Protein AF-0000000066039375 (afdb_homodimer)

Radius of gyration: 29.88 Å; Cα contacts (8 Å, |Δi|>4): 1178; chains: 2; bounding box: 62×93×62 Å

Solvent-accessible surface area (backbone atoms only — not comparable to full-atom values): 35045 Å² total; per-residue (Å²): 130,83,86,35,35,26,36,35,31,46,34,65,57,67,27,52,40,50,40,21,38,14,25,46,47,49,52,15,52,76,66,75,18,35,36,32,44,45,22,42,47,22,22,36,37,74,53,54,80,45,38,42,48,53,76,50,26,51,87,57,62,57,59,95,85,24,43,38,45,41,51,67,59,62,79,72,56,78,79,54,69,54,36,32,55,66,75,50,63,41,58,21,77,68,53,74,64,73,55,66,69,54,39,53,50,44,33,51,54,49,48,52,40,58,71,64,71,59,83,74,89,43,28,21,36,57,43,65,40,85,32,63,89,57,54,57,69,66,39,40,49,52,40,64,68,67,60,40,59,24,69,72,55,44,49,52,41,49,50,50,39,58,75,70,36,62,84,37,35,28,35,23,34,37,43,66,71,55,25,78,52,85,55,74,92,48,54,77,63,51,74,44,58,67,59,37,52,49,49,53,52,50,49,52,52,54,60,67,69,45,94,62,98,37,60,76,42,42,36,51,46,60,68,29,68,65,57,49,53,59,52,39,72,75,37,76,81,53,40,67,74,89,74,88,67,76,64,86,65,72,39,63,72,73,36,33,85,56,20,60,62,45,42,50,51,50,48,38,48,38,52,52,36,31,68,20,47,29,33,37,38,35,52,62,79,48,44,59,49,46,62,17,65,76,59,25,46,26,37,36,33,44,38,85,94,41,65,86,41,78,40,80,46,72,57,75,83,78,81,78,70,131,131,82,88,33,35,25,37,34,31,45,34,64,55,66,28,52,39,51,39,22,38,14,25,45,46,51,52,17,51,76,66,74,18,35,34,32,45,44,22,43,47,22,22,35,37,74,53,54,83,46,38,44,49,52,75,51,24,52,88,57,61,57,59,96,85,23,43,37,46,42,50,67,60,62,79,72,55,78,79,54,69,54,37,32,55,64,75,50,63,40,57,21,79,68,53,74,63,74,52,68,70,55,40,51,50,45,32,51,53,50,50,52,42,57,71,65,72,60,82,72,89,44,28,21,36,56,43,66,41,85,31,65,89,57,54,59,68,65,38,42,50,52,38,65,69,66,60,40,59,25,68,71,56,45,50,51,41,50,50,50,39,58,74,69,37,62,84,38,34,27,35,23,36,38,42,66,71,54,24,78,52,84,52,77,87,46,51,76,63,52,73,45,58,68,59,38,52,49,48,52,51,49,50,50,52,54,59,66,70,45,94,63,98,38,60,74,42,43,36,51,46,62,67,30,69,64,57,49,51,60,52,39,72,75,36,78,81,53,40,66,75,90,74,88,68,76,64,84,65,71,40,64,71,74,35,33,85,56,20,60,62,45,41,50,50,50,49,38,48,38,54,51,34,30,69,20,48,29,33,36,38,36,52,62,80,48,45,59,50,48,64,20,66,75,58,27,46,27,37,36,33,43,38,86,94,41,64,85,42,78,42,78,46,73,58,78,82,79,80,77,76,125

Organism: Sinorhizobium fredii (strain NBRC 101917 / NGR234) (NCBI:txid394)

pLDDT: mean 90.16, std 11.8, range [21.8, 98.69]

Secondary structure (DSSP, 8-state):
----EEEEE--S-HHHHHHHHHHHHHHHHHTTPEEEEE-TT-TT-S-TTS-SHHHHB---SEETTEEEE-SGGGGT----SSEESGGGGSBHHHHS---HHHHHHHHHHHHHHHHHT---S-SEEEE-S--TTSS-HHHHHHHHHH--B-HHHHHHHHHHHHHHTTTSEEEEEEE---SS---GGGGGGGSSHHHHHHHHHHHHHHHHHS--SS-EEEEEEES-HHHHHHHHHH-TT-EE-----PPTTSS-SS-GGGHHHHHHHHHHHHHHHHT-SEEEEESTT-GGGHHHHHHSSEEEEE-SS-TT-EEEEE--------/----EEEEE--S-HHHHHHHHHHHHHHHHHHT-EEEEE-TT-TT-S-TTS-SHHHHB---SEETTEEEE-SGGGGT----SSEESGGGGSBHHHHS---HHHHHHHHHHHHHHHHHT---S-SEEEE-S--TTSS-HHHHHHHHHH--B-HHHHHHHHHHHHHHTTTSEEEEEEE---SS---GGGGGGGSSHHHHHHHHHHHHHHHHHS--SS-EEEEEEES-HHHHHHHHHH-TT-EE-----PPTTSS-SS-GGGHHHHHHHHHHHHHHHHT-SEEEEESTT-GGGHHHHHHSSEEEEE-SS-TT-EEEEE--------

Structure (mmCIF, N/CA/C/O backbone):
data_AF-0000000066039375-model_v1
#
loop_
_entity.id
_entity.type
_entity.pdbx_description
1 polymer 'Nodulation protein Z'
#
loop_
_atom_site.group_PDB
_atom_site.id
_atom_site.type_symbol
_atom_site.label_atom_id
_atom_site.label_alt_id
_atom_site.label_comp_id
_atom_site.label_asym_id
_atom_site.label_entity_id
_atom_site.label_seq_id
_atom_site.pdbx_PDB_ins_code
_atom_site.Cartn_x
_atom_site.Cartn_y
_atom_site.Cartn_z
_atom_site.occupancy
_atom_site.B_iso_or_equiv
_atom_site.auth_seq_id
_atom_site.auth_comp_id
_atom_site.auth_asym_id
_atom_site.auth_atom_id
_atom_site.pdbx_PDB_model_num
ATOM 1 N N . MET A 1 1 ? -33.906 -17.766 -8.852 1 40.06 1 MET A N 1
ATOM 2 C CA . MET A 1 1 ? -32.656 -18.453 -8.531 1 40.06 1 MET A CA 1
ATOM 3 C C . MET A 1 1 ? -31.547 -17.438 -8.211 1 40.06 1 MET A C 1
ATOM 5 O O . MET A 1 1 ? -31.281 -16.547 -9.008 1 40.06 1 MET A O 1
ATOM 9 N N . TYR A 1 2 ? -31.359 -17.141 -7.047 1 59.72 2 TYR A N 1
ATOM 10 C CA . TYR A 1 2 ? -30.547 -16.016 -6.582 1 59.72 2 TYR A CA 1
ATOM 11 C C . TYR A 1 2 ? -29.109 -16.172 -7.02 1 59.72 2 TYR A C 1
ATOM 13 O O . TYR A 1 2 ? -28.594 -17.297 -7.102 1 59.72 2 TYR A O 1
ATOM 21 N N . ASN A 1 3 ? -28.547 -15.25 -7.82 1 87.56 3 ASN A N 1
ATOM 22 C CA . ASN A 1 3 ? -27.188 -15.297 -8.367 1 87.56 3 ASN A CA 1
ATOM 23 C C . ASN A 1 3 ? -26.141 -15.336 -7.258 1 87.56 3 ASN A C 1
ATOM 25 O O . ASN A 1 3 ? -26.094 -14.445 -6.41 1 87.56 3 ASN A O 1
ATOM 29 N N . ARG A 1 4 ? -25.594 -16.578 -6.934 1 96.25 4 ARG A N 1
ATOM 30 C CA . ARG A 1 4 ? -24.531 -16.75 -5.938 1 96.25 4 ARG A CA 1
ATOM 31 C C . ARG A 1 4 ? -23.156 -16.766 -6.594 1 96.25 4 ARG A C 1
ATOM 33 O O . ARG A 1 4 ? -23.031 -17.156 -7.758 1 96.25 4 ARG A O 1
ATOM 40 N N . TYR A 1 5 ? -22.203 -16.359 -5.781 1 96.81 5 TYR A N 1
ATOM 41 C CA . TYR A 1 5 ? -20.906 -16.141 -6.406 1 96.81 5 TYR A CA 1
ATOM 42 C C . TYR A 1 5 ? -19.781 -16.688 -5.539 1 96.81 5 TYR A C 1
ATOM 44 O O . TYR A 1 5 ? -19.938 -16.828 -4.324 1 96.81 5 TYR A O 1
ATOM 52 N N . VAL A 1 6 ? -18.734 -17.062 -6.164 1 97.88 6 VAL A N 1
ATOM 53 C CA . VAL A 1 6 ? -17.406 -17.203 -5.57 1 97.88 6 VAL A CA 1
ATOM 54 C C . VAL A 1 6 ? -16.469 -16.156 -6.16 1 97.88 6 VAL A C 1
ATOM 56 O O . VAL A 1 6 ? -16.375 -16.016 -7.383 1 97.88 6 VAL A O 1
ATOM 59 N N . LEU A 1 7 ? -15.906 -15.398 -5.344 1 96.75 7 LEU A N 1
ATOM 60 C CA . LEU A 1 7 ? -14.953 -14.383 -5.781 1 96.75 7 LEU A CA 1
ATOM 61 C C . LEU A 1 7 ? -13.523 -14.82 -5.488 1 96.75 7 LEU A C 1
ATOM 63 O O . LEU A 1 7 ? -13.156 -15.031 -4.332 1 96.75 7 LEU A O 1
ATOM 67 N N . SER A 1 8 ? -12.734 -15.047 -6.5 1 97.88 8 SER A N 1
ATOM 68 C CA . SER A 1 8 ? -11.312 -15.367 -6.348 1 97.88 8 SER A CA 1
ATOM 69 C C . SER A 1 8 ? -10.453 -14.109 -6.445 1 97.88 8 SER A C 1
ATOM 71 O O . SER A 1 8 ? -10.227 -13.594 -7.543 1 97.88 8 SER A O 1
ATOM 73 N N . ARG A 1 9 ? -9.984 -13.727 -5.34 1 95.81 9 ARG A N 1
ATOM 74 C CA . ARG A 1 9 ? -9.156 -12.523 -5.258 1 95.81 9 ARG A CA 1
ATOM 75 C C . ARG A 1 9 ? -7.727 -12.867 -4.859 1 95.81 9 ARG A C 1
ATOM 77 O O . ARG A 1 9 ? -7.504 -13.539 -3.848 1 95.81 9 ARG A O 1
ATOM 84 N N . ARG A 1 10 ? -6.805 -12.484 -5.66 1 95.25 10 ARG A N 1
ATOM 85 C CA . ARG A 1 10 ? -5.383 -12.656 -5.383 1 95.25 10 ARG A CA 1
ATOM 86 C C . ARG A 1 10 ? -4.559 -11.562 -6.059 1 95.25 10 ARG A C 1
ATOM 88 O O . ARG A 1 10 ? -4.891 -11.125 -7.164 1 95.25 10 ARG A O 1
ATOM 95 N N . ARG A 1 11 ? -3.518 -11.156 -5.473 1 93.62 11 ARG A N 1
ATOM 96 C CA . ARG A 1 11 ? -2.68 -10.078 -5.996 1 93.62 11 ARG A CA 1
ATOM 97 C C . ARG A 1 11 ? -1.224 -10.523 -6.098 1 93.62 11 ARG A C 1
ATOM 99 O O . ARG A 1 11 ? -0.347 -9.719 -6.418 1 93.62 11 ARG A O 1
ATOM 106 N N . THR A 1 12 ? -0.955 -11.719 -5.812 1 93 12 THR A N 1
ATOM 107 C CA . THR A 1 12 ? 0.39 -12.266 -5.688 1 93 12 THR A CA 1
ATOM 108 C C . THR A 1 12 ? 0.875 -12.828 -7.02 1 93 12 THR A C 1
ATOM 110 O O . THR A 1 12 ? 0.395 -12.422 -8.078 1 93 12 THR A O 1
ATOM 113 N N . GLY A 1 13 ? 1.929 -13.648 -6.98 1 94.06 13 GLY A N 1
ATOM 114 C CA . GLY A 1 13 ? 2.463 -14.234 -8.203 1 94.06 13 GLY A CA 1
ATOM 115 C C . GLY A 1 13 ? 1.474 -15.141 -8.914 1 94.06 13 GLY A C 1
ATOM 116 O O . GLY A 1 13 ? 0.568 -15.695 -8.281 1 94.06 13 GLY A O 1
ATOM 117 N N . PHE A 1 14 ? 1.717 -15.391 -10.18 1 96.56 14 PHE A N 1
ATOM 118 C CA . PHE A 1 14 ? 0.779 -16.125 -11.016 1 96.56 14 PHE A CA 1
ATOM 119 C C . PHE A 1 14 ? 0.593 -17.547 -10.5 1 96.56 14 PHE A C 1
ATOM 121 O O . PHE A 1 14 ? -0.496 -18.125 -10.609 1 96.56 14 PHE A O 1
ATOM 128 N N . GLY A 1 15 ? 1.673 -18.141 -9.977 1 96.06 15 GLY A N 1
ATOM 129 C CA . GLY A 1 15 ? 1.518 -19.469 -9.414 1 96.06 15 GLY A CA 1
ATOM 130 C C . GLY A 1 15 ? 0.437 -19.547 -8.352 1 96.06 15 GLY A C 1
ATOM 131 O O . GLY A 1 15 ? -0.458 -20.391 -8.43 1 96.06 15 GLY A O 1
ATOM 132 N N . ASP A 1 16 ? 0.525 -18.672 -7.43 1 95.31 16 ASP A N 1
ATOM 133 C CA . ASP A 1 16 ? -0.465 -18.609 -6.359 1 95.31 16 ASP A CA 1
ATOM 134 C C . ASP A 1 16 ? -1.836 -18.219 -6.902 1 95.31 16 ASP A C 1
ATOM 136 O O . ASP A 1 16 ? -2.855 -18.781 -6.504 1 95.31 16 ASP A O 1
ATOM 140 N N . CYS A 1 17 ? -1.883 -17.25 -7.785 1 97.62 17 CYS A N 1
ATOM 141 C CA . CYS A 1 17 ? -3.145 -16.797 -8.359 1 97.62 17 CYS A CA 1
ATOM 142 C C . CYS A 1 17 ? -3.893 -17.938 -9.016 1 97.62 17 CYS A C 1
ATOM 144 O O . CYS A 1 17 ? -5.074 -18.156 -8.742 1 97.62 17 CYS A O 1
ATOM 146 N N . LEU A 1 18 ? -3.207 -18.719 -9.82 1 98.25 18 LEU A N 1
ATOM 147 C CA . LEU A 1 18 ? -3.842 -19.781 -10.594 1 98.25 18 LEU A CA 1
ATOM 148 C C . LEU A 1 18 ? -4.191 -20.969 -9.688 1 98.25 18 LEU A C 1
ATOM 150 O O . LEU A 1 18 ? -5.254 -21.562 -9.836 1 98.25 18 LEU A O 1
ATOM 154 N N . TRP A 1 19 ? -3.264 -21.25 -8.773 1 97.81 19 TRP A N 1
ATOM 155 C CA . TRP A 1 19 ? -3.514 -22.375 -7.863 1 97.81 19 TRP A CA 1
ATOM 156 C C . TRP A 1 19 ? -4.691 -22.078 -6.945 1 97.81 19 TRP A C 1
ATOM 158 O O . TRP A 1 19 ? -5.57 -22.922 -6.754 1 97.81 19 TRP A O 1
ATOM 168 N N . SER A 1 20 ? -4.754 -20.891 -6.414 1 98.19 20 SER A N 1
ATOM 169 C CA . SER A 1 20 ? -5.875 -20.484 -5.574 1 98.19 20 SER A CA 1
ATOM 170 C C . SER A 1 20 ? -7.164 -20.391 -6.383 1 98.19 20 SER A C 1
ATOM 172 O O . SER A 1 20 ? -8.25 -20.672 -5.863 1 98.19 20 SER A O 1
ATOM 174 N N . LEU A 1 21 ? -7.074 -20 -7.613 1 98.62 21 LEU A N 1
ATOM 175 C CA . LEU A 1 21 ? -8.227 -19.969 -8.5 1 98.62 21 LEU A CA 1
ATOM 176 C C . LEU A 1 21 ? -8.805 -21.359 -8.68 1 98.62 21 LEU A C 1
ATOM 178 O O . LEU A 1 21 ? -10.031 -21.531 -8.734 1 98.62 21 LEU A O 1
ATOM 182 N N . ALA A 1 22 ? -7.895 -22.359 -8.789 1 98.69 22 ALA A N 1
ATOM 183 C CA . ALA A 1 22 ? -8.352 -23.734 -8.93 1 98.69 22 ALA A CA 1
ATOM 184 C C . ALA A 1 22 ? -9.18 -24.156 -7.723 1 98.69 22 ALA A C 1
ATOM 186 O O . ALA A 1 22 ? -10.227 -24.812 -7.879 1 98.69 22 ALA A O 1
ATOM 187 N N . ALA A 1 23 ? -8.703 -23.781 -6.578 1 98.31 23 ALA A N 1
ATOM 188 C CA . ALA A 1 23 ? -9.453 -24.094 -5.363 1 98.31 23 ALA A CA 1
ATOM 189 C C . ALA A 1 23 ? -10.812 -23.422 -5.359 1 98.31 23 ALA A C 1
ATOM 191 O O . ALA A 1 23 ? -11.828 -24.047 -5.047 1 98.31 23 ALA A O 1
ATOM 192 N N . ALA A 1 24 ? -10.844 -22.172 -5.707 1 98.56 24 ALA A N 1
ATOM 193 C CA . ALA A 1 24 ? -12.094 -21.422 -5.785 1 98.56 24 ALA A CA 1
ATOM 194 C C . ALA A 1 24 ? -13.031 -22.016 -6.836 1 98.56 24 ALA A C 1
ATOM 196 O O . ALA A 1 24 ? -14.242 -22.109 -6.617 1 98.56 24 ALA A O 1
ATOM 197 N N . TRP A 1 25 ? -12.484 -22.422 -7.945 1 98.5 25 TRP A N 1
ATOM 198 C CA . TRP A 1 25 ? -13.258 -23.016 -9.031 1 98.5 25 TRP A CA 1
ATOM 199 C C . TRP A 1 25 ? -13.93 -24.312 -8.57 1 98.5 25 TRP A C 1
ATOM 201 O O . TRP A 1 25 ? -15.109 -24.531 -8.844 1 98.5 25 TRP A O 1
ATOM 211 N N . ARG A 1 26 ? -13.148 -25.141 -7.93 1 98.06 26 ARG A N 1
ATOM 212 C CA . ARG A 1 26 ? -13.695 -26.406 -7.465 1 98.06 26 ARG A CA 1
ATOM 213 C C . ARG A 1 26 ? -14.891 -26.188 -6.543 1 98.06 26 ARG A C 1
ATOM 215 O O . ARG A 1 26 ? -15.906 -26.875 -6.656 1 98.06 26 ARG A O 1
ATOM 222 N N . TYR A 1 27 ? -14.781 -25.297 -5.664 1 98.19 27 TYR A N 1
ATOM 223 C CA . TYR A 1 27 ? -15.883 -24.969 -4.762 1 98.19 27 TYR A CA 1
ATOM 224 C C . TYR A 1 27 ? -17.078 -24.422 -5.535 1 98.19 27 TYR A C 1
ATOM 226 O O . TYR A 1 27 ? -18.219 -24.797 -5.27 1 98.19 27 TYR A O 1
ATOM 234 N N . ALA A 1 28 ? -16.781 -23.453 -6.43 1 97.75 28 ALA A N 1
ATOM 235 C CA . ALA A 1 28 ? -17.844 -22.891 -7.254 1 97.75 28 ALA A CA 1
ATOM 236 C C . ALA A 1 28 ? -18.594 -24 -8.016 1 97.75 28 ALA A C 1
ATOM 238 O O . ALA A 1 28 ? -19.812 -23.969 -8.117 1 97.75 28 ALA A O 1
ATOM 239 N N . GLN A 1 29 ? -17.828 -24.891 -8.555 1 97.19 29 GLN A N 1
ATOM 240 C CA . GLN A 1 29 ? -18.391 -26.016 -9.305 1 97.19 29 GLN A CA 1
ATOM 241 C C . GLN A 1 29 ? -19.328 -26.844 -8.438 1 97.19 29 GLN A C 1
ATOM 243 O O . GLN A 1 29 ? -20.469 -27.109 -8.812 1 97.19 29 GLN A O 1
ATOM 248 N N . ARG A 1 30 ? -18.875 -27.188 -7.312 1 96.06 30 ARG A N 1
ATOM 249 C CA . ARG A 1 30 ? -19.625 -28.047 -6.41 1 96.06 30 ARG A CA 1
ATOM 250 C C . ARG A 1 30 ? -20.891 -27.359 -5.914 1 96.06 30 ARG A C 1
ATOM 252 O O . ARG A 1 30 ? -21.891 -28.016 -5.637 1 96.06 30 ARG A O 1
ATOM 259 N N . THR A 1 31 ? -20.875 -26.094 -5.805 1 96.94 31 THR A N 1
ATOM 260 C CA . THR A 1 31 ? -21.984 -25.375 -5.18 1 96.94 31 THR A CA 1
ATOM 261 C C . THR A 1 31 ? -22.812 -24.641 -6.227 1 96.94 31 THR A C 1
ATOM 263 O O . THR A 1 31 ? -23.688 -23.844 -5.887 1 96.94 31 THR A O 1
ATOM 266 N N . ALA A 1 32 ? -22.5 -24.828 -7.512 1 95.88 32 ALA A N 1
ATOM 267 C CA . ALA A 1 32 ? -23.219 -24.25 -8.641 1 95.88 32 ALA A CA 1
ATOM 268 C C . ALA A 1 32 ? -23.234 -22.719 -8.547 1 95.88 32 ALA A C 1
ATOM 270 O O . ALA A 1 32 ? -24.281 -22.094 -8.703 1 95.88 32 ALA A O 1
ATOM 271 N N . ARG A 1 33 ? -22.125 -22.125 -8.227 1 97.56 33 ARG A N 1
ATOM 272 C CA . ARG A 1 33 ? -21.953 -20.688 -8.148 1 97.56 33 ARG A CA 1
ATOM 273 C C . ARG A 1 33 ? -21.203 -20.156 -9.359 1 97.56 33 ARG A C 1
ATOM 275 O O . ARG A 1 33 ? -20.484 -20.906 -10.031 1 97.56 33 ARG A O 1
ATOM 282 N N . THR A 1 34 ? -21.453 -18.906 -9.656 1 96.69 34 THR A N 1
ATOM 283 C CA . THR A 1 34 ? -20.656 -18.219 -10.648 1 96.69 34 THR A CA 1
ATOM 284 C C . THR A 1 34 ? -19.297 -17.812 -10.07 1 96.69 34 THR A C 1
ATOM 286 O O . THR A 1 34 ? -19.219 -17.312 -8.945 1 96.69 34 THR A O 1
ATOM 289 N N . LEU A 1 35 ? -18.266 -18.094 -10.797 1 97.62 35 LEU A N 1
ATOM 290 C CA . LEU A 1 35 ? -16.922 -17.766 -10.359 1 97.62 35 LEU A CA 1
ATOM 291 C C . LEU A 1 35 ? -16.484 -16.422 -10.945 1 97.62 35 LEU A C 1
ATOM 293 O O . LEU A 1 35 ? -16.5 -16.234 -12.164 1 97.62 35 LEU A O 1
ATOM 297 N N . ALA A 1 36 ? -16.172 -15.469 -10.094 1 96.44 36 ALA A N 1
ATOM 298 C CA . ALA A 1 36 ? -15.625 -14.18 -10.508 1 96.44 36 ALA A CA 1
ATOM 299 C C . ALA A 1 36 ? -14.156 -14.047 -10.102 1 96.44 36 ALA A C 1
ATOM 301 O O . ALA A 1 36 ? -13.781 -14.406 -8.984 1 96.44 36 ALA A O 1
ATOM 302 N N . VAL A 1 37 ? -13.32 -13.586 -11.016 1 97.31 37 VAL A N 1
ATOM 303 C CA . VAL A 1 37 ? -11.898 -13.398 -10.758 1 97.31 37 VAL A CA 1
ATOM 304 C C . VAL A 1 37 ? -11.602 -11.906 -10.57 1 97.31 37 VAL A C 1
ATOM 306 O O . VAL A 1 37 ? -11.812 -11.109 -11.492 1 97.31 37 VAL A O 1
ATOM 309 N N . ASP A 1 38 ? -11.188 -11.57 -9.414 1 95.06 38 ASP A N 1
ATOM 310 C CA . ASP A 1 38 ? -10.797 -10.203 -9.078 1 95.06 38 ASP A CA 1
ATOM 311 C C . ASP A 1 38 ? -9.305 -10.125 -8.734 1 95.06 38 ASP A C 1
ATOM 313 O O . ASP A 1 38 ? -8.93 -10.258 -7.57 1 95.06 38 ASP A O 1
ATOM 317 N N . TRP A 1 39 ? -8.539 -9.859 -9.734 1 96.25 39 TRP A N 1
ATOM 318 C CA . TRP A 1 39 ? -7.105 -9.734 -9.523 1 96.25 39 TRP A CA 1
ATOM 319 C C . TRP A 1 39 ? -6.668 -8.273 -9.562 1 96.25 39 TRP A C 1
ATOM 321 O O . TRP A 1 39 ? -5.543 -7.965 -9.969 1 96.25 39 TRP A O 1
ATOM 331 N N . ARG A 1 40 ? -7.551 -7.383 -9.242 1 92.25 40 ARG A N 1
ATOM 332 C CA . ARG A 1 40 ? -7.164 -5.992 -9.023 1 92.25 40 ARG A CA 1
ATOM 333 C C . ARG A 1 40 ? -6.109 -5.883 -7.93 1 92.25 40 ARG A C 1
ATOM 335 O O . ARG A 1 40 ? -6.117 -6.66 -6.973 1 92.25 40 ARG A O 1
ATOM 342 N N . GLY A 1 41 ? -5.191 -4.938 -8.172 1 90.69 41 GLY A N 1
ATOM 343 C CA . GLY A 1 41 ? -4.094 -4.801 -7.23 1 90.69 41 GLY A CA 1
ATOM 344 C C . GLY A 1 41 ? -2.959 -5.77 -7.488 1 90.69 41 GLY A C 1
ATOM 345 O O . GLY A 1 41 ? -2.09 -5.961 -6.633 1 90.69 41 GLY A O 1
ATOM 346 N N . SER A 1 42 ? -2.971 -6.34 -8.594 1 94.5 42 SER A N 1
ATOM 347 C CA . SER A 1 42 ? -1.967 -7.336 -8.953 1 94.5 42 SER A CA 1
ATOM 348 C C . SER A 1 42 ? -0.555 -6.781 -8.797 1 94.5 42 SER A C 1
ATOM 350 O O . SER A 1 42 ? -0.294 -5.629 -9.148 1 94.5 42 SER A O 1
ATOM 352 N N . CYS A 1 43 ? 0.348 -7.602 -8.383 1 92.94 43 CYS A N 1
ATOM 353 C CA . CYS A 1 43 ? 1.743 -7.207 -8.227 1 92.94 43 CYS A CA 1
ATOM 354 C C . CYS A 1 43 ? 2.418 -7.02 -9.578 1 92.94 43 CYS A C 1
ATOM 356 O O . CYS A 1 43 ? 3.549 -6.535 -9.648 1 92.94 43 CYS A O 1
ATOM 358 N N . TYR A 1 44 ? 1.693 -7.297 -10.688 1 94.44 44 TYR A N 1
ATOM 359 C CA . TYR A 1 44 ? 2.281 -7.211 -12.016 1 94.44 44 TYR A CA 1
ATOM 360 C C . TYR A 1 44 ? 1.791 -5.965 -12.75 1 94.44 44 TYR A C 1
ATOM 362 O O . TYR A 1 44 ? 2.146 -5.742 -13.906 1 94.44 44 TYR A O 1
ATOM 370 N N . LEU A 1 45 ? 0.937 -5.242 -12.109 1 93.12 45 LEU A N 1
ATOM 371 C CA . LEU A 1 45 ? 0.395 -4.035 -12.727 1 93.12 45 LEU A CA 1
ATOM 372 C C . LEU A 1 45 ? 0.611 -2.824 -11.82 1 93.12 45 LEU A C 1
ATOM 374 O O . LEU A 1 45 ? 0.474 -2.92 -10.602 1 93.12 45 LEU A O 1
ATOM 378 N N . ASP A 1 46 ? 0.913 -1.654 -12.391 1 86.69 46 ASP A N 1
ATOM 379 C CA . ASP A 1 46 ? 1.04 -0.416 -11.625 1 86.69 46 ASP A CA 1
ATOM 380 C C . ASP A 1 46 ? -0.309 0.286 -11.492 1 86.69 46 ASP A C 1
ATOM 382 O O . ASP A 1 46 ? -0.443 1.238 -10.719 1 86.69 46 ASP A O 1
ATOM 386 N N . GLN A 1 47 ? -1.293 -0.175 -12.227 1 84.44 47 GLN A N 1
ATOM 387 C CA . GLN A 1 47 ? -2.652 0.348 -12.133 1 84.44 47 GLN A CA 1
ATOM 388 C C . GLN A 1 47 ? -3.496 -0.48 -11.164 1 84.44 47 GLN A C 1
ATOM 390 O O . GLN A 1 47 ? -3.998 -1.546 -11.531 1 84.44 47 GLN A O 1
ATOM 395 N N . PRO A 1 48 ? -3.717 0.001 -9.969 1 83.31 48 PRO A N 1
ATOM 396 C CA . PRO A 1 48 ? -4.305 -0.836 -8.922 1 83.31 48 PRO A CA 1
ATOM 397 C C . PRO A 1 48 ? -5.762 -1.19 -9.203 1 83.31 48 PRO A C 1
ATOM 399 O O . PRO A 1 48 ? -6.293 -2.139 -8.617 1 83.31 48 PRO A O 1
ATOM 402 N N . PHE A 1 49 ? -6.469 -0.556 -10.148 1 86.19 49 PHE A N 1
ATOM 403 C CA . PHE A 1 49 ? -7.895 -0.79 -10.344 1 86.19 49 PHE A CA 1
ATOM 404 C C . PHE A 1 49 ? -8.133 -1.642 -11.586 1 86.19 49 PHE A C 1
ATOM 406 O O . PHE A 1 49 ? -9.273 -2.006 -11.883 1 86.19 49 PHE A O 1
ATOM 413 N N . THR A 1 50 ? -7.141 -1.993 -12.234 1 90.31 50 THR A N 1
ATOM 414 C CA . THR A 1 50 ? -7.25 -2.848 -13.414 1 90.31 50 THR A CA 1
ATOM 415 C C . THR A 1 50 ? -7.18 -4.32 -13.016 1 90.31 50 THR A C 1
ATOM 417 O O . THR A 1 50 ? -6.27 -4.734 -12.297 1 90.31 50 THR A O 1
ATOM 420 N N . ASN A 1 51 ? -8.242 -5.051 -13.445 1 94.12 51 ASN A N 1
ATOM 421 C CA . ASN A 1 51 ? -8.164 -6.496 -13.273 1 94.12 51 ASN A CA 1
ATOM 422 C C . ASN A 1 51 ? -7.043 -7.102 -14.109 1 94.12 51 ASN A C 1
ATOM 424 O O . ASN A 1 51 ? -7.016 -6.938 -15.328 1 94.12 51 ASN A O 1
ATOM 428 N N . ALA A 1 52 ? -6.164 -7.828 -13.492 1 96.25 52 ALA A N 1
ATOM 429 C CA . ALA A 1 52 ? -4.98 -8.344 -14.172 1 96.25 52 ALA A CA 1
ATOM 430 C C . ALA A 1 52 ? -5.34 -9.5 -15.102 1 96.25 52 ALA A C 1
ATOM 432 O O . ALA A 1 52 ? -4.621 -9.773 -16.062 1 96.25 52 ALA A O 1
ATOM 433 N N . PHE A 1 53 ? -6.445 -10.188 -14.867 1 97.75 53 PHE A N 1
ATOM 434 C CA . PHE A 1 53 ? -6.77 -11.398 -15.609 1 97.75 53 PHE A CA 1
ATOM 435 C C . PHE A 1 53 ? -6.859 -11.109 -17.094 1 97.75 53 PHE A C 1
ATOM 437 O O . PHE A 1 53 ? -6.133 -11.703 -17.906 1 97.75 53 PHE A O 1
ATOM 444 N N . PRO A 1 54 ? -7.637 -10.125 -17.516 1 96.62 54 PRO A N 1
ATOM 445 C CA . PRO A 1 54 ? -7.766 -9.898 -18.953 1 96.62 54 PRO A CA 1
ATOM 446 C C . PRO A 1 54 ? -6.52 -9.266 -19.562 1 96.62 54 PRO A C 1
ATOM 448 O O . PRO A 1 54 ? -6.391 -9.203 -20.797 1 96.62 54 PRO A O 1
ATOM 451 N N . VAL A 1 55 ? -5.613 -8.734 -18.781 1 96.5 55 VAL A N 1
ATOM 452 C CA . VAL A 1 55 ? -4.363 -8.164 -19.281 1 96.5 55 VAL A CA 1
ATOM 453 C C . VAL A 1 55 ? -3.439 -9.289 -19.75 1 96.5 55 VAL A C 1
ATOM 455 O O . VAL A 1 55 ? -2.713 -9.133 -20.734 1 96.5 55 VAL A O 1
ATOM 458 N N . PHE A 1 56 ? -3.539 -10.438 -19.094 1 98.12 56 PHE A N 1
ATOM 459 C CA . PHE A 1 56 ? -2.521 -11.461 -19.312 1 98.12 56 PHE A CA 1
ATOM 460 C C . PHE A 1 56 ? -3.137 -12.711 -19.938 1 98.12 56 PHE A C 1
ATOM 462 O O . PHE A 1 56 ? -2.428 -13.539 -20.5 1 98.12 56 PHE A O 1
ATOM 469 N N . PHE A 1 57 ? -4.422 -12.875 -19.781 1 98.5 57 PHE A N 1
ATOM 470 C CA . PHE A 1 57 ? -5.055 -14.117 -20.203 1 98.5 57 PHE A CA 1
ATOM 471 C C . PHE A 1 57 ? -6.219 -13.836 -21.141 1 98.5 57 PHE A C 1
ATOM 473 O O . PHE A 1 57 ? -6.777 -12.742 -21.141 1 98.5 57 PHE A O 1
ATOM 480 N N . GLU A 1 58 ? -6.559 -14.828 -21.938 1 97.69 58 GLU A N 1
ATOM 481 C CA . GLU A 1 58 ? -7.703 -14.75 -22.844 1 97.69 58 GLU A CA 1
ATOM 482 C C . GLU A 1 58 ? -9.016 -14.711 -22.062 1 97.69 58 GLU A C 1
ATOM 484 O O . GLU A 1 58 ? -9.125 -15.305 -20.984 1 97.69 58 GLU A O 1
ATOM 489 N N . PRO A 1 59 ? -10.016 -14.039 -22.625 1 95.94 59 PRO A N 1
ATOM 490 C CA . PRO A 1 59 ? -11.32 -14.047 -21.953 1 95.94 59 PRO A CA 1
ATOM 491 C C . PRO A 1 59 ? -11.938 -15.438 -21.875 1 95.94 59 PRO A C 1
ATOM 493 O O . PRO A 1 59 ? -11.789 -16.234 -22.797 1 95.94 59 PRO A O 1
ATOM 496 N N . ILE A 1 60 ? -12.531 -15.727 -20.812 1 96.81 60 ILE A N 1
ATOM 497 C CA . ILE A 1 60 ? -13.195 -17 -20.562 1 96.81 60 ILE A CA 1
ATOM 498 C C . ILE A 1 60 ? -14.633 -16.75 -20.094 1 96.81 60 ILE A C 1
ATOM 500 O O . ILE A 1 60 ? -14.875 -15.875 -19.266 1 96.81 60 ILE A O 1
ATOM 504 N N . LYS A 1 61 ? -15.586 -17.484 -20.625 1 95.69 61 LYS A N 1
ATOM 505 C CA . LYS A 1 61 ? -16.984 -17.344 -20.219 1 95.69 61 LYS A CA 1
ATOM 506 C C . LYS A 1 61 ? -17.391 -18.438 -19.25 1 95.69 61 LYS A C 1
ATOM 508 O O . LYS A 1 61 ? -18.266 -18.234 -18.406 1 95.69 61 LYS A O 1
ATOM 513 N N . ASP A 1 62 ? -16.703 -19.578 -19.438 1 96.44 62 ASP A N 1
ATOM 514 C CA . ASP A 1 62 ? -17.062 -20.766 -18.641 1 96.44 62 ASP A CA 1
ATOM 515 C C . ASP A 1 62 ? -15.906 -21.75 -18.594 1 96.44 62 ASP A C 1
ATOM 517 O O . ASP A 1 62 ? -15.156 -21.891 -19.547 1 96.44 62 ASP A O 1
ATOM 521 N N . ILE A 1 63 ? -15.773 -22.375 -17.422 1 97.81 63 ILE A N 1
ATOM 522 C CA . ILE A 1 63 ? -14.828 -23.469 -17.297 1 97.81 63 ILE A CA 1
ATOM 523 C C . ILE A 1 63 ? -15.547 -24.719 -16.781 1 97.81 63 ILE A C 1
ATOM 525 O O . ILE A 1 63 ? -15.906 -24.781 -15.602 1 97.81 63 ILE A O 1
ATOM 529 N N . ALA A 1 64 ? -15.727 -25.688 -17.719 1 97.12 64 ALA A N 1
ATOM 530 C CA . ALA A 1 64 ? -16.359 -26.969 -17.391 1 97.12 64 ALA A CA 1
ATOM 531 C C . ALA A 1 64 ? -17.703 -26.766 -16.703 1 97.12 64 ALA A C 1
ATOM 533 O O . ALA A 1 64 ? -17.969 -27.359 -15.656 1 97.12 64 ALA A O 1
ATOM 534 N N . GLY A 1 65 ? -18.5 -25.875 -17.109 1 96.44 65 GLY A N 1
ATOM 535 C CA . GLY A 1 65 ? -19.859 -25.672 -16.641 1 96.44 65 GLY A CA 1
ATOM 536 C C . GLY A 1 65 ? -19.969 -24.578 -15.602 1 96.44 65 GLY A C 1
ATOM 537 O O . GLY A 1 65 ? -21.078 -24.219 -15.195 1 96.44 65 GLY A O 1
ATOM 538 N N . VAL A 1 66 ? -18.906 -24.031 -15.086 1 97.81 66 VAL A N 1
ATOM 539 C CA . VAL A 1 66 ? -18.922 -22.953 -14.094 1 97.81 66 VAL A CA 1
ATOM 540 C C . VAL A 1 66 ? -18.844 -21.609 -14.797 1 97.81 66 VAL A C 1
ATOM 542 O O . VAL A 1 66 ? -17.828 -21.281 -15.43 1 97.81 66 VAL A O 1
ATOM 545 N N . PRO A 1 67 ? -19.938 -20.812 -14.727 1 96.88 67 PRO A N 1
ATOM 546 C CA . PRO A 1 67 ? -19.844 -19.484 -15.328 1 96.88 67 PRO A CA 1
ATOM 547 C C . PRO A 1 67 ? -18.688 -18.672 -14.766 1 96.88 67 PRO A C 1
ATOM 549 O O . PRO A 1 67 ? -18.375 -18.75 -13.578 1 96.88 67 PRO A O 1
ATOM 552 N N . PHE A 1 68 ? -18.062 -17.875 -15.656 1 95.56 68 PHE A N 1
ATOM 553 C CA . PHE A 1 68 ? -16.797 -17.234 -15.328 1 95.56 68 PHE A CA 1
ATOM 554 C C . PHE A 1 68 ? -16.828 -15.758 -15.656 1 95.56 68 PHE A C 1
ATOM 556 O O . PHE A 1 68 ? -17.188 -15.375 -16.781 1 95.56 68 PHE A O 1
ATOM 563 N N . ILE A 1 69 ? -16.609 -14.906 -14.664 1 94.75 69 ILE A N 1
ATOM 564 C CA . ILE A 1 69 ? -16.438 -13.469 -14.852 1 94.75 69 ILE A CA 1
ATOM 565 C C . ILE A 1 69 ? -14.984 -13.078 -14.602 1 94.75 69 ILE A C 1
ATOM 567 O O . ILE A 1 69 ? -14.477 -13.242 -13.492 1 94.75 69 ILE A O 1
ATOM 571 N N . CYS A 1 70 ? -14.266 -12.531 -15.594 1 94.44 70 CYS A N 1
ATOM 572 C CA . CYS A 1 70 ? -12.836 -12.297 -15.406 1 94.44 70 CYS A CA 1
ATOM 573 C C . CYS A 1 70 ? -12.422 -10.953 -16 1 94.44 70 CYS A C 1
ATOM 575 O O . CYS A 1 70 ? -11.234 -10.641 -16.062 1 94.44 70 CYS A O 1
ATOM 577 N N . ASP A 1 71 ? -13.398 -10.141 -16.469 1 90.56 71 ASP A N 1
ATOM 578 C CA . ASP A 1 71 ? -13.07 -8.852 -17.078 1 90.56 71 ASP A CA 1
ATOM 579 C C . ASP A 1 71 ? -13.297 -7.715 -16.078 1 90.56 71 ASP A C 1
ATOM 581 O O . ASP A 1 71 ? -13.477 -7.949 -14.883 1 90.56 71 ASP A O 1
ATOM 585 N N . ASN A 1 72 ? -13.086 -6.465 -16.578 1 83.31 72 ASN A N 1
ATOM 586 C CA . ASN A 1 72 ? -13.125 -5.289 -15.719 1 83.31 72 ASN A CA 1
ATOM 587 C C . ASN A 1 72 ? -14.539 -5.012 -15.211 1 83.31 72 ASN A C 1
ATOM 589 O O . ASN A 1 72 ? -14.75 -4.086 -14.43 1 83.31 72 ASN A O 1
ATOM 593 N N . ARG A 1 73 ? -15.539 -5.898 -15.57 1 78.19 73 ARG A N 1
ATOM 594 C CA . ARG A 1 73 ? -16.891 -5.75 -15.055 1 78.19 73 ARG A CA 1
ATOM 595 C C . ARG A 1 73 ? -16.922 -5.926 -13.539 1 78.19 73 ARG A C 1
ATOM 597 O O . ARG A 1 73 ? -17.875 -5.516 -12.875 1 78.19 73 ARG A O 1
ATOM 604 N N . VAL A 1 74 ? -15.875 -6.578 -13.031 1 80.81 74 VAL A N 1
ATOM 605 C CA . VAL A 1 74 ? -15.789 -6.809 -11.594 1 80.81 74 VAL A CA 1
ATOM 606 C C . VAL A 1 74 ? -15.781 -5.473 -10.852 1 80.81 74 VAL A C 1
ATOM 608 O O . VAL A 1 74 ? -16.156 -5.398 -9.68 1 80.81 74 VAL A O 1
ATOM 611 N N . ASN A 1 75 ? -15.336 -4.379 -11.578 1 75.44 75 ASN A N 1
ATOM 612 C CA . ASN A 1 75 ? -15.312 -3.045 -10.992 1 75.44 75 ASN A CA 1
ATOM 613 C C . ASN A 1 75 ? -16.719 -2.498 -10.789 1 75.44 75 ASN A C 1
ATOM 615 O O . ASN A 1 75 ? -16.922 -1.57 -10.008 1 75.44 75 ASN A O 1
ATOM 619 N N . GLU A 1 76 ? -17.625 -3.053 -11.531 1 77.31 76 GLU A N 1
ATOM 620 C CA . GLU A 1 76 ? -18.984 -2.492 -11.547 1 77.31 76 GLU A CA 1
ATOM 621 C C . GLU A 1 76 ? -19.969 -3.416 -10.844 1 77.31 76 GLU A C 1
ATOM 623 O O . GLU A 1 76 ? -21.109 -3.025 -10.57 1 77.31 76 GLU A O 1
ATOM 628 N N . PHE A 1 77 ? -19.484 -4.59 -10.602 1 78.38 77 PHE A N 1
ATOM 629 C CA . PHE A 1 77 ? -20.359 -5.59 -10.016 1 78.38 77 PHE A CA 1
ATOM 630 C C . PHE A 1 77 ? -20.516 -5.371 -8.516 1 78.38 77 PHE A C 1
ATOM 632 O O . PHE A 1 77 ? -19.531 -5.133 -7.816 1 78.38 77 PHE A O 1
ATOM 639 N N . SER A 1 78 ? -21.719 -5.266 -8.102 1 84.5 78 SER A N 1
ATOM 640 C CA . SER A 1 78 ? -22.016 -5.332 -6.68 1 84.5 78 SER A CA 1
ATOM 641 C C . SER A 1 78 ? -22.406 -6.746 -6.266 1 84.5 78 SER A C 1
ATOM 643 O O . SER A 1 78 ? -23.547 -7.168 -6.473 1 84.5 78 SER A O 1
ATOM 645 N N . PHE A 1 79 ? -21.438 -7.453 -5.715 1 91.25 79 PHE A N 1
ATOM 646 C CA . PHE A 1 79 ? -21.703 -8.82 -5.297 1 91.25 79 PHE A CA 1
ATOM 647 C C . PHE A 1 79 ? -22.688 -8.844 -4.125 1 91.25 79 PHE A C 1
ATOM 649 O O . PHE A 1 79 ? -22.562 -8.039 -3.199 1 91.25 79 PHE A O 1
ATOM 656 N N . PRO A 1 80 ? -23.594 -9.719 -4.199 1 93.12 80 PRO A N 1
ATOM 657 C CA . PRO A 1 80 ? -24.609 -9.734 -3.152 1 93.12 80 PRO A CA 1
ATOM 658 C C . PRO A 1 80 ? -24.125 -10.383 -1.859 1 93.12 80 PRO A C 1
ATOM 660 O O . PRO A 1 80 ? -23.391 -11.375 -1.898 1 93.12 80 PRO A O 1
ATOM 663 N N . GLY A 1 81 ? -24.406 -9.766 -0.69 1 92.56 81 GLY A N 1
ATOM 664 C CA . GLY A 1 81 ? -24.219 -10.391 0.608 1 92.56 81 GLY A CA 1
ATOM 665 C C . GLY A 1 81 ? -25.359 -11.328 0.99 1 92.56 81 GLY A C 1
ATOM 666 O O . GLY A 1 81 ? -26.312 -11.492 0.234 1 92.56 81 GLY A O 1
ATOM 667 N N . PRO A 1 82 ? -25.297 -12.023 2.084 1 95.69 82 PRO A N 1
ATOM 668 C CA . PRO A 1 82 ? -24.156 -12.039 3.006 1 95.69 82 PRO A CA 1
ATOM 669 C C . PRO A 1 82 ? -22.922 -12.695 2.404 1 95.69 82 PRO A C 1
ATOM 671 O O . PRO A 1 82 ? -23.031 -13.445 1.436 1 95.69 82 PRO A O 1
ATOM 674 N N . PHE A 1 83 ? -21.828 -12.383 3.033 1 96.69 83 PHE A N 1
ATOM 675 C CA . PHE A 1 83 ? -20.562 -12.883 2.539 1 96.69 83 PHE A CA 1
ATOM 676 C C . PHE A 1 83 ? -19.984 -13.938 3.479 1 96.69 83 PHE A C 1
ATOM 678 O O . PHE A 1 83 ? -20.359 -13.992 4.652 1 96.69 83 PHE A O 1
ATOM 685 N N . PHE A 1 84 ? -19.219 -14.773 2.873 1 97.44 84 PHE A N 1
ATOM 686 C CA . PHE A 1 84 ? -18.328 -15.68 3.6 1 97.44 84 PHE A CA 1
ATOM 687 C C . PHE A 1 84 ? -16.891 -15.531 3.113 1 97.44 84 PHE A C 1
ATOM 689 O O . PHE A 1 84 ? -16.641 -15.539 1.908 1 97.44 84 PHE A O 1
ATOM 696 N N . PRO A 1 85 ? -15.906 -15.5 4.051 1 96.94 85 PRO A N 1
ATOM 697 C CA . PRO A 1 85 ? -15.953 -15.477 5.516 1 96.94 85 PRO A CA 1
ATOM 698 C C . PRO A 1 85 ? -16.719 -14.273 6.062 1 96.94 85 PRO A C 1
ATOM 700 O O . PRO A 1 85 ? -16.891 -13.273 5.367 1 96.94 85 PRO A O 1
ATOM 703 N N . ASN A 1 86 ? -17.109 -14.336 7.336 1 95.31 86 ASN A N 1
ATOM 704 C CA . ASN A 1 86 ? -18 -13.367 7.953 1 95.31 86 ASN A CA 1
ATOM 705 C C . ASN A 1 86 ? -17.344 -11.992 8.062 1 95.31 86 ASN A C 1
ATOM 707 O O . ASN A 1 86 ? -18.047 -10.977 8.172 1 95.31 86 ASN A O 1
ATOM 711 N N . TRP A 1 87 ? -16.031 -11.938 8.047 1 92.38 87 TRP A N 1
ATOM 712 C CA . TRP A 1 87 ? -15.281 -10.688 8.109 1 92.38 87 TRP A CA 1
ATOM 713 C C . TRP A 1 87 ? -15.773 -9.711 7.043 1 92.38 87 TRP A C 1
ATOM 715 O O . TRP A 1 87 ? -15.82 -8.5 7.277 1 92.38 87 TRP A O 1
ATOM 725 N N . TRP A 1 88 ? -16.203 -10.195 5.902 1 93.81 88 TRP A N 1
ATOM 726 C CA . TRP A 1 88 ? -16.531 -9.391 4.734 1 93.81 88 TRP A CA 1
ATOM 727 C C . TRP A 1 88 ? -17.922 -8.766 4.883 1 93.81 88 TRP A C 1
ATOM 729 O O . TRP A 1 88 ? -18.359 -7.992 4.027 1 93.81 88 TRP A O 1
ATOM 739 N N . ASN A 1 89 ? -18.609 -9.07 5.957 1 92.81 89 ASN A N 1
ATOM 740 C CA . ASN A 1 89 ? -19.906 -8.461 6.234 1 92.81 89 ASN A CA 1
ATOM 741 C C . ASN A 1 89 ? -19.781 -7.25 7.152 1 92.81 89 ASN A C 1
ATOM 743 O O . ASN A 1 89 ? -20.766 -6.566 7.43 1 92.81 89 ASN A O 1
ATOM 747 N N . LYS A 1 90 ? -18.594 -7.004 7.598 1 88.25 90 LYS A N 1
ATOM 748 C CA . LYS A 1 90 ? -18.359 -5.84 8.445 1 88.25 90 LYS A CA 1
ATOM 749 C C . LYS A 1 90 ? -18.453 -4.547 7.645 1 88.25 90 LYS A C 1
ATOM 751 O O . LYS A 1 90 ? -18.312 -4.555 6.422 1 88.25 90 LYS A O 1
ATOM 756 N N . PRO A 1 91 ? -18.688 -3.467 8.414 1 86.62 91 PRO A N 1
ATOM 757 C CA . PRO A 1 91 ? -18.688 -2.17 7.73 1 86.62 91 PRO A CA 1
ATOM 758 C C . PRO A 1 91 ? -17.344 -1.867 7.051 1 86.62 91 PRO A C 1
ATOM 760 O O . PRO A 1 91 ? -16.297 -2.289 7.531 1 86.62 91 PRO A O 1
ATOM 763 N N . ALA A 1 92 ? -17.484 -1.105 5.949 1 86.44 92 ALA A N 1
ATOM 764 C CA . ALA A 1 92 ? -16.312 -0.79 5.125 1 86.44 92 ALA A CA 1
ATOM 765 C C . ALA A 1 92 ? -15.211 -0.147 5.961 1 86.44 92 ALA A C 1
ATOM 767 O O . ALA A 1 92 ? -14.023 -0.438 5.766 1 86.44 92 ALA A O 1
ATOM 768 N N . ILE A 1 93 ? -15.578 0.658 6.871 1 86.06 93 ILE A N 1
ATOM 769 C CA . ILE A 1 93 ? -14.633 1.438 7.66 1 86.06 93 ILE A CA 1
ATOM 770 C C . ILE A 1 93 ? -13.766 0.501 8.5 1 86.06 93 ILE A C 1
ATOM 772 O O . ILE A 1 93 ? -12.609 0.812 8.797 1 86.06 93 ILE A O 1
ATOM 776 N N . GLU A 1 94 ? -14.312 -0.617 8.875 1 83.31 94 GLU A N 1
ATOM 777 C CA . GLU A 1 94 ? -13.594 -1.583 9.695 1 83.31 94 GLU A CA 1
ATOM 778 C C . GLU A 1 94 ? -12.695 -2.471 8.844 1 83.31 94 GLU A C 1
ATOM 780 O O . GLU A 1 94 ? -11.789 -3.127 9.367 1 83.31 94 GLU A O 1
ATOM 785 N N . CYS A 1 95 ? -12.922 -2.441 7.559 1 78.94 95 CYS A N 1
ATOM 786 C CA . CYS A 1 95 ? -12.227 -3.377 6.688 1 78.94 95 CYS A CA 1
ATOM 787 C C . CYS A 1 95 ? -11.07 -2.691 5.961 1 78.94 95 CYS A C 1
ATOM 789 O O . CYS A 1 95 ? -10.344 -3.33 5.195 1 78.94 95 CYS A O 1
ATOM 791 N N . VAL A 1 96 ? -10.922 -1.455 6.258 1 78.38 96 VAL A N 1
ATOM 792 C CA . VAL A 1 96 ? -9.859 -0.71 5.586 1 78.38 96 VAL A CA 1
ATOM 793 C C . VAL A 1 96 ? -8.5 -1.309 5.945 1 78.38 96 VAL A C 1
ATOM 795 O O . VAL A 1 96 ? -7.594 -1.347 5.109 1 78.38 96 VAL A O 1
ATOM 798 N N . TYR A 1 97 ? -8.477 -1.802 7.164 1 77.88 97 TYR A N 1
ATOM 799 C CA . TYR A 1 97 ? -7.254 -2.477 7.594 1 77.88 97 TYR A CA 1
ATOM 800 C C . TYR A 1 97 ? -7.523 -3.949 7.887 1 77.88 97 TYR A C 1
ATOM 802 O O . TYR A 1 97 ? -8.391 -4.277 8.703 1 77.88 97 TYR A O 1
ATOM 810 N N . ARG A 1 98 ? -6.93 -4.77 7.117 1 86 98 ARG A N 1
ATOM 811 C CA . ARG A 1 98 ? -7.047 -6.215 7.258 1 86 98 ARG A CA 1
ATOM 812 C C . ARG A 1 98 ? -5.695 -6.848 7.566 1 86 98 ARG A C 1
ATOM 814 O O . ARG A 1 98 ? -4.91 -7.117 6.656 1 86 98 ARG A O 1
ATOM 821 N N . PRO A 1 99 ? -5.469 -7.051 8.898 1 84.06 99 PRO A N 1
ATOM 822 C CA . PRO A 1 99 ? -4.168 -7.617 9.266 1 84.06 99 PRO A CA 1
ATOM 823 C C . PRO A 1 99 ? -3.953 -9.016 8.688 1 84.06 99 PRO A C 1
ATOM 825 O O . PRO A 1 99 ? -4.918 -9.703 8.344 1 84.06 99 PRO A O 1
ATOM 828 N N . ASP A 1 100 ? -2.701 -9.445 8.656 1 86.12 100 ASP A N 1
ATOM 829 C CA . ASP A 1 100 ? -2.336 -10.758 8.148 1 86.12 100 ASP A CA 1
ATOM 830 C C . ASP A 1 100 ? -3.021 -11.867 8.938 1 86.12 100 ASP A C 1
ATOM 832 O O . ASP A 1 100 ? -3.457 -12.875 8.359 1 86.12 100 ASP A O 1
ATOM 836 N N . ALA A 1 101 ? -3.051 -11.602 10.211 1 89.12 101 ALA A N 1
ATOM 837 C CA . ALA A 1 101 ? -3.686 -12.602 11.062 1 89.12 101 ALA A CA 1
ATOM 838 C C . ALA A 1 101 ? -5.125 -12.852 10.633 1 89.12 101 ALA A C 1
ATOM 840 O O . ALA A 1 101 ? -5.605 -13.992 10.688 1 89.12 101 ALA A O 1
ATOM 841 N N . GLN A 1 102 ? -5.781 -11.781 10.234 1 91.44 102 GLN A N 1
ATOM 842 C CA . GLN A 1 102 ? -7.156 -11.93 9.766 1 91.44 102 GLN A CA 1
ATOM 843 C C . GLN A 1 102 ? -7.207 -12.711 8.453 1 91.44 102 GLN A C 1
ATOM 845 O O . GLN A 1 102 ? -8.094 -13.547 8.258 1 91.44 102 GLN A O 1
ATOM 850 N N . VAL A 1 103 ? -6.32 -12.477 7.574 1 93.56 103 VAL A N 1
ATOM 851 C CA . VAL A 1 103 ? -6.234 -13.195 6.305 1 93.56 103 VAL A CA 1
ATOM 852 C C . VAL A 1 103 ? -6.023 -14.688 6.566 1 93.56 103 VAL A C 1
ATOM 854 O O . VAL A 1 103 ? -6.656 -15.531 5.926 1 93.56 103 VAL A O 1
ATOM 857 N N . PHE A 1 104 ? -5.137 -14.992 7.484 1 94.62 104 PHE A N 1
ATOM 858 C CA . PHE A 1 104 ? -4.859 -16.375 7.832 1 94.62 104 PHE A CA 1
ATOM 859 C C . PHE A 1 104 ? -6.102 -17.047 8.406 1 94.62 104 PHE A C 1
ATOM 861 O O . PHE A 1 104 ? -6.379 -18.219 8.109 1 94.62 104 PHE A O 1
ATOM 868 N N . ARG A 1 105 ? -6.77 -16.281 9.227 1 96.25 105 ARG A N 1
ATOM 869 C CA . ARG A 1 105 ? -8.008 -16.812 9.789 1 96.25 105 ARG A CA 1
ATOM 870 C C . ARG A 1 105 ? -9.008 -17.141 8.688 1 96.25 105 ARG A C 1
ATOM 872 O O . ARG A 1 105 ? -9.664 -18.188 8.719 1 96.25 105 ARG A O 1
ATOM 879 N N . GLU A 1 106 ? -9.156 -16.234 7.758 1 96.69 106 GLU A N 1
ATOM 880 C CA . GLU A 1 106 ? -10.055 -16.469 6.633 1 96.69 106 GLU A CA 1
ATOM 881 C C . GLU A 1 106 ? -9.617 -17.672 5.809 1 96.69 106 GLU A C 1
ATOM 883 O O . GLU A 1 106 ? -10.453 -18.453 5.355 1 96.69 106 GLU A O 1
ATOM 888 N N . ARG A 1 107 ? -8.328 -17.75 5.57 1 97.31 107 ARG A N 1
ATOM 889 C CA . ARG A 1 107 ? -7.785 -18.906 4.863 1 97.31 107 ARG A CA 1
ATOM 890 C C . ARG A 1 107 ? -8.211 -20.219 5.527 1 97.31 107 ARG A C 1
ATOM 892 O O . ARG A 1 107 ? -8.641 -21.156 4.852 1 97.31 107 ARG A O 1
ATOM 899 N N . ASP A 1 108 ? -8.055 -20.266 6.816 1 97 108 ASP A N 1
ATOM 900 C CA . ASP A 1 108 ? -8.414 -21.469 7.574 1 97 108 ASP A CA 1
ATOM 901 C C . ASP A 1 108 ? -9.906 -21.75 7.48 1 97 108 ASP A C 1
ATOM 903 O O . ASP A 1 108 ? -10.32 -22.906 7.348 1 97 108 ASP A O 1
ATOM 907 N N . GLU A 1 109 ? -10.734 -20.719 7.578 1 97.31 109 GLU A N 1
ATOM 908 C CA . GLU A 1 109 ? -12.172 -20.875 7.43 1 97.31 109 GLU A CA 1
ATOM 909 C C . GLU A 1 109 ? -12.531 -21.453 6.062 1 97.31 109 GLU A C 1
ATOM 911 O O . GLU A 1 109 ? -13.367 -22.359 5.957 1 97.31 109 GLU A O 1
ATOM 916 N N . LEU A 1 110 ? -11.914 -20.938 5.07 1 97.81 110 LEU A N 1
ATOM 917 C CA . LEU A 1 110 ? -12.156 -21.422 3.713 1 97.81 110 LEU A CA 1
ATOM 918 C C . LEU A 1 110 ? -11.688 -22.859 3.561 1 97.81 110 LEU A C 1
ATOM 920 O O . LEU A 1 110 ? -12.375 -23.688 2.945 1 97.81 110 LEU A O 1
ATOM 924 N N . ASP A 1 111 ? -10.484 -23.125 4.125 1 96.69 111 ASP A N 1
ATOM 925 C CA . ASP A 1 111 ? -9.953 -24.484 4.086 1 96.69 111 ASP A CA 1
ATOM 926 C C . ASP A 1 111 ? -10.93 -25.484 4.715 1 96.69 111 ASP A C 1
ATOM 928 O O . ASP A 1 111 ? -11.203 -26.547 4.152 1 96.69 111 ASP A O 1
ATOM 932 N N . GLU A 1 112 ? -11.391 -25.109 5.875 1 96.88 112 GLU A N 1
ATOM 933 C CA . GLU A 1 112 ? -12.367 -25.969 6.555 1 96.88 112 GLU A CA 1
ATOM 934 C C . GLU A 1 112 ? -13.609 -26.172 5.695 1 96.88 112 GLU A C 1
ATOM 936 O O . GLU A 1 112 ? -14.117 -27.281 5.586 1 96.88 112 GLU A O 1
ATOM 941 N N . LEU A 1 113 ? -14.117 -25.141 5.082 1 97 113 LEU A N 1
ATOM 942 C CA . LEU A 1 113 ? -15.289 -25.203 4.215 1 97 113 LEU A CA 1
ATOM 943 C C . LEU A 1 113 ? -15.031 -26.141 3.029 1 97 113 LEU A C 1
ATOM 945 O O . LEU A 1 113 ? -15.883 -26.953 2.688 1 97 113 LEU A O 1
ATOM 949 N N . PHE A 1 114 ? -13.883 -26.016 2.379 1 96.5 114 PHE A N 1
ATOM 950 C CA . PHE A 1 114 ? -13.547 -26.797 1.203 1 96.5 114 PHE A CA 1
ATOM 951 C C . PHE A 1 114 ? -13.414 -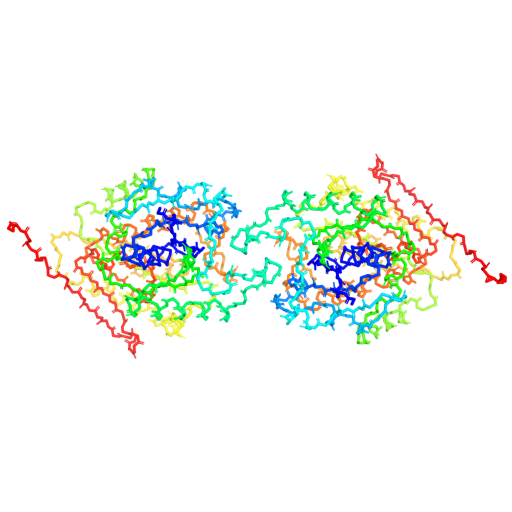28.281 1.565 1 96.5 114 PHE A C 1
ATOM 953 O O . PHE A 1 114 ? -13.875 -29.156 0.827 1 96.5 114 PHE A O 1
ATOM 960 N N . GLN A 1 115 ? -12.797 -28.547 2.691 1 93.88 115 GLN A N 1
ATOM 961 C CA . GLN A 1 115 ? -12.578 -29.922 3.125 1 93.88 115 GLN A CA 1
ATOM 962 C C . GLN A 1 115 ? -13.891 -30.594 3.52 1 93.88 115 GLN A C 1
ATOM 964 O O . GLN A 1 115 ? -14.078 -31.781 3.277 1 93.88 115 GLN A O 1
ATOM 969 N N . ALA A 1 116 ? -14.695 -29.859 4.148 1 93 116 ALA A N 1
ATOM 970 C CA . ALA A 1 116 ? -15.969 -30.406 4.609 1 93 116 ALA A CA 1
ATOM 971 C C . ALA A 1 116 ? -16.891 -30.75 3.434 1 93 116 ALA A C 1
ATOM 973 O O . ALA A 1 116 ? -17.859 -31.469 3.586 1 93 116 ALA A O 1
ATOM 974 N N . GLN A 1 117 ? -16.547 -30.344 2.275 1 87.62 117 GLN A N 1
ATOM 975 C CA . GLN A 1 117 ? -17.359 -30.516 1.076 1 87.62 117 GLN A CA 1
ATOM 976 C C . GLN A 1 117 ? -18.797 -30.047 1.311 1 87.62 117 GLN A C 1
ATOM 978 O O . GLN A 1 117 ? -19.734 -30.641 0.776 1 87.62 117 GLN A O 1
ATOM 983 N N . ASP A 1 118 ? -18.922 -29.047 2.209 1 87.81 118 ASP A N 1
ATOM 984 C CA . ASP A 1 118 ? -20.203 -28.438 2.529 1 87.81 118 ASP A CA 1
ATOM 985 C C . ASP A 1 118 ? -20.391 -27.109 1.791 1 87.81 118 ASP A C 1
ATOM 987 O O . ASP A 1 118 ? -19.469 -26.656 1.098 1 87.81 118 ASP A O 1
ATOM 991 N N . ASP A 1 119 ? -21.625 -26.641 1.778 1 95.25 119 ASP A N 1
ATOM 992 C CA . ASP A 1 119 ? -21.922 -25.312 1.263 1 95.25 119 ASP A CA 1
ATOM 993 C C . ASP A 1 119 ? -22.344 -24.375 2.387 1 95.25 119 ASP A C 1
ATOM 995 O O . ASP A 1 119 ? -22.609 -24.812 3.508 1 95.25 119 ASP A O 1
ATOM 999 N N . VAL A 1 120 ? -22.188 -23.125 2.15 1 96.56 120 VAL A N 1
ATOM 1000 C CA . VAL A 1 120 ? -22.641 -22.125 3.115 1 96.56 120 VAL A CA 1
ATOM 1001 C C . VAL A 1 120 ? -23.797 -21.328 2.535 1 96.56 120 VAL A C 1
ATOM 1003 O O . VAL A 1 120 ? -24.016 -21.328 1.32 1 96.56 120 VAL A O 1
ATOM 1006 N N . GLU A 1 121 ? -24.562 -20.656 3.408 1 95.69 121 GLU A N 1
ATOM 1007 C CA . GLU A 1 121 ? -25.75 -19.906 2.986 1 95.69 121 GLU A CA 1
ATOM 1008 C C . GLU A 1 121 ? -25.375 -18.578 2.357 1 95.69 121 GLU A C 1
ATOM 1010 O O . GLU A 1 121 ? -26.188 -17.938 1.691 1 95.69 121 GLU A O 1
ATOM 1015 N N . ALA A 1 122 ? -24.141 -18.172 2.504 1 97 122 ALA A N 1
ATOM 1016 C CA . ALA A 1 122 ? -23.688 -16.891 1.953 1 97 122 ALA A CA 1
ATOM 1017 C C . ALA A 1 122 ? -23.953 -16.828 0.451 1 97 122 ALA A C 1
ATOM 1019 O O . ALA A 1 122 ? -23.781 -17.812 -0.262 1 97 122 ALA A O 1
ATOM 1020 N N . ASN A 1 123 ? -24.344 -15.664 0.015 1 97 123 ASN A N 1
ATOM 1021 C CA . ASN A 1 123 ? -24.562 -15.453 -1.414 1 97 123 ASN A CA 1
ATOM 1022 C C . ASN A 1 123 ? -23.234 -15.352 -2.164 1 97 123 ASN A C 1
ATOM 1024 O O . ASN A 1 123 ? -23.141 -15.758 -3.322 1 97 123 ASN A O 1
ATOM 1028 N N . THR A 1 124 ? -22.266 -14.773 -1.519 1 97 124 THR A N 1
ATOM 1029 C CA . THR A 1 124 ? -20.953 -14.633 -2.123 1 97 124 THR A CA 1
ATOM 1030 C C . THR A 1 124 ? -19.859 -15.156 -1.183 1 97 124 THR A C 1
ATOM 1032 O O . THR A 1 124 ? -19.797 -14.742 -0.022 1 97 124 THR A O 1
ATOM 1035 N N . VAL A 1 125 ? -19.109 -16.078 -1.68 1 98.12 125 VAL A N 1
ATOM 1036 C CA . VAL A 1 125 ? -17.938 -16.578 -0.962 1 98.12 125 VAL A CA 1
ATOM 1037 C C . VAL A 1 125 ? -16.688 -15.898 -1.5 1 98.12 125 VAL A C 1
ATOM 1039 O O . VAL A 1 125 ? -16.391 -15.984 -2.693 1 98.12 125 VAL A O 1
ATOM 1042 N N . VAL A 1 126 ? -15.969 -15.195 -0.615 1 97.38 126 VAL A N 1
ATOM 1043 C CA . VAL A 1 126 ? -14.797 -14.414 -1.003 1 97.38 126 VAL A CA 1
ATOM 1044 C C . VAL A 1 126 ? -13.523 -15.195 -0.695 1 97.38 126 VAL A C 1
ATOM 1046 O O . VAL A 1 126 ? -13.195 -15.422 0.472 1 97.38 126 VAL A O 1
ATOM 1049 N N . CYS A 1 127 ? -12.812 -15.555 -1.729 1 98.31 127 CYS A N 1
ATOM 1050 C CA . CYS A 1 127 ? -11.539 -16.266 -1.601 1 98.31 127 CYS A CA 1
ATOM 1051 C C . CYS A 1 127 ? -10.367 -15.297 -1.759 1 98.31 127 CYS A C 1
ATOM 1053 O O . CYS A 1 127 ? -9.766 -15.219 -2.832 1 98.31 127 CYS A O 1
ATOM 1055 N N . ASP A 1 128 ? -10.109 -14.594 -0.714 1 96.44 128 ASP A N 1
ATOM 1056 C CA . ASP A 1 128 ? -9.016 -13.625 -0.706 1 96.44 128 ASP A CA 1
ATOM 1057 C C . ASP A 1 128 ? -7.895 -14.07 0.23 1 96.44 128 ASP A C 1
ATOM 1059 O O . ASP A 1 128 ? -7.535 -13.352 1.162 1 96.44 128 ASP A O 1
ATOM 1063 N N . ALA A 1 129 ? -7.379 -15.195 -0.014 1 96.38 129 ALA A N 1
ATOM 1064 C CA . ALA A 1 129 ? -6.27 -15.805 0.715 1 96.38 129 ALA A CA 1
ATOM 1065 C C . ALA A 1 129 ? -5.543 -16.828 -0.152 1 96.38 129 ALA A C 1
ATOM 1067 O O . ALA A 1 129 ? -6.043 -17.234 -1.207 1 96.38 129 ALA A O 1
ATOM 1068 N N . CYS A 1 130 ? -4.336 -17.141 0.254 1 94.62 130 CYS A N 1
ATOM 1069 C CA . CYS A 1 130 ? -3.611 -18.203 -0.422 1 94.62 130 CYS A CA 1
ATOM 1070 C C . CYS A 1 130 ? -4.293 -19.547 -0.205 1 94.62 130 CYS A C 1
ATOM 1072 O O . CYS A 1 130 ? -4.383 -20.031 0.927 1 94.62 130 CYS A O 1
ATOM 1074 N N . LEU A 1 131 ? -4.77 -20.141 -1.246 1 96.75 131 LEU A N 1
ATOM 1075 C CA . LEU A 1 131 ? -5.512 -21.391 -1.148 1 96.75 131 LEU A CA 1
ATOM 1076 C C . LEU A 1 131 ? -4.805 -22.5 -1.915 1 96.75 131 LEU A C 1
ATOM 1078 O O . LEU A 1 131 ? -5.457 -23.391 -2.484 1 96.75 131 LEU A O 1
ATOM 1082 N N . MET A 1 132 ? -3.527 -22.375 -2.002 1 92.62 132 MET A N 1
ATOM 1083 C CA . MET A 1 132 ? -2.723 -23.453 -2.564 1 92.62 132 MET A CA 1
ATOM 1084 C C . MET A 1 132 ? -2.893 -24.734 -1.756 1 92.62 132 MET A C 1
ATOM 1086 O O . MET A 1 132 ? -3.053 -24.688 -0.535 1 92.62 132 MET A O 1
ATOM 1090 N N . TRP A 1 133 ? -2.875 -25.844 -2.393 1 90.38 133 TRP A N 1
ATOM 1091 C CA . TRP A 1 133 ? -2.941 -27.172 -1.8 1 90.38 133 TRP A CA 1
ATOM 1092 C C . TRP A 1 133 ? -4.332 -27.453 -1.234 1 90.38 133 TRP A C 1
ATOM 1094 O O . TRP A 1 133 ? -4.516 -28.391 -0.456 1 90.38 133 TRP A O 1
ATOM 1104 N N . ARG A 1 134 ? -5.305 -26.609 -1.602 1 92.75 134 ARG A N 1
ATOM 1105 C CA . ARG A 1 134 ? -6.625 -26.781 -1.003 1 92.75 134 ARG A CA 1
ATOM 1106 C C . ARG A 1 134 ? -7.625 -27.328 -2.021 1 92.75 134 ARG A C 1
ATOM 1108 O O . ARG A 1 134 ? -8.836 -27.125 -1.88 1 92.75 134 ARG A O 1
ATOM 1115 N N . CYS A 1 135 ? -7.172 -27.859 -3.027 1 92.69 135 CYS A N 1
ATOM 1116 C CA . CYS A 1 135 ? -7.992 -28.547 -4.016 1 92.69 135 CYS A CA 1
ATOM 1117 C C . CYS A 1 135 ? -7.246 -29.75 -4.598 1 92.69 135 CYS A C 1
ATOM 1119 O O . CYS A 1 135 ? -6.082 -29.984 -4.273 1 92.69 135 CYS A O 1
ATOM 1121 N N . ASP A 1 136 ? -7.953 -30.594 -5.348 1 94.75 136 ASP A N 1
ATOM 1122 C CA . ASP A 1 136 ? -7.344 -31.766 -5.973 1 94.75 136 ASP A CA 1
ATOM 1123 C C . ASP A 1 136 ? -6.633 -31.391 -7.27 1 94.75 136 ASP A C 1
ATOM 1125 O O . ASP A 1 136 ? -6.883 -30.312 -7.832 1 94.75 136 ASP A O 1
ATOM 1129 N N . GLU A 1 137 ? -5.773 -32.281 -7.766 1 95.75 137 GLU A N 1
ATOM 1130 C CA . GLU A 1 137 ? -4.957 -32.031 -8.945 1 95.75 137 GLU A CA 1
ATOM 1131 C C . GLU A 1 137 ? -5.824 -31.875 -10.195 1 95.75 137 GLU A C 1
ATOM 1133 O O . GLU A 1 137 ? -5.441 -31.172 -11.133 1 95.75 137 GLU A O 1
ATOM 1138 N N . GLU A 1 138 ? -6.902 -32.531 -10.195 1 96.56 138 GLU A N 1
ATOM 1139 C CA . GLU A 1 138 ? -7.801 -32.406 -11.336 1 96.56 138 GLU A CA 1
ATOM 1140 C C . GLU A 1 138 ? -8.266 -30.969 -11.516 1 96.56 138 GLU A C 1
ATOM 1142 O O . GLU A 1 138 ? -8.289 -30.453 -12.641 1 96.56 138 GLU A O 1
ATOM 1147 N N . ALA A 1 139 ? -8.617 -30.344 -10.375 1 97.62 139 ALA A N 1
ATOM 1148 C CA . ALA A 1 139 ? -9.016 -28.938 -10.422 1 97.62 139 ALA A CA 1
ATOM 1149 C C . ALA A 1 139 ? -7.867 -28.047 -10.914 1 97.62 139 ALA A C 1
ATOM 1151 O O . ALA A 1 139 ? -8.078 -27.156 -11.727 1 97.62 139 ALA A O 1
ATOM 1152 N N . GLU A 1 140 ? -6.688 -28.328 -10.414 1 97.81 140 GLU A N 1
ATOM 1153 C CA . GLU A 1 140 ? -5.512 -27.578 -10.844 1 97.81 140 GLU A CA 1
ATOM 1154 C C . GLU A 1 140 ? -5.289 -27.703 -12.352 1 97.81 140 GLU A C 1
ATOM 1156 O O . GLU A 1 140 ? -5.125 -26.688 -13.039 1 97.81 140 GLU A O 1
ATOM 1161 N N . ARG A 1 141 ? -5.355 -28.953 -12.828 1 96.44 141 ARG A N 1
ATOM 1162 C CA . ARG A 1 141 ? -5.16 -29.203 -14.25 1 96.44 141 ARG A CA 1
ATOM 1163 C C . ARG A 1 141 ? -6.215 -28.484 -15.086 1 96.44 141 ARG A C 1
ATOM 1165 O O . ARG A 1 141 ? -5.902 -27.906 -16.125 1 96.44 141 ARG A O 1
ATOM 1172 N N . GLN A 1 142 ? -7.449 -28.562 -14.594 1 97.19 142 GLN A N 1
ATOM 1173 C CA . GLN A 1 142 ? -8.539 -27.906 -15.305 1 97.19 142 GLN A CA 1
ATOM 1174 C C . GLN A 1 142 ? -8.258 -26.422 -15.484 1 97.19 142 GLN A C 1
ATOM 1176 O O . GLN A 1 142 ? -8.438 -25.875 -16.578 1 97.19 142 GLN A O 1
ATOM 1181 N N . ILE A 1 143 ? -7.797 -25.719 -14.438 1 97.88 143 ILE A N 1
ATOM 1182 C CA . ILE A 1 143 ? -7.559 -24.281 -14.469 1 97.88 143 ILE A CA 1
ATOM 1183 C C . ILE A 1 143 ? -6.332 -23.984 -15.336 1 97.88 143 ILE A C 1
ATOM 1185 O O . ILE A 1 143 ? -6.383 -23.125 -16.219 1 97.88 143 ILE A O 1
ATOM 1189 N N . PHE A 1 144 ? -5.234 -24.688 -15.156 1 95.62 144 PHE A N 1
ATOM 1190 C CA . PHE A 1 144 ? -4.012 -24.422 -15.906 1 95.62 144 PHE A CA 1
ATOM 1191 C C . PHE A 1 144 ? -4.234 -24.672 -17.391 1 95.62 144 PHE A C 1
ATOM 1193 O O . PHE A 1 144 ? -3.643 -23.984 -18.234 1 95.62 144 PHE A O 1
ATOM 1200 N N . CYS A 1 145 ? -5.145 -25.578 -17.703 1 93.88 145 CYS A N 1
ATOM 1201 C CA . CYS A 1 145 ? -5.418 -25.906 -19.094 1 93.88 145 CYS A CA 1
ATOM 1202 C C . CYS A 1 145 ? -6.41 -24.906 -19.703 1 93.88 145 CYS A C 1
ATOM 1204 O O . CYS A 1 145 ? -6.336 -24.594 -20.891 1 93.88 145 CYS A O 1
ATOM 1206 N N . SER A 1 146 ? -7.312 -24.469 -18.922 1 97.06 146 SER A N 1
ATOM 1207 C CA . SER A 1 146 ? -8.391 -23.625 -19.422 1 97.06 146 SER A CA 1
ATOM 1208 C C . SER A 1 146 ? -7.965 -22.156 -19.516 1 97.06 146 SER A C 1
ATOM 1210 O O . SER A 1 146 ? -8.438 -21.406 -20.375 1 97.06 146 SER A O 1
ATOM 1212 N N . VAL A 1 147 ? -7.129 -21.688 -18.594 1 97.69 147 VAL A N 1
ATOM 1213 C CA . VAL A 1 147 ? -6.645 -20.312 -18.578 1 97.69 147 VAL A CA 1
ATOM 1214 C C . VAL A 1 147 ? -5.441 -20.172 -19.5 1 97.69 147 VAL A C 1
ATOM 1216 O O . VAL A 1 147 ? -4.348 -20.641 -19.172 1 97.69 147 VAL A O 1
ATOM 1219 N N . LYS A 1 148 ? -5.707 -19.5 -20.594 1 97.19 148 LYS A N 1
ATOM 1220 C CA . LYS A 1 148 ? -4.668 -19.391 -21.609 1 97.19 148 LYS A CA 1
ATOM 1221 C C . LYS A 1 148 ? -4.109 -17.969 -21.672 1 97.19 148 LYS A C 1
ATOM 1223 O O . LYS A 1 148 ? -4.859 -17 -21.562 1 97.19 148 LYS A O 1
ATOM 1228 N N . PRO A 1 149 ? -2.742 -17.875 -21.812 1 98.12 149 PRO A N 1
ATOM 1229 C CA . PRO A 1 149 ? -2.199 -16.531 -22.016 1 98.12 149 PRO A CA 1
ATOM 1230 C C . PRO A 1 149 ? -2.779 -15.828 -23.25 1 98.12 149 PRO A C 1
ATOM 1232 O O . PRO A 1 149 ? -3.211 -16.5 -24.188 1 98.12 149 PRO A O 1
ATOM 1235 N N . ARG A 1 150 ? -2.832 -14.57 -23.203 1 98 150 ARG A N 1
ATOM 1236 C CA . ARG A 1 150 ? -3.232 -13.805 -24.391 1 98 150 ARG A CA 1
ATOM 1237 C C . ARG A 1 150 ? -2.395 -14.195 -25.594 1 98 150 ARG A C 1
ATOM 1239 O O . ARG A 1 150 ? -1.258 -14.648 -25.453 1 98 150 ARG A O 1
ATOM 1246 N N . ALA A 1 151 ? -2.922 -13.906 -26.766 1 97.88 151 ALA A N 1
ATOM 1247 C CA . ALA A 1 151 ? -2.338 -14.359 -28.031 1 97.88 151 ALA A CA 1
ATOM 1248 C C . ALA A 1 151 ? -0.915 -13.836 -28.203 1 97.88 151 ALA A C 1
ATOM 1250 O O . ALA A 1 151 ? -0.028 -14.562 -28.656 1 97.88 151 ALA A O 1
ATOM 1251 N N . GLU A 1 152 ? -0.726 -12.625 -27.812 1 97.5 152 GLU A N 1
ATOM 1252 C CA . GLU A 1 152 ? 0.596 -12.023 -27.969 1 97.5 152 GLU A CA 1
ATOM 1253 C C . GLU A 1 152 ? 1.62 -12.711 -27.062 1 97.5 152 GLU A C 1
ATOM 1255 O O . GLU A 1 152 ? 2.766 -12.922 -27.469 1 97.5 152 GLU A O 1
ATOM 1260 N N . ILE A 1 153 ? 1.212 -13.031 -25.891 1 98 153 ILE A N 1
ATOM 1261 C CA . ILE A 1 153 ? 2.09 -13.711 -24.953 1 98 153 ILE A CA 1
ATOM 1262 C C . ILE A 1 153 ? 2.35 -15.133 -25.422 1 98 153 ILE A C 1
ATOM 1264 O O . ILE A 1 153 ? 3.49 -15.602 -25.406 1 98 153 ILE A O 1
ATOM 1268 N N . GLN A 1 154 ? 1.311 -15.781 -25.891 1 98 154 GLN A N 1
ATOM 1269 C CA . GLN A 1 154 ? 1.453 -17.141 -26.422 1 98 154 GLN A CA 1
ATOM 1270 C C . GLN A 1 154 ? 2.412 -17.156 -27.609 1 98 154 GLN A C 1
ATOM 1272 O O . GLN A 1 154 ? 3.211 -18.094 -27.75 1 98 154 GLN A O 1
ATOM 1277 N N . ALA A 1 155 ? 2.273 -16.156 -28.406 1 98.19 155 ALA A N 1
ATOM 1278 C CA . ALA A 1 155 ? 3.158 -16.078 -29.562 1 98.19 155 ALA A CA 1
ATOM 1279 C C . ALA A 1 155 ? 4.621 -15.992 -29.125 1 98.19 155 ALA A C 1
ATOM 1281 O O . ALA A 1 155 ? 5.496 -16.578 -29.766 1 98.19 155 ALA A O 1
ATOM 1282 N N . ARG A 1 156 ? 4.883 -15.281 -28.094 1 96.88 156 ARG A N 1
ATOM 1283 C CA . ARG A 1 156 ? 6.238 -15.164 -27.578 1 96.88 156 ARG A CA 1
ATOM 1284 C C . ARG A 1 156 ? 6.734 -16.516 -27.047 1 96.88 156 ARG A C 1
ATOM 1286 O O . ARG A 1 156 ? 7.875 -16.906 -27.297 1 96.88 156 ARG A O 1
ATOM 1293 N N . ILE A 1 157 ? 5.898 -17.203 -26.359 1 97.75 157 ILE A N 1
ATOM 1294 C CA . ILE A 1 157 ? 6.223 -18.516 -25.828 1 97.75 157 ILE A CA 1
ATOM 1295 C C . ILE A 1 157 ? 6.551 -19.469 -26.984 1 97.75 157 ILE A C 1
ATOM 1297 O O . ILE A 1 157 ? 7.582 -20.141 -26.969 1 97.75 157 ILE A O 1
ATOM 1301 N N . ASP A 1 158 ? 5.727 -19.438 -27.984 1 97.81 158 ASP A N 1
ATOM 1302 C CA . ASP A 1 158 ? 5.898 -20.328 -29.125 1 97.81 158 ASP A CA 1
ATOM 1303 C C . ASP A 1 158 ? 7.195 -20.016 -29.875 1 97.81 158 ASP A C 1
ATOM 1305 O O . ASP A 1 158 ? 7.906 -20.922 -30.297 1 97.81 158 ASP A O 1
ATOM 1309 N N . ALA A 1 159 ? 7.418 -18.781 -30.016 1 97.56 159 ALA A N 1
ATOM 1310 C CA . ALA A 1 159 ? 8.625 -18.375 -30.734 1 97.56 159 ALA A CA 1
ATOM 1311 C C . ALA A 1 159 ? 9.875 -18.859 -30.016 1 97.56 159 ALA A C 1
ATOM 1313 O O . ALA A 1 159 ? 10.797 -19.375 -30.641 1 97.56 159 ALA A O 1
ATOM 1314 N N . ILE A 1 160 ? 9.93 -18.688 -28.766 1 96.94 160 ILE A N 1
ATOM 1315 C CA . ILE A 1 160 ? 11.086 -19.109 -27.984 1 96.94 160 ILE A CA 1
ATOM 1316 C C . ILE A 1 160 ? 11.211 -20.641 -28.031 1 96.94 160 ILE A C 1
ATOM 1318 O O . ILE A 1 160 ? 12.312 -21.172 -28.219 1 96.94 160 ILE A O 1
ATOM 1322 N N . TYR A 1 161 ? 10.125 -21.297 -27.859 1 96.88 161 TYR A N 1
ATOM 1323 C CA . TYR A 1 161 ? 10.141 -22.75 -27.922 1 96.88 161 TYR A CA 1
ATOM 1324 C C . TYR A 1 161 ? 10.672 -23.25 -29.266 1 96.88 161 TYR A C 1
ATOM 1326 O O . TYR A 1 161 ? 11.547 -24.109 -29.312 1 96.88 161 TYR A O 1
ATOM 1334 N N . GLN A 1 162 ? 10.164 -22.656 -30.375 1 97.19 162 GLN A N 1
ATOM 1335 C CA . GLN A 1 162 ? 10.562 -23.062 -31.719 1 97.19 162 GLN A CA 1
ATOM 1336 C C . GLN A 1 162 ? 12.039 -22.781 -31.953 1 97.19 162 GLN A C 1
ATOM 1338 O O . GLN A 1 162 ? 12.734 -23.609 -32.562 1 97.19 162 GLN A O 1
ATOM 1343 N N . GLU A 1 163 ? 12.461 -21.734 -31.438 1 96.25 163 GLU A N 1
ATOM 1344 C CA . GLU A 1 163 ? 13.836 -21.312 -31.688 1 96.25 163 GLU A CA 1
ATOM 1345 C C . GLU A 1 163 ? 14.82 -22.109 -30.859 1 96.25 163 GLU A C 1
ATOM 1347 O O . GLU A 1 163 ? 15.906 -22.469 -31.328 1 96.25 163 GLU A O 1
ATOM 1352 N N . HIS A 1 164 ? 14.414 -22.516 -29.641 1 95.06 164 HIS A N 1
ATOM 1353 C CA . HIS A 1 164 ? 15.453 -22.969 -28.734 1 95.06 164 HIS A CA 1
ATOM 1354 C C . HIS A 1 164 ? 15.195 -24.391 -28.266 1 95.06 164 HIS A C 1
ATOM 1356 O O . HIS A 1 164 ? 16.125 -25.094 -27.844 1 95.06 164 HIS A O 1
ATOM 1362 N N . PHE A 1 165 ? 13.969 -24.875 -28.406 1 95 165 PHE A N 1
ATOM 1363 C CA . PHE A 1 165 ? 13.688 -26.125 -27.703 1 95 165 PHE A CA 1
ATOM 1364 C C . PHE A 1 165 ? 13.133 -27.156 -28.672 1 95 165 PHE A C 1
ATOM 1366 O O . PHE A 1 165 ? 13.117 -28.359 -28.359 1 95 165 PHE A O 1
ATOM 1373 N N . TYR A 1 166 ? 12.594 -26.594 -29.797 1 94.25 166 TYR A N 1
ATOM 1374 C CA . TYR A 1 166 ? 12.125 -27.547 -30.781 1 94.25 166 TYR A CA 1
ATOM 1375 C C . TYR A 1 166 ? 13.258 -28.469 -31.234 1 94.25 166 TYR A C 1
ATOM 1377 O O . TYR A 1 166 ? 14.328 -28 -31.641 1 94.25 166 TYR A O 1
ATOM 1385 N N . GLY A 1 167 ? 13.109 -29.781 -31.125 1 95.44 167 GLY A N 1
ATOM 1386 C CA . GLY A 1 167 ? 14.125 -30.734 -31.531 1 95.44 167 GLY A CA 1
ATOM 1387 C C . GLY A 1 167 ? 15.117 -31.047 -30.438 1 95.44 167 GLY A C 1
ATOM 1388 O O . GLY A 1 167 ? 16.125 -31.719 -30.672 1 95.44 167 GLY A O 1
ATOM 1389 N N . TYR A 1 168 ? 14.891 -30.594 -29.25 1 96.94 168 TYR A N 1
ATOM 1390 C CA . TYR A 1 168 ? 15.773 -30.844 -28.125 1 96.94 168 TYR A CA 1
ATOM 1391 C C . TYR A 1 168 ? 15.008 -31.438 -26.953 1 96.94 168 TYR A C 1
ATOM 1393 O O . TYR A 1 168 ? 13.773 -31.344 -26.906 1 96.94 168 TYR A O 1
ATOM 1401 N N . SER A 1 169 ? 15.75 -32.219 -26.125 1 97.06 169 SER A N 1
ATOM 1402 C CA . SER A 1 169 ? 15.25 -32.531 -24.797 1 97.06 169 SER A CA 1
ATOM 1403 C C . SER A 1 169 ? 15.508 -31.406 -23.812 1 97.06 169 SER A C 1
ATOM 1405 O O . SER A 1 169 ? 16.656 -31.172 -23.422 1 97.06 169 SER A O 1
ATOM 1407 N N . ALA A 1 170 ? 14.445 -30.797 -23.453 1 97.38 170 ALA A N 1
ATOM 1408 C CA . ALA A 1 170 ? 14.586 -29.562 -22.688 1 97.38 170 ALA A CA 1
ATOM 1409 C C . ALA A 1 170 ? 14.539 -29.844 -21.188 1 97.38 170 ALA A C 1
ATOM 1411 O O . ALA A 1 170 ? 13.656 -30.562 -20.703 1 97.38 170 ALA A O 1
ATOM 1412 N N . ILE A 1 171 ? 15.516 -29.328 -20.438 1 98 171 ILE A N 1
ATOM 1413 C CA . ILE A 1 171 ? 15.547 -29.344 -18.984 1 98 171 ILE A CA 1
ATOM 1414 C C . ILE A 1 171 ? 15.297 -27.922 -18.453 1 98 171 ILE A C 1
ATOM 1416 O O . ILE A 1 171 ? 16.109 -27.031 -18.688 1 98 171 ILE A O 1
ATOM 1420 N N . GLY A 1 172 ? 14.156 -27.75 -17.812 1 98.25 172 GLY A N 1
ATOM 1421 C CA . GLY A 1 172 ? 13.852 -26.469 -17.188 1 98.25 172 GLY A CA 1
ATOM 1422 C C . GLY A 1 172 ? 14.242 -26.422 -15.719 1 98.25 172 GLY A C 1
ATOM 1423 O O . GLY A 1 172 ? 13.914 -27.312 -14.945 1 98.25 172 GLY A O 1
ATOM 1424 N N . VAL A 1 173 ? 14.953 -25.391 -15.359 1 98 173 VAL A N 1
ATOM 1425 C CA . VAL A 1 173 ? 15.398 -25.188 -13.977 1 98 173 VAL A CA 1
ATOM 1426 C C . VAL A 1 173 ? 14.75 -23.922 -13.406 1 98 173 VAL A C 1
ATOM 1428 O O . VAL A 1 173 ? 14.891 -22.844 -13.961 1 98 173 VAL A O 1
ATOM 1431 N N . HIS A 1 174 ? 14 -24.109 -12.391 1 97.31 174 HIS A N 1
ATOM 1432 C CA . HIS A 1 174 ? 13.461 -22.953 -11.68 1 97.31 174 HIS A CA 1
ATOM 1433 C C . HIS A 1 174 ? 14.102 -22.797 -10.305 1 97.31 174 HIS A C 1
ATOM 1435 O O . HIS A 1 174 ? 14.07 -23.719 -9.492 1 97.31 174 HIS A O 1
ATOM 1441 N N . VAL A 1 175 ? 14.688 -21.641 -10.078 1 94.81 175 VAL A N 1
ATOM 1442 C CA . VAL A 1 175 ? 15.266 -21.312 -8.773 1 94.81 175 VAL A CA 1
ATOM 1443 C C . VAL A 1 175 ? 14.594 -20.062 -8.211 1 94.81 175 VAL A C 1
ATOM 1445 O O . VAL A 1 175 ? 14.844 -18.953 -8.672 1 94.81 175 VAL A O 1
ATOM 1448 N N . ARG A 1 176 ? 13.734 -20.297 -7.211 1 92 176 ARG A N 1
ATOM 1449 C CA . ARG A 1 176 ? 13.094 -19.188 -6.5 1 92 176 ARG A CA 1
ATOM 1450 C C . ARG A 1 176 ? 13.945 -18.734 -5.324 1 92 176 ARG A C 1
ATOM 1452 O O . ARG A 1 176 ? 14.07 -19.438 -4.324 1 92 176 ARG A O 1
ATOM 1459 N N . HIS A 1 177 ? 14.516 -17.641 -5.441 1 86.19 177 HIS A N 1
ATOM 1460 C CA . HIS A 1 177 ? 15.391 -17.109 -4.398 1 86.19 177 HIS A CA 1
ATOM 1461 C C . HIS A 1 177 ? 14.656 -16.094 -3.525 1 86.19 177 HIS A C 1
ATOM 1463 O O . HIS A 1 177 ? 14.711 -16.172 -2.297 1 86.19 177 HIS A O 1
ATOM 1469 N N . GLY A 1 178 ? 13.945 -15.273 -4.176 1 81.06 178 GLY A N 1
ATOM 1470 C CA . GLY A 1 178 ? 13.336 -14.156 -3.471 1 81.06 178 GLY A CA 1
ATOM 1471 C C . GLY A 1 178 ? 14.219 -12.922 -3.428 1 81.06 178 GLY A C 1
ATOM 1472 O O . GLY A 1 178 ? 15.211 -12.844 -4.148 1 81.06 178 GLY A O 1
ATOM 1473 N N . ASN A 1 179 ? 13.844 -11.891 -2.82 1 73.75 179 ASN A N 1
ATOM 1474 C CA . ASN A 1 179 ? 14.578 -10.625 -2.756 1 73.75 179 ASN A CA 1
ATOM 1475 C C . ASN A 1 179 ? 14.617 -10.078 -1.335 1 73.75 179 ASN A C 1
ATOM 1477 O O . ASN A 1 179 ? 14.43 -8.875 -1.126 1 73.75 179 ASN A O 1
ATOM 1481 N N . GLY A 1 180 ? 14.875 -11.031 -0.432 1 67.81 180 GLY A N 1
ATOM 1482 C CA . GLY A 1 180 ? 15.031 -10.633 0.957 1 67.81 180 GLY A CA 1
ATOM 1483 C C . GLY A 1 180 ? 13.773 -10.836 1.783 1 67.81 180 GLY A C 1
ATOM 1484 O O . GLY A 1 180 ? 13.805 -10.727 3.01 1 67.81 180 GLY A O 1
ATOM 1485 N N . GLU A 1 181 ? 12.719 -11.023 1.138 1 64.38 181 GLU A N 1
ATOM 1486 C CA . GLU A 1 181 ? 11.477 -11.266 1.869 1 64.38 181 GLU A CA 1
ATOM 1487 C C . GLU A 1 181 ? 11.438 -12.68 2.443 1 64.38 181 GLU A C 1
ATOM 1489 O O . GLU A 1 181 ? 12.086 -13.586 1.916 1 64.38 181 GLU A O 1
ATOM 1494 N N . ASP A 1 182 ? 10.922 -12.641 3.564 1 61.12 182 ASP A N 1
ATOM 1495 C CA . ASP A 1 182 ? 10.719 -13.953 4.168 1 61.12 182 ASP A CA 1
ATOM 1496 C C . ASP A 1 182 ? 9.57 -14.695 3.494 1 61.12 182 ASP A C 1
ATOM 1498 O O . ASP A 1 182 ? 8.398 -14.453 3.801 1 61.12 182 ASP A O 1
ATOM 1502 N N . VAL A 1 183 ? 9.867 -15.203 2.49 1 60.62 183 VAL A N 1
ATOM 1503 C CA . VAL A 1 183 ? 8.812 -15.891 1.752 1 60.62 183 VAL A CA 1
ATOM 1504 C C . VAL A 1 183 ? 8.609 -17.297 2.32 1 60.62 183 VAL A C 1
ATOM 1506 O O . VAL A 1 183 ? 9.406 -18.203 2.047 1 60.62 183 VAL A O 1
ATOM 1509 N N . MET A 1 184 ? 7.727 -17.312 3.182 1 59.81 184 MET A N 1
ATOM 1510 C CA . MET A 1 184 ? 7.164 -18.531 3.76 1 59.81 184 MET A CA 1
ATOM 1511 C C . MET A 1 184 ? 8.234 -19.609 3.918 1 59.81 184 MET A C 1
ATOM 1513 O O . MET A 1 184 ? 9.281 -19.359 4.516 1 59.81 184 MET A O 1
ATOM 1517 N N . ASP A 1 185 ? 8.023 -20.859 3.426 1 66.75 185 ASP A N 1
ATOM 1518 C CA . ASP A 1 185 ? 8.641 -22.172 3.578 1 66.75 185 ASP A CA 1
ATOM 1519 C C . ASP A 1 185 ? 9.883 -22.297 2.697 1 66.75 185 ASP A C 1
ATOM 1521 O O . ASP A 1 185 ? 10.367 -23.406 2.451 1 66.75 185 ASP A O 1
ATOM 1525 N N . HIS A 1 186 ? 10.406 -21.016 2.193 1 75.5 186 HIS A N 1
ATOM 1526 C CA . HIS A 1 186 ? 11.594 -21.062 1.353 1 75.5 186 HIS A CA 1
ATOM 1527 C C . HIS A 1 186 ? 12.867 -20.938 2.189 1 75.5 186 HIS A C 1
ATOM 1529 O O . HIS A 1 186 ? 13.938 -21.375 1.76 1 75.5 186 HIS A O 1
ATOM 1535 N N . ALA A 1 187 ? 12.703 -20.469 3.354 1 76.25 187 ALA A N 1
ATOM 1536 C CA . ALA A 1 187 ? 13.844 -20.047 4.164 1 76.25 187 ALA A CA 1
ATOM 1537 C C . ALA A 1 187 ? 14.781 -21.219 4.441 1 76.25 187 ALA A C 1
ATOM 1539 O O . ALA A 1 187 ? 16 -21.094 4.309 1 76.25 187 ALA A O 1
ATOM 1540 N N . PRO A 1 188 ? 14.219 -22.359 4.688 1 77.06 188 PRO A N 1
ATOM 1541 C CA . PRO A 1 188 ? 15.133 -23.469 4.98 1 77.06 188 PRO A CA 1
ATOM 1542 C C . PRO A 1 188 ? 16.016 -23.828 3.793 1 77.06 188 PRO A C 1
ATOM 1544 O O . PRO A 1 188 ? 17.156 -24.266 3.979 1 77.06 188 PRO A O 1
ATOM 1547 N N . TYR A 1 189 ? 15.609 -23.672 2.576 1 81.62 189 TYR A N 1
ATOM 1548 C CA . TYR A 1 189 ? 16.359 -24.047 1.376 1 81.62 189 TYR A CA 1
ATOM 1549 C C . TYR A 1 189 ? 17.484 -23.047 1.104 1 81.62 189 TYR A C 1
ATOM 1551 O O . TYR A 1 189 ? 18.438 -23.359 0.385 1 81.62 189 TYR A O 1
ATOM 1559 N N . TRP A 1 190 ? 17.375 -21.906 1.723 1 83.31 190 TRP A N 1
ATOM 1560 C CA . TRP A 1 190 ? 18.359 -20.859 1.461 1 83.31 190 TRP A CA 1
ATOM 1561 C C . TRP A 1 190 ? 19.125 -20.516 2.73 1 83.31 190 TRP A C 1
ATOM 1563 O O . TRP A 1 190 ? 19.703 -19.422 2.838 1 83.31 190 TRP A O 1
ATOM 1573 N N . ALA A 1 191 ? 19.047 -21.375 3.719 1 82 191 ALA A N 1
ATOM 1574 C CA . ALA A 1 191 ? 19.812 -21.203 4.941 1 82 191 ALA A CA 1
ATOM 1575 C C . ALA A 1 191 ? 21.312 -21.062 4.637 1 82 191 ALA A C 1
ATOM 1577 O O . ALA A 1 191 ? 22.031 -20.312 5.309 1 82 191 ALA A O 1
ATOM 1578 N N . ASP A 1 192 ? 21.797 -21.75 3.613 1 86 192 ASP A N 1
ATOM 1579 C CA . ASP A 1 192 ? 23.141 -21.672 3.053 1 86 192 ASP A CA 1
ATOM 1580 C C . ASP A 1 192 ? 23.094 -21.453 1.541 1 86 192 ASP A C 1
ATOM 1582 O O . ASP A 1 192 ? 22.984 -22.422 0.778 1 86 192 ASP A O 1
ATOM 1586 N N . PRO A 1 193 ? 23.266 -20.234 1.115 1 87.81 193 PRO A N 1
ATOM 1587 C CA . PRO A 1 193 ? 23.094 -19.906 -0.301 1 87.81 193 PRO A CA 1
ATOM 1588 C C . PRO A 1 193 ? 24.062 -20.656 -1.205 1 87.81 193 PRO A C 1
ATOM 1590 O O . PRO A 1 193 ? 23.703 -21.047 -2.312 1 87.81 193 PRO A O 1
ATOM 1593 N N . ASP A 1 194 ? 25.266 -20.797 -0.77 1 89.44 194 ASP A N 1
ATOM 1594 C CA . ASP A 1 194 ? 26.25 -21.5 -1.579 1 89.44 194 ASP A CA 1
ATOM 1595 C C . ASP A 1 194 ? 25.875 -22.969 -1.756 1 89.44 194 ASP A C 1
ATOM 1597 O O . ASP A 1 194 ? 26.016 -23.531 -2.848 1 89.44 194 ASP A O 1
ATOM 1601 N N . LEU A 1 195 ? 25.484 -23.531 -0.653 1 89.25 195 LEU A N 1
ATOM 1602 C CA . LEU A 1 195 ? 25.031 -24.922 -0.721 1 89.25 195 LEU A CA 1
ATOM 1603 C C . LEU A 1 195 ? 23.828 -25.047 -1.643 1 89.25 195 LEU A C 1
ATOM 1605 O O . LEU A 1 195 ? 23.703 -26.031 -2.391 1 89.25 195 LEU A O 1
ATOM 1609 N N . ALA A 1 196 ? 22.891 -24.109 -1.561 1 90 196 ALA A N 1
ATOM 1610 C CA . ALA A 1 196 ? 21.688 -24.109 -2.396 1 90 196 ALA A CA 1
ATOM 1611 C C . ALA A 1 196 ? 22.062 -24.094 -3.877 1 90 196 ALA A C 1
ATOM 1613 O O . ALA A 1 196 ? 21.547 -24.906 -4.656 1 90 196 ALA A O 1
ATOM 1614 N N . VAL A 1 197 ? 22.969 -23.25 -4.215 1 92.44 197 VAL A N 1
ATOM 1615 C CA . VAL A 1 197 ? 23.391 -23.141 -5.609 1 92.44 197 VAL A CA 1
ATOM 1616 C C . VAL A 1 197 ? 24.094 -24.438 -6.039 1 92.44 197 VAL A C 1
ATOM 1618 O O . VAL A 1 197 ? 23.875 -24.922 -7.152 1 92.44 197 VAL A O 1
ATOM 1621 N N . HIS A 1 198 ? 24.875 -24.938 -5.145 1 92.25 198 HIS A N 1
ATOM 1622 C CA . HIS A 1 198 ? 25.562 -26.203 -5.426 1 92.25 198 HIS A CA 1
ATOM 1623 C C . HIS A 1 198 ? 24.547 -27.328 -5.668 1 92.25 198 HIS A C 1
ATOM 1625 O O . HIS A 1 198 ? 24.734 -28.141 -6.562 1 92.25 198 HIS A O 1
ATOM 1631 N N . GLN A 1 199 ? 23.531 -27.328 -4.891 1 91.06 199 GLN A N 1
ATOM 1632 C CA . GLN A 1 199 ? 22.484 -28.344 -5.047 1 91.06 199 GLN A CA 1
ATOM 1633 C C . GLN A 1 199 ? 21.812 -28.219 -6.406 1 91.06 199 GLN A C 1
ATOM 1635 O O . GLN A 1 199 ? 21.547 -29.219 -7.074 1 91.06 199 GLN A O 1
ATOM 1640 N N . VAL A 1 200 ? 21.516 -27.047 -6.77 1 94.38 200 VAL A N 1
ATOM 1641 C CA . VAL A 1 200 ? 20.891 -26.797 -8.062 1 94.38 200 VAL A CA 1
ATOM 1642 C C . VAL A 1 200 ? 21.797 -27.297 -9.188 1 94.38 200 VAL A C 1
ATOM 1644 O O . VAL A 1 200 ? 21.328 -27.984 -10.102 1 94.38 200 VAL A O 1
ATOM 1647 N N . CYS A 1 201 ? 23.062 -27.031 -9.086 1 95.19 201 CYS A N 1
ATOM 1648 C CA . CYS A 1 201 ? 24.016 -27.453 -10.102 1 95.19 201 CYS A CA 1
ATOM 1649 C C . CYS A 1 201 ? 24.125 -28.984 -10.148 1 95.19 201 CYS A C 1
ATOM 1651 O O . CYS A 1 201 ? 24.203 -29.562 -11.227 1 95.19 201 CYS A O 1
ATOM 1653 N N . THR A 1 202 ? 24.109 -29.531 -8.992 1 93.62 202 THR A N 1
ATOM 1654 C CA . THR A 1 202 ? 24.141 -30.984 -8.906 1 93.62 202 THR A CA 1
ATOM 1655 C C . THR A 1 202 ? 22.906 -31.578 -9.586 1 93.62 202 THR A C 1
ATOM 1657 O O . THR A 1 202 ? 23.016 -32.562 -10.305 1 93.62 202 THR A O 1
ATOM 1660 N N . ALA A 1 203 ? 21.766 -31 -9.352 1 95 203 ALA A N 1
ATOM 1661 C CA . ALA A 1 203 ? 20.531 -31.469 -9.961 1 95 203 ALA A CA 1
ATOM 1662 C C . ALA A 1 203 ? 20.578 -31.328 -11.484 1 95 203 ALA A C 1
ATOM 1664 O O . ALA A 1 203 ? 20.094 -32.219 -12.203 1 95 203 ALA A O 1
ATOM 1665 N N . ILE A 1 204 ? 21.156 -30.234 -11.961 1 96.44 204 ILE A N 1
ATOM 1666 C CA . ILE A 1 204 ? 21.281 -30.047 -13.398 1 96.44 204 ILE A CA 1
ATOM 1667 C C . ILE A 1 204 ? 22.156 -31.141 -13.992 1 96.44 204 ILE A C 1
ATOM 1669 O O . ILE A 1 204 ? 21.797 -31.75 -15 1 96.44 204 ILE A O 1
ATOM 1673 N N . ASN A 1 205 ? 23.281 -31.406 -13.336 1 95.81 205 ASN A N 1
ATOM 1674 C CA . ASN A 1 205 ? 24.172 -32.469 -13.797 1 95.81 205 ASN A CA 1
ATOM 1675 C C . ASN A 1 205 ? 23.484 -33.812 -13.789 1 95.81 205 ASN A C 1
ATOM 1677 O O . ASN A 1 205 ? 23.625 -34.594 -14.734 1 95.81 205 ASN A O 1
ATOM 1681 N N . ALA A 1 206 ? 22.781 -34.031 -12.734 1 93.94 206 ALA A N 1
ATOM 1682 C CA . ALA A 1 206 ? 22.047 -35.281 -12.633 1 93.94 206 ALA A CA 1
ATOM 1683 C C . ALA A 1 206 ? 21.016 -35.438 -13.758 1 93.94 206 ALA A C 1
ATOM 1685 O O . ALA A 1 206 ? 20.875 -36.5 -14.344 1 93.94 206 ALA A O 1
ATOM 1686 N N . ALA A 1 207 ? 20.312 -34.406 -14.031 1 95.75 207 ALA A N 1
ATOM 1687 C CA . ALA A 1 207 ? 19.297 -34.406 -15.094 1 95.75 207 ALA A CA 1
ATOM 1688 C C . ALA A 1 207 ? 19.953 -34.625 -16.453 1 95.75 207 ALA A C 1
ATOM 1690 O O . ALA A 1 207 ? 19.422 -35.406 -17.281 1 95.75 207 ALA A O 1
ATOM 1691 N N . LYS A 1 208 ? 21.078 -34 -16.672 1 95.69 208 LYS A N 1
ATOM 1692 C CA . LYS A 1 208 ? 21.781 -34.125 -17.938 1 95.69 208 LYS A CA 1
ATOM 1693 C C . LYS A 1 208 ? 22.297 -35.562 -18.141 1 95.69 208 LYS A C 1
ATOM 1695 O O . LYS A 1 208 ? 22.422 -36.031 -19.266 1 95.69 208 LYS A O 1
ATOM 1700 N N . ALA A 1 209 ? 22.594 -36.188 -17.047 1 95 209 ALA A N 1
ATOM 1701 C CA . ALA A 1 209 ? 23.188 -37.531 -17.094 1 95 209 ALA A CA 1
ATOM 1702 C C . ALA A 1 209 ? 22.141 -38.594 -17.406 1 95 209 ALA A C 1
ATOM 1704 O O . ALA A 1 209 ? 22.469 -39.719 -17.766 1 95 209 ALA A O 1
ATOM 1705 N N . LEU A 1 210 ? 20.906 -38.25 -17.266 1 92.75 210 LEU A N 1
ATOM 1706 C CA . LEU A 1 210 ? 19.844 -39.188 -17.594 1 92.75 210 LEU A CA 1
ATOM 1707 C C . LEU A 1 210 ? 19.781 -39.406 -19.109 1 92.75 210 LEU A C 1
ATOM 1709 O O . LEU A 1 210 ? 20.312 -38.625 -19.891 1 92.75 210 LEU A O 1
ATOM 1713 N N . PRO A 1 211 ? 19.141 -40.562 -19.5 1 92.31 211 PRO A N 1
ATOM 1714 C CA . PRO A 1 211 ? 18.984 -40.781 -20.938 1 92.31 211 PRO A CA 1
ATOM 1715 C C . PRO A 1 211 ? 17.984 -39.812 -21.578 1 92.31 211 PRO A C 1
ATOM 1717 O O . PRO A 1 211 ? 16.922 -39.562 -21.016 1 92.31 211 PRO A O 1
ATOM 1720 N N . HIS A 1 212 ? 18.328 -39.156 -22.75 1 94.38 212 HIS A N 1
ATOM 1721 C CA . HIS A 1 212 ? 17.484 -38.25 -23.516 1 94.38 212 HIS A CA 1
ATOM 1722 C C . HIS A 1 212 ? 17.422 -38.656 -24.969 1 94.38 212 HIS A C 1
ATOM 1724 O O . HIS A 1 212 ? 18.422 -39.062 -25.562 1 94.38 212 HIS A O 1
ATOM 1730 N N . PRO A 1 213 ? 16.312 -38.656 -25.516 1 94.25 213 PRO A N 1
ATOM 1731 C CA . PRO A 1 213 ? 16.156 -39.031 -26.906 1 94.25 213 PRO A CA 1
ATOM 1732 C C . PRO A 1 213 ? 16.734 -38.031 -27.891 1 94.25 213 PRO A C 1
ATOM 1734 O O . PRO A 1 213 ? 17 -38.344 -29.047 1 94.25 213 PRO A O 1
ATOM 1737 N N . LYS A 1 214 ? 16.875 -36.781 -27.469 1 96.81 214 LYS A N 1
ATOM 1738 C CA . LYS A 1 214 ? 17.406 -35.688 -28.25 1 96.81 214 LYS A CA 1
ATOM 1739 C C . LYS A 1 214 ? 18.516 -34.938 -27.5 1 96.81 214 LYS A C 1
ATOM 1741 O O . LYS A 1 214 ? 18.703 -35.156 -26.297 1 96.81 214 LYS A O 1
ATOM 1746 N N . PRO A 1 215 ? 19.25 -34.125 -28.25 1 96.56 215 PRO A N 1
ATOM 1747 C CA . PRO A 1 215 ? 20.234 -33.312 -27.531 1 96.56 215 PRO A CA 1
ATOM 1748 C C . PRO A 1 215 ? 19.594 -32.438 -26.438 1 96.56 215 PRO A C 1
ATOM 1750 O O . PRO A 1 215 ? 18.484 -31.953 -26.609 1 96.56 215 PRO A O 1
ATOM 1753 N N . VAL A 1 216 ? 20.344 -32.281 -25.422 1 97.06 216 VAL A N 1
ATOM 1754 C CA . VAL A 1 216 ? 19.781 -31.641 -24.219 1 97.06 216 VAL A CA 1
ATOM 1755 C C . VAL A 1 216 ? 20.016 -30.141 -24.281 1 97.06 216 VAL A C 1
ATOM 1757 O O . VAL A 1 216 ? 21.094 -29.688 -24.688 1 97.06 216 VAL A O 1
ATOM 1760 N N . ARG A 1 217 ? 19.062 -29.406 -23.875 1 97.12 217 ARG A N 1
ATOM 1761 C CA . ARG A 1 217 ? 19.156 -27.969 -23.625 1 97.12 217 ARG A CA 1
ATOM 1762 C C . ARG A 1 217 ? 18.594 -27.625 -22.25 1 97.12 217 ARG A C 1
ATOM 1764 O O . ARG A 1 217 ? 17.594 -28.188 -21.812 1 97.12 217 ARG A O 1
ATOM 1771 N N . VAL A 1 218 ? 19.281 -26.734 -21.578 1 97.81 218 VAL A N 1
ATOM 1772 C CA . VAL A 1 218 ? 18.891 -26.344 -20.219 1 97.81 218 VAL A CA 1
ATOM 1773 C C . VAL A 1 218 ? 18.453 -24.875 -20.219 1 97.81 218 VAL A C 1
ATOM 1775 O O . VAL A 1 218 ? 19.141 -24.016 -20.781 1 97.81 218 VAL A O 1
ATOM 1778 N N . ILE A 1 219 ? 17.344 -24.594 -19.688 1 98.12 219 ILE A N 1
ATOM 1779 C CA . ILE A 1 219 ? 16.906 -23.219 -19.5 1 98.12 219 ILE A CA 1
ATOM 1780 C C . ILE A 1 219 ? 16.781 -22.922 -18.016 1 98.12 219 ILE A C 1
ATOM 1782 O O . ILE A 1 219 ? 16.219 -23.719 -17.25 1 98.12 219 ILE A O 1
ATOM 1786 N N . LEU A 1 220 ? 17.328 -21.812 -17.578 1 98.12 220 LEU A N 1
ATOM 1787 C CA . LEU A 1 220 ? 17.25 -21.375 -16.188 1 98.12 220 LEU A CA 1
ATOM 1788 C C . LEU A 1 220 ? 16.25 -20.234 -16.031 1 98.12 220 LEU A C 1
ATOM 1790 O O . LEU A 1 220 ? 16.328 -19.234 -16.734 1 98.12 220 LEU A O 1
ATOM 1794 N N . CYS A 1 221 ? 15.273 -20.453 -15.156 1 97.06 221 CYS A N 1
ATOM 1795 C CA . CYS A 1 221 ? 14.312 -19.438 -14.742 1 97.06 221 CYS A CA 1
ATOM 1796 C C . CYS A 1 221 ? 14.5 -19.078 -13.281 1 97.06 221 CYS A C 1
ATOM 1798 O O . CYS A 1 221 ? 14.25 -19.891 -12.391 1 97.06 221 CYS A O 1
ATOM 1800 N N . THR A 1 222 ? 14.953 -17.875 -13.016 1 95 222 THR A N 1
ATOM 1801 C CA . THR A 1 222 ? 15.195 -17.438 -11.648 1 95 222 THR A CA 1
ATOM 1802 C C . THR A 1 222 ? 14.836 -15.961 -11.477 1 95 222 THR A C 1
ATOM 1804 O O . THR A 1 222 ? 14.766 -15.219 -12.453 1 95 222 THR A O 1
ATOM 1807 N N . ASP A 1 223 ? 14.453 -15.602 -10.289 1 91 223 ASP A N 1
ATOM 1808 C CA . ASP A 1 223 ? 14.102 -14.219 -9.984 1 91 223 ASP A CA 1
ATOM 1809 C C . ASP A 1 223 ? 15.305 -13.461 -9.414 1 91 223 ASP A C 1
ATOM 1811 O O . ASP A 1 223 ? 15.172 -12.312 -8.984 1 91 223 ASP A O 1
ATOM 1815 N N . SER A 1 224 ? 16.5 -14.094 -9.43 1 90.44 224 SER A N 1
ATOM 1816 C CA . SER A 1 224 ? 17.688 -13.508 -8.812 1 90.44 224 SER A CA 1
ATOM 1817 C C . SER A 1 224 ? 18.828 -13.391 -9.812 1 90.44 224 SER A C 1
ATOM 1819 O O . SER A 1 224 ? 19.297 -14.391 -10.352 1 90.44 224 SER A O 1
ATOM 1821 N N . ALA A 1 225 ? 19.297 -12.148 -9.961 1 90.44 225 ALA A N 1
ATOM 1822 C CA . ALA A 1 225 ? 20.438 -11.914 -10.844 1 90.44 225 ALA A CA 1
ATOM 1823 C C . ALA A 1 225 ? 21.688 -12.633 -10.336 1 90.44 225 ALA A C 1
ATOM 1825 O O . ALA A 1 225 ? 22.5 -13.117 -11.125 1 90.44 225 ALA A O 1
ATOM 1826 N N . ARG A 1 226 ? 21.766 -12.719 -9.078 1 90.06 226 ARG A N 1
ATOM 1827 C CA . ARG A 1 226 ? 22.906 -13.391 -8.461 1 90.06 226 ARG A CA 1
ATOM 1828 C C . ARG A 1 226 ? 22.906 -14.883 -8.781 1 90.06 226 ARG A C 1
ATOM 1830 O O . ARG A 1 226 ? 23.938 -15.445 -9.148 1 90.06 226 ARG A O 1
ATOM 1837 N N . VAL A 1 227 ? 21.797 -15.492 -8.617 1 92.88 227 VAL A N 1
ATOM 1838 C CA . VAL A 1 227 ? 21.656 -16.906 -8.914 1 92.88 227 VAL A CA 1
ATOM 1839 C C . VAL A 1 227 ? 21.938 -17.156 -10.398 1 92.88 227 VAL A C 1
ATOM 1841 O O . VAL A 1 227 ? 22.609 -18.125 -10.758 1 92.88 227 VAL A O 1
ATOM 1844 N N . LEU A 1 228 ? 21.438 -16.25 -11.219 1 94.38 228 LEU A N 1
ATOM 1845 C CA . LEU A 1 228 ? 21.672 -16.344 -12.648 1 94.38 228 LEU A CA 1
ATOM 1846 C C . LEU A 1 228 ? 23.172 -16.359 -12.945 1 94.38 228 LEU A C 1
ATOM 1848 O O . LEU A 1 228 ? 23.656 -17.219 -13.688 1 94.38 228 LEU A O 1
ATOM 1852 N N . ASP A 1 229 ? 23.828 -15.453 -12.344 1 94.06 229 ASP A N 1
ATOM 1853 C CA . ASP A 1 229 ? 25.266 -15.336 -12.562 1 94.06 229 ASP A CA 1
ATOM 1854 C C . ASP A 1 229 ? 26 -16.578 -12.078 1 94.06 229 ASP A C 1
ATOM 1856 O O . ASP A 1 229 ? 26.875 -17.109 -12.781 1 94.06 229 ASP A O 1
ATOM 1860 N N . GLN A 1 230 ? 25.641 -17.078 -10.969 1 95.25 230 GLN A N 1
ATOM 1861 C CA . GLN A 1 230 ? 26.328 -18.219 -10.352 1 95.25 230 GLN A CA 1
ATOM 1862 C C . GLN A 1 230 ? 26.109 -19.5 -11.148 1 95.25 230 GLN A C 1
ATOM 1864 O O . GLN A 1 230 ? 27.047 -20.266 -11.375 1 95.25 230 GLN A O 1
ATOM 1869 N N . VAL A 1 231 ? 24.922 -19.719 -11.555 1 96.38 231 VAL A N 1
ATOM 1870 C CA . VAL A 1 231 ? 24.594 -20.938 -12.266 1 96.38 231 VAL A CA 1
ATOM 1871 C C . VAL A 1 231 ? 25.141 -20.875 -13.695 1 96.38 231 VAL A C 1
ATOM 1873 O O . VAL A 1 231 ? 25.688 -21.844 -14.211 1 96.38 231 VAL A O 1
ATOM 1876 N N . SER A 1 232 ? 25.047 -19.656 -14.32 1 94.81 232 SER A N 1
ATOM 1877 C CA . SER A 1 232 ? 25.516 -19.5 -15.695 1 94.81 232 SER A CA 1
ATOM 1878 C C . SER A 1 232 ? 27.031 -19.656 -15.781 1 94.81 232 SER A C 1
ATOM 1880 O O . SER A 1 232 ? 27.547 -20.078 -16.812 1 94.81 232 SER A O 1
ATOM 1882 N N . SER A 1 233 ? 27.688 -19.266 -14.766 1 95.19 233 SER A N 1
ATOM 1883 C CA . SER A 1 233 ? 29.141 -19.422 -14.742 1 95.19 233 SER A CA 1
ATOM 1884 C C . SER A 1 233 ? 29.531 -20.891 -14.766 1 95.19 233 SER A C 1
ATOM 1886 O O . SER A 1 233 ? 30.578 -21.25 -15.305 1 95.19 233 SER A O 1
ATOM 1888 N N . ARG A 1 234 ? 28.719 -21.734 -14.281 1 95 234 ARG A N 1
ATOM 1889 C CA . ARG A 1 234 ? 29 -23.156 -14.195 1 95 234 ARG A CA 1
ATOM 1890 C C . ARG A 1 234 ? 28.484 -23.891 -15.422 1 95 234 ARG A C 1
ATOM 1892 O O . ARG A 1 234 ? 29 -24.953 -15.781 1 95 234 ARG A O 1
ATOM 1899 N N . PHE A 1 235 ? 27.453 -23.344 -16 1 96.81 235 PHE A N 1
ATOM 1900 C CA . PHE A 1 235 ? 26.859 -23.906 -17.219 1 96.81 235 PHE A CA 1
ATOM 1901 C C . PHE A 1 235 ? 26.766 -22.844 -18.312 1 96.81 235 PHE A C 1
ATOM 1903 O O . PHE A 1 235 ? 25.703 -22.266 -18.547 1 96.81 235 PHE A O 1
ATOM 1910 N N . PRO A 1 236 ? 27.812 -22.594 -19.094 1 92.5 236 PRO A N 1
ATOM 1911 C CA . PRO A 1 236 ? 27.875 -21.484 -20.047 1 92.5 236 PRO A CA 1
ATOM 1912 C C . PRO A 1 236 ? 26.891 -21.641 -21.203 1 92.5 236 PRO A C 1
ATOM 1914 O O . PRO A 1 236 ? 26.531 -20.656 -21.844 1 92.5 236 PRO A O 1
ATOM 1917 N N . ASP A 1 237 ? 26.406 -22.844 -21.453 1 92.75 237 ASP A N 1
ATOM 1918 C CA . ASP A 1 237 ? 25.5 -23.062 -22.578 1 92.75 237 ASP A CA 1
ATOM 1919 C C . ASP A 1 237 ? 24.047 -22.969 -22.125 1 92.75 237 ASP A C 1
ATOM 1921 O O . ASP A 1 237 ? 23.125 -23.219 -22.922 1 92.75 237 ASP A O 1
ATOM 1925 N N . LEU A 1 238 ? 23.859 -22.594 -20.906 1 93.62 238 LEU A N 1
ATOM 1926 C CA . LEU A 1 238 ? 22.516 -22.484 -20.344 1 93.62 238 LEU A CA 1
ATOM 1927 C C . LEU A 1 238 ? 21.75 -21.328 -21 1 93.62 238 LEU A C 1
ATOM 1929 O O . LEU A 1 238 ? 22.312 -20.266 -21.25 1 93.62 238 LEU A O 1
ATOM 1933 N N . LEU A 1 239 ? 20.484 -21.547 -21.297 1 95.75 239 LEU A N 1
ATOM 1934 C CA . LEU A 1 239 ? 19.625 -20.516 -21.859 1 95.75 239 LEU A CA 1
ATOM 1935 C C . LEU A 1 239 ? 18.875 -19.766 -20.766 1 95.75 239 LEU A C 1
ATOM 1937 O O . LEU A 1 239 ? 18.578 -20.344 -19.719 1 95.75 239 LEU A O 1
ATOM 1941 N N . THR A 1 240 ? 18.609 -18.516 -20.953 1 94.56 240 THR A N 1
ATOM 1942 C CA . THR A 1 240 ? 17.797 -17.688 -20.062 1 94.56 240 THR A CA 1
ATOM 1943 C C . THR A 1 240 ? 16.875 -16.781 -20.859 1 94.56 240 THR A C 1
ATOM 1945 O O . THR A 1 240 ? 17.125 -16.516 -22.047 1 94.56 240 THR A O 1
ATOM 1948 N N . ILE A 1 241 ? 15.805 -16.484 -20.297 1 90.75 241 ILE A N 1
ATOM 1949 C CA . ILE A 1 241 ? 14.906 -15.484 -20.891 1 90.75 241 ILE A CA 1
ATOM 1950 C C . ILE A 1 241 ? 15.305 -14.094 -20.422 1 90.75 241 ILE A C 1
ATOM 1952 O O . ILE A 1 241 ? 15.398 -13.836 -19.219 1 90.75 241 ILE A O 1
ATOM 1956 N N . PRO A 1 242 ? 15.594 -13.258 -21.453 1 87.44 242 PRO A N 1
ATOM 1957 C CA . PRO A 1 242 ? 15.922 -11.891 -21.047 1 87.44 242 PRO A CA 1
ATOM 1958 C C . PRO A 1 242 ? 14.805 -11.219 -20.25 1 87.44 242 PRO A C 1
ATOM 1960 O O . PRO A 1 242 ? 13.633 -11.305 -20.625 1 87.44 242 PRO A O 1
ATOM 1963 N N . LYS A 1 243 ? 15.18 -10.648 -19.078 1 89.94 243 LYS A N 1
ATOM 1964 C CA . LYS A 1 243 ? 14.203 -9.953 -18.234 1 89.94 243 LYS A CA 1
ATOM 1965 C C . LYS A 1 243 ? 14.898 -8.969 -17.297 1 89.94 243 LYS A C 1
ATOM 1967 O O . LYS A 1 243 ? 16.125 -8.969 -17.172 1 89.94 243 LYS A O 1
ATOM 1972 N N . SER A 1 244 ? 14.086 -8.117 -16.766 1 87.62 244 SER A N 1
ATOM 1973 C CA . SER A 1 244 ? 14.602 -7.18 -15.773 1 87.62 244 SER A CA 1
ATOM 1974 C C . SER A 1 244 ? 14.539 -7.766 -14.367 1 87.62 244 SER A C 1
ATOM 1976 O O . SER A 1 244 ? 13.594 -8.477 -14.023 1 87.62 244 SER A O 1
ATOM 1978 N N . PHE A 1 245 ? 15.633 -7.469 -13.609 1 86.62 245 PHE A N 1
ATOM 1979 C CA . PHE A 1 245 ? 15.68 -7.898 -12.219 1 86.62 245 PHE A CA 1
ATOM 1980 C C . PHE A 1 245 ? 15.516 -6.711 -11.281 1 86.62 245 PHE A C 1
ATOM 1982 O O . PHE A 1 245 ? 15.914 -5.59 -11.609 1 86.62 245 PHE A O 1
ATOM 1989 N N . ARG A 1 246 ? 14.898 -6.996 -10.219 1 81.31 246 ARG A N 1
ATOM 1990 C CA . ARG A 1 246 ? 14.867 -5.98 -9.172 1 81.31 246 ARG A CA 1
ATOM 1991 C C . ARG A 1 246 ? 16.234 -5.859 -8.492 1 81.31 246 ARG A C 1
ATOM 1993 O O . ARG A 1 246 ? 16.984 -6.836 -8.414 1 81.31 246 ARG A O 1
ATOM 2000 N N . ALA A 1 247 ? 16.438 -4.598 -8.023 1 77.38 247 ALA A N 1
ATOM 2001 C CA . ALA A 1 247 ? 17.656 -4.395 -7.266 1 77.38 247 ALA A CA 1
ATOM 2002 C C . ALA A 1 247 ? 17.672 -5.25 -6 1 77.38 247 ALA A C 1
ATOM 2004 O O . ALA A 1 247 ? 16.625 -5.508 -5.406 1 77.38 247 ALA A O 1
ATOM 2005 N N . ASP A 1 248 ? 18.875 -5.672 -5.602 1 75.69 248 ASP A N 1
ATOM 2006 C CA . ASP A 1 248 ? 19.031 -6.531 -4.43 1 75.69 248 ASP A CA 1
ATOM 2007 C C . ASP A 1 248 ? 18.438 -5.883 -3.186 1 75.69 248 ASP A C 1
ATOM 2009 O O . ASP A 1 248 ? 18.656 -4.699 -2.924 1 75.69 248 ASP A O 1
ATOM 2013 N N . GLN A 1 249 ? 17.625 -6.695 -2.516 1 69.56 249 GLN A N 1
ATOM 2014 C CA . GLN A 1 249 ? 17.078 -6.305 -1.221 1 69.56 249 GLN A CA 1
ATOM 2015 C C . GLN A 1 249 ? 16.172 -5.086 -1.354 1 69.56 249 GLN A C 1
ATOM 2017 O O . GLN A 1 249 ? 16.094 -4.266 -0.437 1 69.56 249 GLN A O 1
ATOM 2022 N N . SER A 1 250 ? 15.688 -4.875 -2.559 1 68.56 250 SER A N 1
ATOM 2023 C CA . SER A 1 250 ? 14.844 -3.703 -2.773 1 68.56 250 SER A CA 1
ATOM 2024 C C . SER A 1 250 ? 13.398 -3.98 -2.377 1 68.56 250 SER A C 1
ATOM 2026 O O . SER A 1 250 ? 12.5 -3.215 -2.721 1 68.56 250 SER A O 1
ATOM 2028 N N . GLY A 1 251 ? 13.18 -5.145 -1.666 1 66.31 251 GLY A N 1
ATOM 2029 C CA . GLY A 1 251 ? 11.812 -5.445 -1.26 1 66.31 251 GLY A CA 1
ATOM 2030 C C . GLY A 1 251 ? 11.273 -6.715 -1.885 1 66.31 251 GLY A C 1
ATOM 2031 O O . GLY A 1 251 ? 12.039 -7.574 -2.33 1 66.31 251 GLY A O 1
ATOM 2032 N N . PRO A 1 252 ? 9.898 -6.777 -1.867 1 67.44 252 PRO A N 1
ATOM 2033 C CA . PRO A 1 252 ? 9.289 -8 -2.391 1 67.44 252 PRO A CA 1
ATOM 2034 C C . PRO A 1 252 ? 9.547 -8.195 -3.883 1 67.44 252 PRO A C 1
ATOM 2036 O O . PRO A 1 252 ? 9.555 -7.227 -4.645 1 67.44 252 PRO A O 1
ATOM 2039 N N . LEU A 1 253 ? 9.688 -9.445 -4.219 1 72 253 LEU A N 1
ATOM 2040 C CA . LEU A 1 253 ? 10.016 -9.828 -5.59 1 72 253 LEU A CA 1
ATOM 2041 C C . LEU A 1 253 ? 8.914 -9.398 -6.551 1 72 253 LEU A C 1
ATOM 2043 O O . LEU A 1 253 ? 9.195 -8.82 -7.609 1 72 253 LEU A O 1
ATOM 2047 N N . HIS A 1 254 ? 7.684 -9.75 -6.082 1 76.06 254 HIS A N 1
ATOM 2048 C CA . HIS A 1 254 ? 6.547 -9.391 -6.918 1 76.06 254 HIS A CA 1
ATOM 2049 C C . HIS A 1 254 ? 6.047 -7.984 -6.586 1 76.06 254 HIS A C 1
ATOM 2051 O O . HIS A 1 254 ? 5.543 -7.742 -5.484 1 76.06 254 HIS A O 1
ATOM 2057 N N . SER A 1 255 ? 6.438 -7.082 -7.402 1 77.12 255 SER A N 1
ATOM 2058 C CA . SER A 1 255 ? 6.016 -5.695 -7.227 1 77.12 255 SER A CA 1
ATOM 2059 C C . SER A 1 255 ? 5.641 -5.059 -8.562 1 77.12 255 SER A C 1
ATOM 2061 O O . SER A 1 255 ? 6.074 -5.523 -9.617 1 77.12 255 SER A O 1
ATOM 2063 N N . ALA A 1 256 ? 4.898 -4.121 -8.414 1 76.12 256 ALA A N 1
ATOM 2064 C CA . ALA A 1 256 ? 4.367 -3.465 -9.602 1 76.12 256 ALA A CA 1
ATOM 2065 C C . ALA A 1 256 ? 5.461 -2.707 -10.352 1 76.12 256 ALA A C 1
ATOM 2067 O O . ALA A 1 256 ? 5.258 -2.26 -11.477 1 76.12 256 ALA A O 1
ATOM 2068 N N . ASP A 1 257 ? 6.625 -2.764 -9.844 1 77.19 257 ASP A N 1
ATOM 2069 C CA . ASP A 1 257 ? 7.703 -1.938 -10.383 1 77.19 257 ASP A CA 1
ATOM 2070 C C . ASP A 1 257 ? 8.117 -2.418 -11.766 1 77.19 257 ASP A C 1
ATOM 2072 O O . ASP A 1 257 ? 8.508 -1.615 -12.617 1 77.19 257 ASP A O 1
ATOM 2076 N N . LEU A 1 258 ? 7.977 -3.719 -11.953 1 83.06 258 LEU A N 1
ATOM 2077 C CA . LEU A 1 258 ? 8.398 -4.27 -13.234 1 83.06 258 LEU A CA 1
ATOM 2078 C C . LEU A 1 258 ? 7.273 -4.164 -14.266 1 83.06 258 LEU A C 1
ATOM 2080 O O . LEU A 1 258 ? 7.496 -4.383 -15.453 1 83.06 258 LEU A O 1
ATOM 2084 N N . GLY A 1 259 ? 6.059 -3.857 -13.836 1 86.56 259 GLY A N 1
ATOM 2085 C CA . GLY A 1 259 ? 4.926 -3.586 -14.711 1 86.56 259 GLY A CA 1
ATOM 2086 C C . GLY A 1 259 ? 4.461 -4.809 -15.477 1 86.56 259 GLY A C 1
ATOM 2087 O O . GLY A 1 259 ? 4.762 -5.941 -15.102 1 86.56 259 GLY A O 1
ATOM 2088 N N . VAL A 1 260 ? 3.799 -4.504 -16.516 1 93.12 260 VAL A N 1
ATOM 2089 C CA . VAL A 1 260 ? 3.18 -5.531 -17.344 1 93.12 260 VAL A CA 1
ATOM 2090 C C . VAL A 1 260 ? 4.262 -6.426 -17.953 1 93.12 260 VAL A C 1
ATOM 2092 O O . VAL A 1 260 ? 4.078 -7.637 -18.062 1 93.12 260 VAL A O 1
ATOM 2095 N N . GLU A 1 261 ? 5.434 -5.883 -18.25 1 93.19 261 GLU A N 1
ATOM 2096 C CA . GLU A 1 261 ? 6.508 -6.66 -18.859 1 93.19 261 GLU A CA 1
ATOM 2097 C C . GLU A 1 261 ? 7.047 -7.707 -17.891 1 93.19 261 GLU A C 1
ATOM 2099 O O . GLU A 1 261 ? 7.434 -8.805 -18.297 1 93.19 261 GLU A O 1
ATOM 2104 N N . GLY A 1 262 ? 7.09 -7.301 -16.625 1 93.25 262 GLY A N 1
ATOM 2105 C CA . GLY A 1 262 ? 7.465 -8.289 -15.625 1 93.25 262 GLY A CA 1
ATOM 2106 C C . GLY A 1 262 ? 6.512 -9.461 -15.555 1 93.25 262 GLY A C 1
ATOM 2107 O O . GLY A 1 262 ? 6.941 -10.609 -15.406 1 93.25 262 GLY A O 1
ATOM 2108 N N . GLY A 1 263 ? 5.238 -9.18 -15.672 1 95.38 263 GLY A N 1
ATOM 2109 C CA . GLY A 1 263 ? 4.234 -10.234 -15.711 1 95.38 263 GLY A CA 1
ATOM 2110 C C . GLY A 1 263 ? 4.352 -11.125 -16.922 1 95.38 263 GLY A C 1
ATOM 2111 O O . GLY A 1 263 ? 4.234 -12.352 -16.828 1 95.38 263 GLY A O 1
ATOM 2112 N N . ILE A 1 264 ? 4.605 -10.5 -18.062 1 96.25 264 ILE A N 1
ATOM 2113 C CA . ILE A 1 264 ? 4.754 -11.25 -19.312 1 96.25 264 ILE A CA 1
ATOM 2114 C C . ILE A 1 264 ? 5.965 -12.172 -19.219 1 96.25 264 ILE A C 1
ATOM 2116 O O . ILE A 1 264 ? 5.883 -13.359 -19.547 1 96.25 264 ILE A O 1
ATOM 2120 N N . SER A 1 265 ? 7.051 -11.656 -18.672 1 94.81 265 SER A N 1
ATOM 2121 C CA . SER A 1 265 ? 8.25 -12.477 -18.516 1 94.81 265 SER A CA 1
ATOM 2122 C C . SER A 1 265 ? 7.984 -13.656 -17.578 1 94.81 265 SER A C 1
ATOM 2124 O O . SER A 1 265 ? 8.445 -14.773 -17.844 1 94.81 265 SER A O 1
ATOM 2126 N N . ALA A 1 266 ? 7.266 -13.383 -16.547 1 95.31 266 ALA A N 1
ATOM 2127 C CA . ALA A 1 266 ? 6.926 -14.445 -15.602 1 95.31 266 ALA A CA 1
ATOM 2128 C C . ALA A 1 266 ? 6.09 -15.531 -16.266 1 95.31 266 ALA A C 1
ATOM 2130 O O . ALA A 1 266 ? 6.355 -16.719 -16.109 1 95.31 266 ALA A O 1
ATOM 2131 N N . LEU A 1 267 ? 5.125 -15.125 -17.047 1 97 267 LEU A N 1
ATOM 2132 C CA . LEU A 1 267 ? 4.254 -16.094 -17.703 1 97 267 LEU A CA 1
ATOM 2133 C C . LEU A 1 267 ? 5.023 -16.891 -18.75 1 97 267 LEU A C 1
ATOM 2135 O O . LEU A 1 267 ? 4.832 -18.094 -18.891 1 97 267 LEU A O 1
ATOM 2139 N N . VAL A 1 268 ? 5.84 -16.203 -19.5 1 97.31 268 VAL A N 1
ATOM 2140 C CA . VAL A 1 268 ? 6.641 -16.875 -20.516 1 97.31 268 VAL A CA 1
ATOM 2141 C C . VAL A 1 268 ? 7.484 -17.984 -19.875 1 97.31 268 VAL A C 1
ATOM 2143 O O . VAL A 1 268 ? 7.488 -19.125 -20.328 1 97.31 268 VAL A O 1
ATOM 2146 N N . GLU A 1 269 ? 8.102 -17.625 -18.797 1 97.44 269 GLU A N 1
ATOM 2147 C CA . GLU A 1 269 ? 8.922 -18.609 -18.094 1 97.44 269 GLU A CA 1
ATOM 2148 C C . GLU A 1 269 ? 8.07 -19.75 -17.547 1 97.44 269 GLU A C 1
ATOM 2150 O O . GLU A 1 269 ? 8.438 -20.922 -17.672 1 97.44 269 GLU A O 1
ATOM 2155 N N . MET A 1 270 ? 7.016 -19.406 -16.953 1 97.38 270 MET A N 1
ATOM 2156 C CA . MET A 1 270 ? 6.145 -20.406 -16.359 1 97.38 270 MET A CA 1
ATOM 2157 C C . MET A 1 270 ? 5.68 -21.422 -17.406 1 97.38 270 MET A C 1
ATOM 2159 O O . MET A 1 270 ? 5.758 -22.625 -17.188 1 97.38 270 MET A O 1
ATOM 2163 N N . TYR A 1 271 ? 5.258 -20.953 -18.547 1 97.06 271 TYR A N 1
ATOM 2164 C CA . TYR A 1 271 ? 4.695 -21.844 -19.562 1 97.06 271 TYR A CA 1
ATOM 2165 C C . TYR A 1 271 ? 5.793 -22.578 -20.312 1 97.06 271 TYR A C 1
ATOM 2167 O O . TYR A 1 271 ? 5.609 -23.719 -20.734 1 97.06 271 TYR A O 1
ATOM 2175 N N . LEU A 1 272 ? 6.984 -21.953 -20.484 1 97.5 272 LEU A N 1
ATOM 2176 C CA . LEU A 1 272 ? 8.109 -22.672 -21.078 1 97.5 272 LEU A CA 1
ATOM 2177 C C . LEU A 1 272 ? 8.539 -23.828 -20.188 1 97.5 272 LEU A C 1
ATOM 2179 O O . LEU A 1 272 ? 8.844 -24.922 -20.688 1 97.5 272 LEU A O 1
ATOM 2183 N N . LEU A 1 273 ? 8.523 -23.562 -18.875 1 97.81 273 LEU A N 1
ATOM 2184 C CA . LEU A 1 273 ? 8.828 -24.656 -17.938 1 97.81 273 LEU A CA 1
ATOM 2185 C C . LEU A 1 273 ? 7.855 -25.812 -18.125 1 97.81 273 LEU A C 1
ATOM 2187 O O . LEU A 1 273 ? 8.242 -26.969 -18.047 1 97.81 273 LEU A O 1
ATOM 2191 N N . GLY A 1 274 ? 6.609 -25.469 -18.406 1 96.69 274 GLY A N 1
ATOM 2192 C CA . GLY A 1 274 ? 5.582 -26.484 -18.609 1 96.69 274 GLY A CA 1
ATOM 2193 C C . GLY A 1 274 ? 5.758 -27.266 -19.891 1 96.69 274 GLY A C 1
ATOM 2194 O O . GLY A 1 274 ? 5.141 -28.312 -20.078 1 96.69 274 GLY A O 1
ATOM 2195 N N . LEU A 1 275 ? 6.586 -26.828 -20.797 1 96.25 275 LEU A N 1
ATOM 2196 C CA . LEU A 1 275 ? 6.816 -27.453 -22.094 1 96.25 275 LEU A CA 1
ATOM 2197 C C . LEU A 1 275 ? 8.102 -28.281 -22.078 1 96.25 275 LEU A C 1
ATOM 2199 O O . LEU A 1 275 ? 8.438 -28.938 -23.062 1 96.25 275 LEU A O 1
ATOM 2203 N N . CYS A 1 276 ? 8.805 -28.297 -20.984 1 97 276 CYS A N 1
ATOM 2204 C CA . CYS A 1 276 ? 10.07 -29.016 -20.875 1 97 276 CYS A CA 1
ATOM 2205 C C . CYS A 1 276 ? 9.828 -30.516 -20.672 1 97 276 CYS A C 1
ATOM 2207 O O . CYS A 1 276 ? 8.703 -30.938 -20.391 1 97 276 CYS A O 1
ATOM 2209 N N . ASP A 1 277 ? 10.875 -31.297 -20.891 1 97.12 277 ASP A N 1
ATOM 2210 C CA . ASP A 1 277 ? 10.828 -32.719 -20.656 1 97.12 277 ASP A CA 1
ATOM 2211 C C . ASP A 1 277 ? 11.117 -33.062 -19.203 1 97.12 277 ASP A C 1
ATOM 2213 O O . ASP A 1 277 ? 10.594 -34.031 -18.656 1 97.12 277 ASP A O 1
ATOM 2217 N N . THR A 1 278 ? 11.961 -32.344 -18.641 1 97 278 THR A N 1
ATOM 2218 C CA . THR A 1 278 ? 12.359 -32.438 -17.234 1 97 278 THR A CA 1
ATOM 2219 C C . THR A 1 278 ? 12.359 -31.062 -16.578 1 97 278 THR A C 1
ATOM 2221 O O . THR A 1 278 ? 12.82 -30.078 -17.156 1 97 278 THR A O 1
ATOM 2224 N N . VAL A 1 279 ? 11.82 -31 -15.359 1 97.81 279 VAL A N 1
ATOM 2225 C CA . VAL A 1 279 ? 11.852 -29.719 -14.641 1 97.81 279 VAL A CA 1
ATOM 2226 C C . VAL A 1 279 ? 12.477 -29.922 -13.266 1 97.81 279 VAL A C 1
ATOM 2228 O O . VAL A 1 279 ? 12.141 -30.875 -12.555 1 97.81 279 VAL A O 1
ATOM 2231 N N . ILE A 1 280 ? 13.391 -29.078 -12.977 1 96.88 280 ILE A N 1
ATOM 2232 C CA . ILE A 1 280 ? 14.016 -29.016 -11.656 1 96.88 280 ILE A CA 1
ATOM 2233 C C . ILE A 1 280 ? 13.414 -27.859 -10.859 1 96.88 280 ILE A C 1
ATOM 2235 O O . ILE A 1 280 ? 13.453 -26.703 -11.305 1 96.88 280 ILE A O 1
ATOM 2239 N N . ARG A 1 281 ? 12.805 -28.156 -9.734 1 95.75 281 ARG A N 1
ATOM 2240 C CA . ARG A 1 281 ? 12.117 -27.156 -8.922 1 95.75 281 ARG A CA 1
ATOM 2241 C C . ARG A 1 281 ? 12.883 -26.875 -7.637 1 95.75 281 ARG A C 1
ATOM 2243 O O . ARG A 1 281 ? 13.078 -27.781 -6.816 1 95.75 281 ARG A O 1
ATOM 2250 N N . PHE A 1 282 ? 13.328 -25.578 -7.48 1 91.5 282 PHE A N 1
ATOM 2251 C CA . PHE A 1 282 ? 14.031 -25.219 -6.262 1 91.5 282 PHE A CA 1
ATOM 2252 C C . PHE A 1 282 ? 13.547 -23.875 -5.738 1 91.5 282 PHE A C 1
ATOM 2254 O O . PHE A 1 282 ? 13.75 -22.844 -6.375 1 91.5 282 PHE A O 1
ATOM 2261 N N . PRO A 1 283 ? 12.977 -23.703 -4.527 1 90.19 283 PRO A N 1
ATOM 2262 C CA . PRO A 1 283 ? 12.5 -24.844 -3.754 1 90.19 283 PRO A CA 1
ATOM 2263 C C . PRO A 1 283 ? 11.188 -25.422 -4.289 1 90.19 283 PRO A C 1
ATOM 2265 O O . PRO A 1 283 ? 10.477 -24.75 -5.035 1 90.19 283 PRO A O 1
ATOM 2268 N N . PRO A 1 284 ? 10.883 -26.672 -3.951 1 88.62 284 PRO A N 1
ATOM 2269 C CA . PRO A 1 284 ? 9.672 -27.312 -4.469 1 88.62 284 PRO A CA 1
ATOM 2270 C C . PRO A 1 284 ? 8.391 -26.672 -3.941 1 88.62 284 P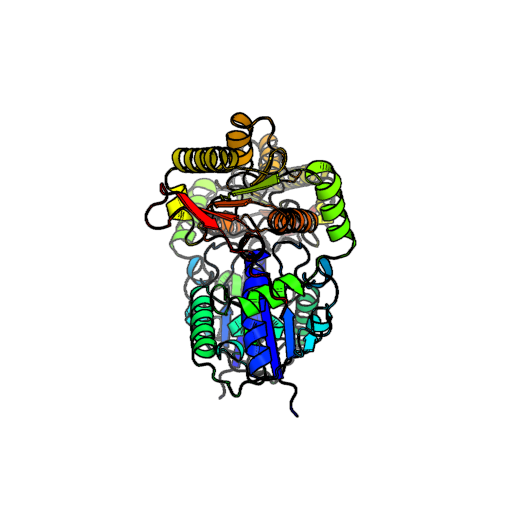RO A C 1
ATOM 2272 O O . PRO A 1 284 ? 7.301 -26.953 -4.441 1 88.62 284 PRO A O 1
ATOM 2275 N N . THR A 1 285 ? 8.484 -25.781 -3.002 1 86 285 THR A N 1
ATOM 2276 C CA . THR A 1 285 ? 7.324 -25.125 -2.393 1 86 285 THR A CA 1
ATOM 2277 C C . THR A 1 285 ? 6.895 -23.906 -3.209 1 86 285 THR A C 1
ATOM 2279 O O . THR A 1 285 ? 5.852 -23.312 -2.934 1 86 285 THR A O 1
ATOM 2282 N N . SER A 1 286 ? 7.602 -23.562 -4.207 1 90.44 286 SER A N 1
ATOM 2283 C CA . SER A 1 286 ? 7.23 -22.438 -5.059 1 90.44 286 SER A CA 1
ATOM 2284 C C . SER A 1 286 ? 6.004 -22.766 -5.906 1 90.44 286 SER A C 1
ATOM 2286 O O . SER A 1 286 ? 6.008 -23.75 -6.652 1 90.44 286 SER A O 1
ATOM 2288 N N . ALA A 1 287 ? 5 -21.938 -5.832 1 93.06 287 ALA A N 1
ATOM 2289 C CA . ALA A 1 287 ? 3.783 -22.125 -6.617 1 93.06 287 ALA A CA 1
ATOM 2290 C C . ALA A 1 287 ? 4.035 -21.859 -8.094 1 93.06 287 ALA A C 1
ATOM 2292 O O . ALA A 1 287 ? 3.246 -22.25 -8.953 1 93.06 287 ALA A O 1
ATOM 2293 N N . PHE A 1 288 ? 5.164 -21.266 -8.438 1 95.25 288 PHE A N 1
ATOM 2294 C CA . PHE A 1 288 ? 5.488 -20.844 -9.797 1 95.25 288 PHE A CA 1
ATOM 2295 C C . PHE A 1 288 ? 5.625 -22.047 -10.719 1 95.25 288 PHE A C 1
ATOM 2297 O O . PHE A 1 288 ? 5.301 -21.969 -11.906 1 95.25 288 PHE A O 1
ATOM 2304 N N . THR A 1 289 ? 6.043 -23.109 -10.203 1 95.69 289 THR A N 1
ATOM 2305 C CA . THR A 1 289 ? 6.344 -24.266 -11.039 1 95.69 289 THR A CA 1
ATOM 2306 C C . THR A 1 289 ? 5.234 -25.312 -10.938 1 95.69 289 THR A C 1
ATOM 2308 O O . THR A 1 289 ? 5.406 -26.453 -11.375 1 95.69 289 THR A O 1
ATOM 2311 N N . ARG A 1 290 ? 4.176 -24.953 -10.336 1 96.19 290 ARG A N 1
ATOM 2312 C CA . ARG A 1 290 ? 3.123 -25.938 -10.156 1 96.19 290 ARG A CA 1
ATOM 2313 C C . ARG A 1 290 ? 2.588 -26.422 -11.5 1 96.19 290 ARG A C 1
ATOM 2315 O O . ARG A 1 290 ? 2.375 -27.625 -11.695 1 96.19 290 ARG A O 1
ATOM 2322 N N . TYR A 1 291 ? 2.387 -25.562 -12.438 1 96.44 291 TYR A N 1
ATOM 2323 C CA . TYR A 1 291 ? 1.941 -25.953 -13.766 1 96.44 291 TYR A CA 1
ATOM 2324 C C . TYR A 1 291 ? 2.902 -26.953 -14.391 1 96.44 291 TYR A C 1
ATOM 2326 O O . TYR A 1 291 ? 2.482 -28.016 -14.867 1 96.44 291 TYR A O 1
ATOM 2334 N N . ALA A 1 292 ? 4.133 -26.609 -14.359 1 96.75 292 ALA A N 1
ATOM 2335 C CA . ALA A 1 292 ? 5.152 -27.5 -14.914 1 96.75 292 ALA A CA 1
ATOM 2336 C C . ALA A 1 292 ? 5.133 -28.859 -14.227 1 96.75 292 ALA A C 1
ATOM 2338 O O . ALA A 1 292 ? 5.211 -29.891 -14.891 1 96.75 292 ALA A O 1
ATOM 2339 N N . ARG A 1 293 ? 5.012 -28.812 -12.93 1 95.5 293 ARG A N 1
ATOM 2340 C CA . ARG A 1 293 ? 4.996 -30.047 -12.164 1 95.5 293 ARG A CA 1
ATOM 2341 C C . ARG A 1 293 ? 3.867 -30.969 -12.625 1 95.5 293 ARG A C 1
ATOM 2343 O O . ARG A 1 293 ? 4.016 -32.188 -12.641 1 95.5 293 ARG A O 1
ATOM 2350 N N . LEU A 1 294 ? 2.77 -30.422 -13.016 1 94.94 294 LEU A N 1
ATOM 2351 C CA . LEU A 1 294 ? 1.592 -31.172 -13.414 1 94.94 294 LEU A CA 1
ATOM 2352 C C . LEU A 1 294 ? 1.702 -31.625 -14.867 1 94.94 294 LEU A C 1
ATOM 2354 O O . LEU A 1 294 ? 0.999 -32.562 -15.289 1 94.94 294 LEU A O 1
ATOM 2358 N N . SER A 1 295 ? 2.584 -31.031 -15.656 1 94.19 295 SER A N 1
ATOM 2359 C CA . SER A 1 295 ? 2.504 -31.203 -17.109 1 94.19 295 SER A CA 1
ATOM 2360 C C . SER A 1 295 ? 3.697 -32 -17.641 1 94.19 295 SER A C 1
ATOM 2362 O O . SER A 1 295 ? 3.58 -32.719 -18.625 1 94.19 295 SER A O 1
ATOM 2364 N N . VAL A 1 296 ? 4.852 -31.938 -16.984 1 95.56 296 VAL A N 1
ATOM 2365 C CA . VAL A 1 296 ? 6.074 -32.469 -17.578 1 95.56 296 VAL A CA 1
ATOM 2366 C C . VAL A 1 296 ? 6.242 -33.938 -17.219 1 95.56 296 VAL A C 1
ATOM 2368 O O . VAL A 1 296 ? 5.766 -34.375 -16.172 1 95.56 296 VAL A O 1
ATOM 2371 N N . PRO A 1 297 ? 6.934 -34.656 -18.016 1 94.69 297 PRO A N 1
ATOM 2372 C CA . PRO A 1 297 ? 7.121 -36.094 -17.766 1 94.69 297 PRO A CA 1
ATOM 2373 C C . PRO A 1 297 ? 8.016 -36.375 -16.547 1 94.69 297 PRO A C 1
ATOM 2375 O O . PRO A 1 297 ? 7.832 -37.375 -15.867 1 94.69 297 PRO A O 1
ATOM 2378 N N . ARG A 1 298 ? 8.953 -35.531 -16.312 1 96.06 298 ARG A N 1
ATOM 2379 C CA . ARG A 1 298 ? 9.922 -35.781 -15.25 1 96.06 298 ARG A CA 1
ATOM 2380 C C . ARG A 1 298 ? 10.133 -34.531 -14.398 1 96.06 298 ARG A C 1
ATOM 2382 O O . ARG A 1 298 ? 10.32 -33.438 -14.93 1 96.06 298 ARG A O 1
ATOM 2389 N N . VAL A 1 299 ? 10.094 -34.75 -13.078 1 95.62 299 VAL A N 1
ATOM 2390 C CA . VAL A 1 299 ? 10.312 -33.656 -12.125 1 95.62 299 VAL A CA 1
ATOM 2391 C C . VAL A 1 299 ? 11.438 -34.031 -11.164 1 95.62 299 VAL A C 1
ATOM 2393 O O . VAL A 1 299 ? 11.492 -35.156 -10.672 1 95.62 299 VAL A O 1
ATOM 2396 N N . ILE A 1 300 ? 12.359 -33.156 -10.992 1 94 300 ILE A N 1
ATOM 2397 C CA . ILE A 1 300 ? 13.422 -33.281 -10 1 94 300 ILE A CA 1
ATOM 2398 C C . ILE A 1 300 ? 13.258 -32.25 -8.906 1 94 300 ILE A C 1
ATOM 2400 O O . ILE A 1 300 ? 13.18 -31.047 -9.188 1 94 300 ILE A O 1
ATOM 2404 N N . GLU A 1 301 ? 13.117 -32.688 -7.703 1 91 301 GLU A N 1
ATOM 2405 C CA . GLU A 1 301 ? 12.906 -31.781 -6.578 1 91 301 GLU A CA 1
ATOM 2406 C C . GLU A 1 301 ? 13.758 -32.188 -5.379 1 91 301 GLU A C 1
ATOM 2408 O O . GLU A 1 301 ? 14.469 -33.188 -5.422 1 91 301 GLU A O 1
ATOM 2413 N N . PHE A 1 302 ? 13.828 -31.219 -4.457 1 83.31 302 PHE A N 1
ATOM 2414 C CA . PHE A 1 302 ? 14.625 -31.422 -3.254 1 83.31 302 PHE A CA 1
ATOM 2415 C C . PHE A 1 302 ? 13.727 -31.625 -2.041 1 83.31 302 PHE A C 1
ATOM 2417 O O . PHE A 1 302 ? 12.664 -31.016 -1.938 1 83.31 302 PHE A O 1
ATOM 2424 N N . ASP A 1 303 ? 14.109 -32.625 -1.259 1 75.56 303 ASP A N 1
ATOM 2425 C CA . ASP A 1 303 ? 13.312 -32.969 -0.084 1 75.56 303 ASP A CA 1
ATOM 2426 C C . ASP A 1 303 ? 13.344 -31.859 0.95 1 75.56 303 ASP A C 1
ATOM 2428 O O . ASP A 1 303 ? 14.414 -31.328 1.268 1 75.56 303 ASP A O 1
ATOM 2432 N N . LEU A 1 304 ? 12.25 -31.453 1.383 1 66.88 304 LEU A N 1
ATOM 2433 C CA . LEU A 1 304 ? 12.109 -30.391 2.387 1 66.88 304 LEU A CA 1
ATOM 2434 C C . LEU A 1 304 ? 12.906 -30.734 3.645 1 66.88 304 LEU A C 1
ATOM 2436 O O . LEU A 1 304 ? 13.531 -29.859 4.242 1 66.88 304 LEU A O 1
ATOM 2440 N N . ASN A 1 305 ? 12.703 -32.031 4.059 1 69.25 305 ASN A N 1
ATOM 2441 C CA . ASN A 1 305 ? 13.328 -32.469 5.301 1 69.25 305 ASN A CA 1
ATOM 2442 C C . ASN A 1 305 ? 14.82 -32.719 5.117 1 69.25 305 ASN A C 1
ATOM 2444 O O . ASN A 1 305 ? 15.578 -32.719 6.09 1 69.25 305 ASN A O 1
ATOM 2448 N N . ASP A 1 306 ? 15.18 -33.031 3.871 1 72.5 306 ASP A N 1
ATOM 2449 C CA . ASP A 1 306 ? 16.594 -33.188 3.525 1 72.5 306 ASP A CA 1
ATOM 2450 C C . ASP A 1 306 ? 16.906 -32.5 2.209 1 72.5 306 ASP A C 1
ATOM 2452 O O . ASP A 1 306 ? 16.984 -33.125 1.157 1 72.5 306 ASP A O 1
ATOM 2456 N N . PRO A 1 307 ? 17.203 -31.281 2.279 1 65 307 PRO A N 1
ATOM 2457 C CA . PRO A 1 307 ? 17.375 -30.469 1.066 1 65 307 PRO A CA 1
ATOM 2458 C C . PRO A 1 307 ? 18.516 -30.953 0.185 1 65 307 PRO A C 1
ATOM 2460 O O . PRO A 1 307 ? 18.609 -30.562 -0.983 1 65 307 PRO A O 1
ATOM 2463 N N . SER A 1 308 ? 19.328 -31.844 0.731 1 67.12 308 SER A N 1
ATOM 2464 C CA . SER A 1 308 ? 20.453 -32.344 -0.048 1 67.12 308 SER A CA 1
ATOM 2465 C C . SER A 1 308 ? 20.047 -33.531 -0.905 1 67.12 308 SER A C 1
ATOM 2467 O O . SER A 1 308 ? 20.766 -33.906 -1.844 1 67.12 308 SER A O 1
ATOM 2469 N N . ARG A 1 309 ? 18.828 -33.969 -0.576 1 79.5 309 ARG A N 1
ATOM 2470 C CA . ARG A 1 309 ? 18.406 -35.156 -1.291 1 79.5 309 ARG A CA 1
ATOM 2471 C C . ARG A 1 309 ? 17.609 -34.812 -2.541 1 79.5 309 ARG A C 1
ATOM 2473 O O . ARG A 1 309 ? 16.625 -34.062 -2.465 1 79.5 309 ARG A O 1
ATOM 2480 N N . LEU A 1 310 ? 18.078 -35.344 -3.629 1 82.56 310 LEU A N 1
ATOM 2481 C CA . LEU A 1 310 ? 17.406 -35.156 -4.91 1 82.56 310 LEU A CA 1
ATOM 2482 C C . LEU A 1 310 ? 16.344 -36.219 -5.133 1 82.56 310 LEU A C 1
ATOM 2484 O O . LEU A 1 310 ? 16.609 -37.406 -4.914 1 82.56 310 LEU A O 1
ATOM 2488 N N . VAL A 1 311 ? 15.156 -35.781 -5.383 1 85.56 311 VAL A N 1
ATOM 2489 C CA . VAL A 1 311 ? 14.07 -36.719 -5.684 1 85.56 311 VAL A CA 1
ATOM 2490 C C . VAL A 1 311 ? 13.672 -36.594 -7.152 1 85.56 311 VAL A C 1
ATOM 2492 O O . VAL A 1 311 ? 13.469 -35.5 -7.652 1 85.56 311 VAL A O 1
ATOM 2495 N N . VAL A 1 312 ? 13.672 -37.719 -7.816 1 86.5 312 VAL A N 1
ATOM 2496 C CA . VAL A 1 312 ? 13.242 -37.75 -9.211 1 86.5 312 VAL A CA 1
ATOM 2497 C C . VAL A 1 312 ? 11.859 -38.406 -9.312 1 86.5 312 VAL A C 1
ATOM 2499 O O . VAL A 1 312 ? 11.641 -39.5 -8.805 1 86.5 312 VAL A O 1
ATOM 2502 N N . ILE A 1 313 ? 10.93 -37.688 -9.875 1 88.06 313 ILE A N 1
ATOM 2503 C CA . ILE A 1 313 ? 9.562 -38.156 -10.078 1 88.06 313 ILE A CA 1
ATOM 2504 C C . ILE A 1 313 ? 9.281 -38.312 -11.578 1 88.06 313 ILE A C 1
ATOM 2506 O O . ILE A 1 313 ? 9.438 -37.344 -12.336 1 88.06 313 ILE A O 1
ATOM 2510 N N . GLU A 1 314 ? 8.93 -39.531 -12.047 1 89.19 314 GLU A N 1
ATOM 2511 C CA . GLU A 1 314 ? 8.602 -39.781 -13.453 1 89.19 314 GLU A CA 1
ATOM 2512 C C . GLU A 1 314 ? 7.129 -40.125 -13.625 1 89.19 314 GLU A C 1
ATOM 2514 O O . GLU A 1 314 ? 6.57 -40.906 -12.852 1 89.19 314 GLU A O 1
ATOM 2519 N N . ARG A 1 315 ? 6.398 -39.312 -14.367 1 79.31 315 ARG A N 1
ATOM 2520 C CA . ARG A 1 315 ? 4.996 -39.594 -14.656 1 79.31 315 ARG A CA 1
ATOM 2521 C C . ARG A 1 315 ? 4.855 -40.594 -15.797 1 79.31 315 ARG A C 1
ATOM 2523 O O . ARG A 1 315 ? 5.621 -40.562 -16.766 1 79.31 315 ARG A O 1
ATOM 2530 N N . SER A 1 316 ? 4.324 -41.844 -15.484 1 60.97 316 SER A N 1
ATOM 2531 C CA . SER A 1 316 ? 4.062 -42.875 -16.5 1 60.97 316 SER A CA 1
ATOM 2532 C C . SER A 1 316 ? 3.082 -42.375 -17.547 1 60.97 316 SER A C 1
ATOM 2534 O O . SER A 1 316 ? 2.162 -41.594 -17.234 1 60.97 316 SER A O 1
ATOM 2536 N N . SER A 1 317 ? 3.42 -42.188 -18.781 1 49.5 317 SER A N 1
ATOM 2537 C CA . SER A 1 317 ? 2.539 -41.938 -19.922 1 49.5 317 SER A CA 1
ATOM 2538 C C . SER A 1 317 ? 1.291 -42.812 -19.844 1 49.5 317 SER A C 1
ATOM 2540 O O . SER A 1 317 ? 1.38 -44.031 -19.922 1 49.5 317 SER A O 1
ATOM 2542 N N . THR A 1 318 ? 0.327 -42.781 -18.969 1 41.44 318 THR A N 1
ATOM 2543 C CA . THR A 1 318 ? -0.865 -43.594 -19.172 1 41.44 318 THR A CA 1
ATOM 2544 C C . THR A 1 318 ? -1.498 -43.312 -20.531 1 41.44 318 THR A C 1
ATOM 2546 O O . THR A 1 318 ? -1.795 -42.156 -20.844 1 41.44 318 THR A O 1
ATOM 2549 N N . ASN A 1 319 ? -1.354 -44.156 -21.594 1 37.91 319 ASN A N 1
ATOM 2550 C CA . ASN A 1 319 ? -2.092 -44.438 -22.812 1 37.91 319 ASN A CA 1
ATOM 2551 C C . ASN A 1 319 ? -3.586 -44.594 -22.547 1 37.91 319 ASN A C 1
ATOM 2553 O O . ASN A 1 319 ? -4.012 -45.562 -21.922 1 37.91 319 ASN A O 1
ATOM 2557 N N . THR A 1 320 ? -4.457 -43.688 -22.375 1 29.05 320 THR A N 1
ATOM 2558 C CA . THR A 1 320 ? -5.906 -43.875 -22.406 1 29.05 320 THR A CA 1
ATOM 2559 C C . THR A 1 320 ? -6.375 -44.25 -23.797 1 29.05 320 THR A C 1
ATOM 2561 O O . THR A 1 320 ? -6.566 -43.375 -24.656 1 29.05 320 THR A O 1
ATOM 2564 N N . ALA A 1 321 ? -6.066 -45.094 -24.844 1 31.08 321 ALA A N 1
ATOM 2565 C CA . ALA A 1 321 ? -7.098 -45.625 -25.719 1 31.08 321 ALA A CA 1
ATOM 2566 C C . ALA A 1 321 ? -8.094 -46.5 -24.938 1 31.08 321 ALA A C 1
ATOM 2568 O O . ALA A 1 321 ? -9.086 -46.969 -25.484 1 31.08 321 ALA A O 1
ATOM 2569 N N . SER A 1 322 ? -8.773 -46.75 -23.75 1 21.8 322 SER A N 1
ATOM 2570 C CA . SER A 1 322 ? -9.945 -47.375 -24.359 1 21.8 322 SER A CA 1
ATOM 2571 C C . SER A 1 322 ? -10.898 -46.344 -24.922 1 21.8 322 SER A C 1
ATOM 2573 O O . SER A 1 322 ? -11.07 -45.25 -24.344 1 21.8 322 SER A O 1
ATOM 2575 N N . MET B 1 1 ? -29.891 8.477 23.734 1 40.25 1 MET B N 1
ATOM 2576 C CA . MET B 1 1 ? -29.172 9.422 22.891 1 40.25 1 MET B CA 1
ATOM 2577 C C . MET B 1 1 ? -28.094 8.711 22.078 1 40.25 1 MET B C 1
ATOM 2579 O O . MET B 1 1 ? -27.25 8.016 22.641 1 40.25 1 MET B O 1
ATOM 2583 N N . TYR B 1 2 ? -28.344 8.359 20.953 1 59.75 2 TYR B N 1
ATOM 2584 C CA . TYR B 1 2 ? -27.547 7.449 20.141 1 59.75 2 TYR B CA 1
ATOM 2585 C C . TYR B 1 2 ? -26.156 8.031 19.891 1 59.75 2 TYR B C 1
ATOM 2587 O O . TYR B 1 2 ? -26 9.242 19.766 1 59.75 2 TYR B O 1
ATOM 2595 N N . ASN B 1 3 ? -25.062 7.367 20.312 1 87.62 3 ASN B N 1
ATOM 2596 C CA . ASN B 1 3 ? -23.688 7.828 20.203 1 87.62 3 ASN B CA 1
ATOM 2597 C C . ASN B 1 3 ? -23.281 8.055 18.75 1 87.62 3 ASN B C 1
ATOM 2599 O O . ASN B 1 3 ? -23.406 7.156 17.922 1 87.62 3 ASN B O 1
ATOM 2603 N N . ARG B 1 4 ? -23.281 9.359 18.281 1 96.31 4 ARG B N 1
ATOM 2604 C CA . ARG B 1 4 ? -22.859 9.742 16.938 1 96.31 4 ARG B CA 1
ATOM 2605 C C . ARG B 1 4 ? -21.391 10.156 16.922 1 96.31 4 ARG B C 1
ATOM 2607 O O . ARG B 1 4 ? -20.875 10.641 17.922 1 96.31 4 ARG B O 1
ATOM 2614 N N . TYR B 1 5 ? -20.828 9.953 15.758 1 96.81 5 TYR B N 1
ATOM 2615 C CA . TYR B 1 5 ? -19.375 10.117 15.727 1 96.81 5 TYR B CA 1
ATOM 2616 C C . TYR B 1 5 ? -18.938 10.883 14.492 1 96.81 5 TYR B C 1
ATOM 2618 O O . TYR B 1 5 ? -19.641 10.906 13.477 1 96.81 5 TYR B O 1
ATOM 2626 N N . VAL B 1 6 ? -17.859 11.547 14.609 1 97.88 6 VAL B N 1
ATOM 2627 C CA . VAL B 1 6 ? -17.016 12 13.5 1 97.88 6 VAL B CA 1
ATOM 2628 C C . VAL B 1 6 ? -15.672 11.281 13.547 1 97.88 6 VAL B C 1
ATOM 2630 O O . VAL B 1 6 ? -15.023 11.234 14.586 1 97.88 6 VAL B O 1
ATOM 2633 N N . LEU B 1 7 ? -15.352 10.633 12.516 1 96.69 7 LEU B N 1
ATOM 2634 C CA . LEU B 1 7 ? -14.07 9.938 12.422 1 96.69 7 LEU B CA 1
ATOM 2635 C C . LEU B 1 7 ? -13.094 10.727 11.562 1 96.69 7 LEU B C 1
ATOM 2637 O O . LEU B 1 7 ? -13.344 10.961 10.375 1 96.69 7 LEU B O 1
ATOM 2641 N N . SER B 1 8 ? -12.023 11.211 12.125 1 97.81 8 SER B N 1
ATOM 2642 C CA . SER B 1 8 ? -10.953 11.883 11.383 1 97.81 8 SER B CA 1
ATOM 2643 C C . SER B 1 8 ? -9.844 10.906 11.016 1 97.81 8 SER B C 1
ATOM 2645 O O . SER B 1 8 ? -9.031 10.531 11.867 1 97.81 8 SER B O 1
ATOM 2647 N N . ARG B 1 9 ? -9.82 10.578 9.805 1 95.81 9 ARG B N 1
ATOM 2648 C CA . ARG B 1 9 ? -8.828 9.641 9.289 1 95.81 9 ARG B CA 1
ATOM 2649 C C . ARG B 1 9 ? -7.871 10.328 8.32 1 95.81 9 ARG B C 1
ATOM 2651 O O . ARG B 1 9 ? -8.305 10.969 7.363 1 95.81 9 ARG B O 1
ATOM 2658 N N . ARG B 1 10 ? -6.633 10.258 8.594 1 95.06 10 ARG B N 1
ATOM 2659 C CA . ARG B 1 10 ? -5.582 10.781 7.73 1 95.06 10 ARG B CA 1
ATOM 2660 C C . ARG B 1 10 ? -4.289 9.984 7.902 1 95.06 10 ARG B C 1
ATOM 2662 O O . ARG B 1 10 ? -3.959 9.562 9.008 1 95.06 10 ARG B O 1
ATOM 2669 N N . ARG B 1 11 ? -3.545 9.828 6.891 1 93.5 11 ARG B N 1
ATOM 2670 C CA . ARG B 1 11 ? -2.318 9.039 6.922 1 93.5 11 ARG B CA 1
ATOM 2671 C C . ARG B 1 11 ? -1.135 9.844 6.398 1 93.5 11 ARG B C 1
ATOM 2673 O O . ARG B 1 11 ? -0.036 9.312 6.23 1 93.5 11 ARG B O 1
ATOM 2680 N N . THR B 1 12 ? -1.335 11.062 6.105 1 92.81 12 THR B N 1
ATOM 2681 C CA . THR B 1 12 ? -0.377 11.938 5.438 1 92.81 12 THR B CA 1
ATOM 2682 C C . THR B 1 12 ? 0.482 12.68 6.457 1 92.81 12 THR B C 1
ATOM 2684 O O . THR B 1 12 ? 0.651 12.211 7.586 1 92.81 12 THR B O 1
ATOM 2687 N N . GLY B 1 13 ? 1.144 13.75 6.016 1 93.81 13 GLY B N 1
ATOM 2688 C CA . GLY B 1 13 ? 1.985 14.523 6.91 1 93.81 13 GLY B CA 1
ATOM 2689 C C . GLY B 1 13 ? 1.212 15.18 8.039 1 93.81 13 GLY B C 1
ATOM 2690 O O . GLY B 1 13 ? 0.015 15.445 7.906 1 93.81 13 GLY B O 1
ATOM 2691 N N . PHE B 1 14 ? 1.908 15.57 9.078 1 96.44 14 PHE B N 1
ATOM 2692 C CA . PHE B 1 14 ? 1.28 16.078 10.289 1 96.44 14 PHE B CA 1
ATOM 2693 C C . PHE B 1 14 ? 0.52 17.375 10 1 96.44 14 PHE B C 1
ATOM 2695 O O . PHE B 1 14 ? -0.518 17.641 10.609 1 96.44 14 PHE B O 1
ATOM 2702 N N . GLY B 1 15 ? 1.073 18.203 9.094 1 95.88 15 GLY B N 1
ATOM 2703 C CA . GLY B 1 15 ? 0.344 19.406 8.742 1 95.88 15 GLY B CA 1
ATOM 2704 C C . GLY B 1 15 ? -1.072 19.125 8.273 1 95.88 15 GLY B C 1
ATOM 2705 O O . GLY B 1 15 ? -2.027 19.719 8.789 1 95.88 15 GLY B O 1
ATOM 2706 N N . ASP B 1 16 ? -1.174 18.25 7.344 1 95.12 16 ASP B N 1
ATOM 2707 C CA . ASP B 1 16 ? -2.479 17.875 6.816 1 95.12 16 ASP B CA 1
ATOM 2708 C C . ASP B 1 16 ? -3.314 17.156 7.875 1 95.12 16 ASP B C 1
ATOM 2710 O O . ASP B 1 16 ? -4.516 17.406 8 1 95.12 16 ASP B O 1
ATOM 2714 N N . CYS B 1 17 ? -2.719 16.266 8.633 1 97.56 17 CYS B N 1
ATOM 2715 C CA . CYS B 1 17 ? -3.432 15.531 9.672 1 97.56 17 CYS B CA 1
ATOM 2716 C C . CYS B 1 17 ? -4.09 16.484 10.664 1 97.56 17 CYS B C 1
ATOM 2718 O O . CYS B 1 17 ? -5.281 16.359 10.953 1 97.56 17 CYS B O 1
ATOM 2720 N N . LEU B 1 18 ? -3.336 17.453 11.141 1 98.19 18 LEU B N 1
ATOM 2721 C CA . LEU B 1 18 ? -3.824 18.359 12.172 1 98.19 18 LEU B CA 1
ATOM 2722 C C . LEU B 1 18 ? -4.832 19.359 11.594 1 98.19 18 LEU B C 1
ATOM 2724 O O . LEU B 1 18 ? -5.84 19.656 12.234 1 98.19 18 LEU B O 1
ATOM 2728 N N . TRP B 1 19 ? -4.52 19.828 10.383 1 97.69 19 TRP B N 1
ATOM 2729 C CA . TRP B 1 19 ? -5.426 20.766 9.75 1 97.69 19 TRP B CA 1
ATOM 2730 C C . TRP B 1 19 ? -6.766 20.109 9.43 1 97.69 19 TRP B C 1
ATOM 2732 O O . TRP B 1 19 ? -7.824 20.688 9.703 1 97.69 19 TRP B O 1
ATOM 2742 N N . SER B 1 20 ? -6.738 18.938 8.906 1 98.12 20 SER B N 1
ATOM 2743 C CA . SER B 1 20 ? -7.957 18.188 8.625 1 98.12 20 SER B CA 1
ATOM 2744 C C . SER B 1 20 ? -8.688 17.812 9.906 1 98.12 20 SER B C 1
ATOM 2746 O O . SER B 1 20 ? -9.922 17.766 9.938 1 98.12 20 SER B O 1
ATOM 2748 N N . LEU B 1 21 ? -7.965 17.531 10.945 1 98.62 21 LEU B N 1
ATOM 2749 C CA . LEU B 1 21 ? -8.555 17.25 12.25 1 98.62 21 LEU B CA 1
ATOM 2750 C C . LEU B 1 21 ? -9.344 18.453 12.758 1 98.62 21 LEU B C 1
ATOM 2752 O O . LEU B 1 21 ? -10.414 18.297 13.344 1 98.62 21 LEU B O 1
ATOM 2756 N N . ALA B 1 22 ? -8.766 19.656 12.508 1 98.69 22 ALA B N 1
ATOM 2757 C CA . ALA B 1 22 ? -9.461 20.875 12.922 1 98.69 22 ALA B CA 1
ATOM 2758 C C . ALA B 1 22 ? -10.812 21 12.234 1 98.69 22 ALA B C 1
ATOM 2760 O O . ALA B 1 22 ? -11.812 21.359 12.875 1 98.69 22 ALA B O 1
ATOM 2761 N N . ALA B 1 23 ? -10.812 20.688 10.977 1 98.31 23 ALA B N 1
ATOM 2762 C CA . ALA B 1 23 ? -12.07 20.719 10.234 1 98.31 23 ALA B CA 1
ATOM 2763 C C . ALA B 1 23 ? -13.062 19.703 10.789 1 98.31 23 ALA B C 1
ATOM 2765 O O . ALA B 1 23 ? -14.234 20.016 10.992 1 98.31 23 ALA B O 1
ATOM 2766 N N . ALA B 1 24 ? -12.617 18.516 11.031 1 98.56 24 ALA B N 1
ATOM 2767 C CA . ALA B 1 24 ? -13.461 17.469 11.602 1 98.56 24 ALA B CA 1
ATOM 2768 C C . ALA B 1 24 ? -13.953 17.859 12.992 1 98.56 24 ALA B C 1
ATOM 2770 O O . ALA B 1 24 ? -15.117 17.625 13.336 1 98.56 24 ALA B O 1
ATOM 2771 N N . TRP B 1 25 ? -13.102 18.453 13.773 1 98.5 25 TRP B N 1
ATOM 2772 C CA . TRP B 1 25 ? -13.445 18.906 15.117 1 98.5 25 TRP B CA 1
ATOM 2773 C C . TRP B 1 25 ? -14.562 19.938 15.086 1 98.5 25 TRP B C 1
ATOM 2775 O O . TRP B 1 25 ? -15.516 19.859 15.859 1 98.5 25 TRP B O 1
ATOM 2785 N N . ARG B 1 26 ? -14.391 20.906 14.219 1 98.12 26 ARG B N 1
ATOM 2786 C CA . ARG B 1 26 ? -15.398 21.969 14.125 1 98.12 26 ARG B CA 1
ATOM 2787 C C . ARG B 1 26 ? -16.766 21.375 13.812 1 98.12 26 ARG B C 1
ATOM 2789 O O . ARG B 1 26 ? -17.781 21.781 14.398 1 98.12 26 ARG B O 1
ATOM 2796 N N . TYR B 1 27 ? -16.844 20.5 12.914 1 98.25 27 TYR B N 1
ATOM 2797 C CA . TYR B 1 27 ? -18.094 19.828 12.578 1 98.25 27 TYR B CA 1
ATOM 2798 C C . TYR B 1 27 ? -18.625 19.047 13.758 1 98.25 27 TYR B C 1
ATOM 2800 O O . TYR B 1 27 ? -19.828 19.078 14.047 1 98.25 27 TYR B O 1
ATOM 2808 N N . ALA B 1 28 ? -17.734 18.234 14.375 1 97.81 28 ALA B N 1
ATOM 2809 C CA . ALA B 1 28 ? -18.141 17.469 15.555 1 97.81 28 ALA B CA 1
ATOM 2810 C C . ALA B 1 28 ? -18.719 18.375 16.625 1 97.81 28 ALA B C 1
ATOM 2812 O O . ALA B 1 28 ? -19.719 18.047 17.266 1 97.81 28 ALA B O 1
ATOM 2813 N N . GLN B 1 29 ? -18.078 19.484 16.828 1 97.25 29 GLN B N 1
ATOM 2814 C CA . GLN B 1 29 ? -18.516 20.453 17.812 1 97.25 29 GLN B CA 1
ATOM 2815 C C . GLN B 1 29 ? -19.922 20.969 17.5 1 97.25 29 GLN B C 1
ATOM 2817 O O . GLN B 1 29 ? -20.812 20.953 18.359 1 97.25 29 GLN B O 1
ATOM 2822 N N . ARG B 1 30 ? -20.125 21.344 16.312 1 96.19 30 ARG B N 1
ATOM 2823 C CA . ARG B 1 30 ? -21.391 21.922 15.891 1 96.19 30 ARG B CA 1
ATOM 2824 C C . ARG B 1 30 ? -22.516 20.891 15.961 1 96.19 30 ARG B C 1
ATOM 2826 O O . ARG B 1 30 ? -23.672 21.25 16.203 1 96.19 30 ARG B O 1
ATOM 2833 N N . THR B 1 31 ? -22.219 19.672 15.781 1 97 31 THR B N 1
ATOM 2834 C CA . THR B 1 31 ? -23.25 18.656 15.664 1 97 31 THR B CA 1
ATOM 2835 C C . THR B 1 31 ? -23.312 17.781 16.922 1 97 31 THR B C 1
ATOM 2837 O O . THR B 1 31 ? -24.016 16.781 16.953 1 97 31 THR B O 1
ATOM 2840 N N . ALA B 1 32 ? -22.531 18.141 17.938 1 95.94 32 ALA B N 1
ATOM 2841 C CA . ALA B 1 32 ? -22.5 17.453 19.234 1 95.94 32 ALA B CA 1
ATOM 2842 C C . ALA B 1 32 ? -22.156 15.984 19.062 1 95.94 32 ALA B C 1
ATOM 2844 O O . ALA B 1 32 ? -22.828 15.109 19.625 1 95.94 32 ALA B O 1
ATOM 2845 N N . ARG B 1 33 ? -21.172 15.672 18.25 1 97.56 33 ARG B N 1
ATOM 2846 C CA . ARG B 1 33 ? -20.688 14.32 18.031 1 97.56 33 ARG B CA 1
ATOM 2847 C C . ARG B 1 33 ? -19.359 14.086 18.75 1 97.56 33 ARG B C 1
ATOM 2849 O O . ARG B 1 33 ? -18.656 15.031 19.078 1 97.56 33 ARG B O 1
ATOM 2856 N N . THR B 1 34 ? -19.141 12.836 19.031 1 96.62 34 THR B N 1
ATOM 2857 C CA . THR B 1 34 ? -17.828 12.438 19.531 1 96.62 34 THR B CA 1
ATOM 2858 C C . THR B 1 34 ? -16.812 12.367 18.391 1 96.62 34 THR B C 1
ATOM 2860 O O . THR B 1 34 ? -17.109 11.844 17.312 1 96.62 34 THR B O 1
ATOM 2863 N N . LEU B 1 35 ? -15.688 12.953 18.609 1 97.62 35 LEU B N 1
ATOM 2864 C CA . LEU B 1 35 ? -14.633 12.961 17.609 1 97.62 35 LEU B CA 1
ATOM 2865 C C . LEU B 1 35 ? -13.648 11.82 17.844 1 97.62 35 LEU B C 1
ATOM 2867 O O . LEU B 1 35 ? -13.086 11.711 18.938 1 97.62 35 LEU B O 1
ATOM 2871 N N . ALA B 1 36 ? -13.508 10.938 16.891 1 96.38 36 ALA B N 1
ATOM 2872 C CA . ALA B 1 36 ? -12.516 9.859 16.938 1 96.38 36 ALA B CA 1
ATOM 2873 C C . ALA B 1 36 ? -11.398 10.094 15.93 1 96.38 36 ALA B C 1
ATOM 2875 O O . ALA B 1 36 ? -11.664 10.461 14.781 1 96.38 36 ALA B O 1
ATOM 2876 N N . VAL B 1 37 ? -10.156 9.922 16.344 1 97.31 37 VAL B N 1
ATOM 2877 C CA . VAL B 1 37 ? -9 10.094 15.477 1 97.31 37 VAL B CA 1
ATOM 2878 C C . VAL B 1 37 ? -8.438 8.727 15.086 1 97.31 37 VAL B C 1
ATOM 2880 O O . VAL B 1 37 ? -8.008 7.961 15.953 1 97.31 37 VAL B O 1
ATOM 2883 N N . ASP B 1 38 ? -8.508 8.438 13.844 1 94.94 38 ASP B N 1
ATOM 2884 C CA . ASP B 1 38 ? -7.957 7.203 13.289 1 94.94 38 ASP B CA 1
ATOM 2885 C C . ASP B 1 38 ? -6.816 7.496 12.32 1 94.94 38 ASP B C 1
ATOM 2887 O O . ASP B 1 38 ? -7.039 7.648 11.117 1 94.94 38 ASP B O 1
ATOM 2891 N N . TRP B 1 39 ? -5.645 7.504 12.852 1 96.19 39 TRP B N 1
ATOM 2892 C CA . TRP B 1 39 ? -4.473 7.754 12.016 1 96.19 39 TRP B CA 1
ATOM 2893 C C . TRP B 1 39 ? -3.699 6.465 11.766 1 96.19 39 TRP B C 1
ATOM 2895 O O . TRP B 1 39 ? -2.477 6.488 11.609 1 96.19 39 TRP B O 1
ATOM 2905 N N . ARG B 1 40 ? -4.363 5.355 11.82 1 92.31 40 ARG B N 1
ATOM 2906 C CA . ARG B 1 40 ? -3.76 4.105 11.367 1 92.31 40 ARG B CA 1
ATOM 2907 C C . ARG B 1 40 ? -3.318 4.207 9.914 1 92.31 40 ARG B C 1
ATOM 2909 O O . ARG B 1 40 ? -3.961 4.887 9.109 1 92.31 40 ARG B O 1
ATOM 2916 N N . GLY B 1 41 ? -2.164 3.551 9.656 1 90.62 41 GLY B N 1
ATOM 2917 C CA . GLY B 1 41 ? -1.612 3.65 8.32 1 90.62 41 GLY B CA 1
ATOM 2918 C C . GLY B 1 41 ? -0.773 4.898 8.109 1 90.62 41 GLY B C 1
ATOM 2919 O O . GLY B 1 41 ? -0.4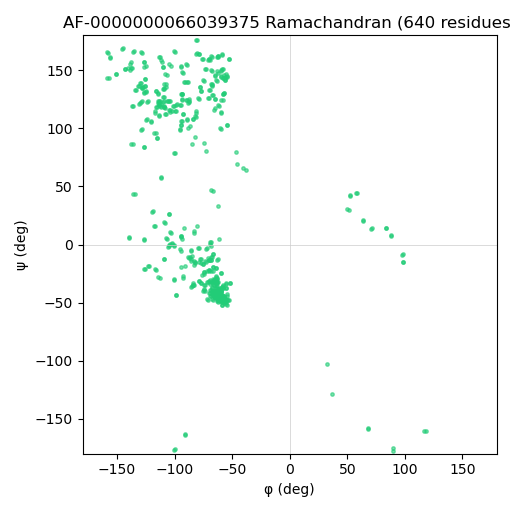47 5.25 6.973 1 90.62 41 GLY B O 1
ATOM 2920 N N . SER B 1 42 ? -0.445 5.516 9.133 1 94.44 42 SER B N 1
ATOM 2921 C CA . SER B 1 42 ? 0.315 6.758 9.07 1 94.44 42 SER B CA 1
ATOM 2922 C C . SER B 1 42 ? 1.604 6.582 8.273 1 94.44 42 SER B C 1
ATOM 2924 O O . SER B 1 42 ? 2.285 5.562 8.406 1 94.44 42 SER B O 1
ATOM 2926 N N . CYS B 1 43 ? 1.98 7.59 7.566 1 92.69 43 CYS B N 1
ATOM 2927 C CA . CYS B 1 43 ? 3.209 7.562 6.781 1 92.69 43 CYS B CA 1
ATOM 2928 C C . CYS B 1 43 ? 4.438 7.637 7.68 1 92.69 43 CYS B C 1
ATOM 2930 O O . CYS B 1 43 ? 5.562 7.469 7.215 1 92.69 43 CYS B O 1
ATOM 2932 N N . TYR B 1 44 ? 4.227 7.793 9.016 1 94.31 44 TYR B N 1
ATOM 2933 C CA . TYR B 1 44 ? 5.344 7.941 9.938 1 94.31 44 TYR B CA 1
ATOM 2934 C C . TYR B 1 44 ? 5.574 6.66 10.727 1 94.31 44 TYR B C 1
ATOM 2936 O O . TYR B 1 44 ? 6.449 6.602 11.594 1 94.31 44 TYR B O 1
ATOM 2944 N N . LEU B 1 45 ? 4.742 5.688 10.469 1 93.06 45 LEU B N 1
ATOM 2945 C CA . LEU B 1 45 ? 4.863 4.422 11.18 1 93.06 45 LEU B CA 1
ATOM 2946 C C . LEU B 1 45 ? 4.973 3.258 10.203 1 93.06 45 LEU B C 1
ATOM 2948 O O . LEU B 1 45 ? 4.297 3.242 9.172 1 93.06 45 LEU B O 1
ATOM 2952 N N . ASP B 1 46 ? 5.781 2.244 10.5 1 86.25 46 ASP B N 1
ATOM 2953 C CA . ASP B 1 46 ? 5.879 1.037 9.688 1 86.25 46 ASP B CA 1
ATOM 2954 C C . ASP B 1 46 ? 4.844 0.001 10.109 1 86.25 46 ASP B C 1
ATOM 2956 O O . ASP B 1 46 ? 4.625 -0.99 9.414 1 86.25 46 ASP B O 1
ATOM 2960 N N . GLN B 1 47 ? 4.211 0.23 11.234 1 84.25 47 GLN B N 1
ATOM 2961 C CA . GLN B 1 47 ? 3.141 -0.637 11.719 1 84.25 47 GLN B CA 1
ATOM 2962 C C . GLN B 1 47 ? 1.773 -0.116 11.289 1 84.25 47 GLN B C 1
ATOM 2964 O O . GLN B 1 47 ? 1.228 0.798 11.906 1 84.25 47 GLN B O 1
ATOM 2969 N N . PRO B 1 48 ? 1.183 -0.708 10.289 1 83.12 48 PRO B N 1
ATOM 2970 C CA . PRO B 1 48 ? -0.006 -0.119 9.672 1 83.12 48 PRO B CA 1
ATOM 2971 C C . PRO B 1 48 ? -1.225 -0.143 10.586 1 83.12 48 PRO B C 1
ATOM 2973 O O . PRO B 1 48 ? -2.186 0.598 10.367 1 83.12 48 PRO B O 1
ATOM 2976 N N . PHE B 1 49 ? -1.249 -0.893 11.703 1 86.19 49 PHE B N 1
ATOM 2977 C CA . PHE B 1 49 ? -2.441 -1.03 12.531 1 86.19 49 PHE B CA 1
ATOM 2978 C C . PHE B 1 49 ? -2.318 -0.197 13.805 1 86.19 49 PHE B C 1
ATOM 2980 O O . PHE B 1 49 ? -3.252 -0.134 14.602 1 86.19 49 PHE B O 1
ATOM 2987 N N . THR B 1 50 ? -1.262 0.456 13.953 1 90.19 50 THR B N 1
ATOM 2988 C CA . THR B 1 50 ? -1.056 1.321 15.109 1 90.19 50 THR B CA 1
ATOM 2989 C C . THR B 1 50 ? -1.557 2.734 14.828 1 90.19 50 THR B C 1
ATOM 2991 O O . THR B 1 50 ? -1.209 3.326 13.805 1 90.19 50 THR B O 1
ATOM 2994 N N . ASN B 1 51 ? -2.465 3.182 15.734 1 94.06 51 ASN B N 1
ATOM 2995 C CA . ASN B 1 51 ? -2.857 4.582 15.641 1 94.06 51 ASN B CA 1
ATOM 2996 C C . ASN B 1 51 ? -1.686 5.516 15.93 1 94.06 51 ASN B C 1
ATOM 2998 O O . ASN B 1 51 ? -1.072 5.438 17 1 94.06 51 ASN B O 1
ATOM 3002 N N . ALA B 1 52 ? -1.401 6.414 15.031 1 96.19 52 ALA B N 1
ATOM 3003 C CA . ALA B 1 52 ? -0.22 7.266 15.148 1 96.19 52 ALA B CA 1
ATOM 3004 C C . ALA B 1 52 ? -0.421 8.336 16.219 1 96.19 52 ALA B C 1
ATOM 3006 O O . ALA B 1 52 ? 0.548 8.852 16.781 1 96.19 52 ALA B O 1
ATOM 3007 N N . PHE B 1 53 ? -1.656 8.695 16.547 1 97.75 53 PHE B N 1
ATOM 3008 C CA . PHE B 1 53 ? -1.924 9.82 17.422 1 97.75 53 PHE B CA 1
ATOM 3009 C C . PHE B 1 53 ? -1.265 9.609 18.781 1 97.75 53 PHE B C 1
ATOM 3011 O O . PHE B 1 53 ? -0.444 10.422 19.219 1 97.75 53 PHE B O 1
ATOM 3018 N N . PRO B 1 54 ? -1.496 8.484 19.422 1 96.56 54 PRO B N 1
ATOM 3019 C CA . PRO B 1 54 ? -0.909 8.312 20.75 1 96.56 54 PRO B CA 1
ATOM 3020 C C . PRO B 1 54 ? 0.597 8.07 20.703 1 96.56 54 PRO B C 1
ATOM 3022 O O . PRO B 1 54 ? 1.267 8.117 21.734 1 96.56 54 PRO B O 1
ATOM 3025 N N . VAL B 1 55 ? 1.165 7.75 19.562 1 96.5 55 VAL B N 1
ATOM 3026 C CA . VAL B 1 55 ? 2.605 7.566 19.422 1 96.5 55 VAL B CA 1
ATOM 3027 C C . VAL B 1 55 ? 3.311 8.914 19.516 1 96.5 55 VAL B C 1
ATOM 3029 O O . VAL B 1 55 ? 4.414 9.016 20.062 1 96.5 55 VAL B O 1
ATOM 3032 N N . PHE B 1 56 ? 2.639 9.961 19.047 1 98.06 56 PHE B N 1
ATOM 3033 C CA . PH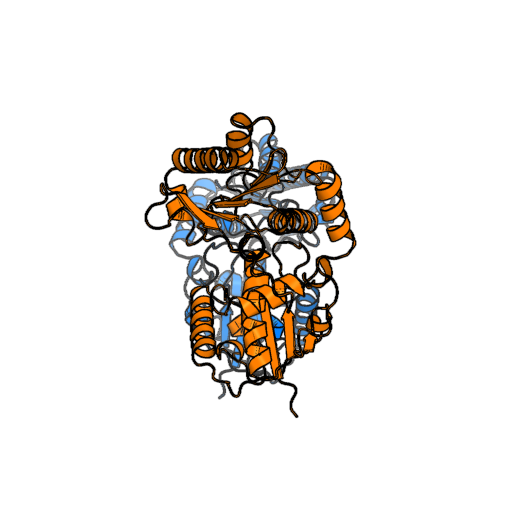E B 1 56 ? 3.34 11.227 18.859 1 98.06 56 PHE B CA 1
ATOM 3034 C C . PHE B 1 56 ? 2.754 12.305 19.766 1 98.06 56 PHE B C 1
ATOM 3036 O O . PHE B 1 56 ? 3.396 13.328 20.016 1 98.06 56 PHE B O 1
ATOM 3043 N N . PHE B 1 57 ? 1.543 12.117 20.219 1 98.5 57 PHE B N 1
ATOM 3044 C CA . PHE B 1 57 ? 0.862 13.172 20.953 1 98.5 57 PHE B CA 1
ATOM 3045 C C . PHE B 1 57 ? 0.355 12.656 22.297 1 98.5 57 PHE B C 1
ATOM 3047 O O . PHE B 1 57 ? 0.167 11.445 22.469 1 98.5 57 PHE B O 1
ATOM 3054 N N . GLU B 1 58 ? 0.153 13.562 23.203 1 97.69 58 GLU B N 1
ATOM 3055 C CA . GLU B 1 58 ? -0.412 13.242 24.516 1 97.69 58 GLU B CA 1
ATOM 3056 C C . GLU B 1 58 ? -1.872 12.812 24.391 1 97.69 58 GLU B C 1
ATOM 3058 O O . GLU B 1 58 ? -2.592 13.289 23.516 1 97.69 58 GLU B O 1
ATOM 3063 N N . PRO B 1 59 ? -2.307 11.938 25.312 1 95.88 59 PRO B N 1
ATOM 3064 C CA . PRO B 1 59 ? -3.723 11.555 25.281 1 95.88 59 PRO B CA 1
ATOM 3065 C C . PRO B 1 59 ? -4.652 12.734 25.562 1 95.88 59 PRO B C 1
ATOM 3067 O O . PRO B 1 59 ? -4.328 13.602 26.391 1 95.88 59 PRO B O 1
ATOM 3070 N N . ILE B 1 60 ? -5.707 12.789 24.906 1 96.81 60 ILE B N 1
ATOM 3071 C CA . ILE B 1 60 ? -6.723 13.828 25.047 1 96.81 60 ILE B CA 1
ATOM 3072 C C . ILE B 1 60 ? -8.094 13.18 25.25 1 96.81 60 ILE B C 1
ATOM 3074 O O . ILE B 1 60 ? -8.438 12.219 24.562 1 96.81 60 ILE B O 1
ATOM 3078 N N . LYS B 1 61 ? -8.883 13.664 26.188 1 95.62 61 LYS B N 1
ATOM 3079 C CA . LYS B 1 61 ? -10.219 13.133 26.438 1 95.62 61 LYS B CA 1
ATOM 3080 C C . LYS B 1 61 ? -11.289 14.016 25.812 1 95.62 61 LYS B C 1
ATOM 3082 O O . LYS B 1 61 ? -12.352 13.531 25.406 1 95.62 61 LYS B O 1
ATOM 3087 N N . ASP B 1 62 ? -10.93 15.32 25.766 1 96.44 62 ASP B N 1
ATOM 3088 C CA . ASP B 1 62 ? -11.891 16.312 25.281 1 96.44 62 ASP B CA 1
ATOM 3089 C C . ASP B 1 62 ? -11.188 17.562 24.781 1 96.44 62 ASP B C 1
ATOM 3091 O O . ASP B 1 62 ? -10.148 17.969 25.312 1 96.44 62 ASP B O 1
ATOM 3095 N N . ILE B 1 63 ? -11.734 18.125 23.719 1 97.81 63 ILE B N 1
ATOM 3096 C CA . ILE B 1 63 ? -11.273 19.438 23.266 1 97.81 63 ILE B CA 1
ATOM 3097 C C . ILE B 1 63 ? -12.445 20.406 23.188 1 97.81 63 ILE B C 1
ATOM 3099 O O . ILE B 1 63 ? -13.289 20.297 22.297 1 97.81 63 ILE B O 1
ATOM 3103 N N . ALA B 1 64 ? -12.445 21.359 24.172 1 97.06 64 ALA B N 1
ATOM 3104 C CA . ALA B 1 64 ? -13.461 22.406 24.234 1 97.06 64 ALA B CA 1
ATOM 3105 C C . ALA B 1 64 ? -14.867 21.812 24.188 1 97.06 64 ALA B C 1
ATOM 3107 O O . ALA B 1 64 ? -15.711 22.25 23.422 1 97.06 64 ALA B O 1
ATOM 3108 N N . GLY B 1 65 ? -15.141 20.781 24.859 1 96.38 65 GLY B N 1
ATOM 3109 C CA . GLY B 1 65 ? -16.469 20.203 25.016 1 96.38 65 GLY B CA 1
ATOM 3110 C C . GLY B 1 65 ? -16.734 19.047 24.062 1 96.38 65 GLY B C 1
ATOM 3111 O O . GLY B 1 65 ? -17.766 18.375 24.156 1 96.38 65 GLY B O 1
ATOM 3112 N N . VAL B 1 66 ? -15.898 18.766 23.094 1 97.75 66 VAL B N 1
ATOM 3113 C CA . VAL B 1 66 ? -16.062 17.672 22.156 1 97.75 66 VAL B CA 1
ATOM 3114 C C . VAL B 1 66 ? -15.336 16.422 22.672 1 97.75 66 VAL B C 1
ATOM 3116 O O . VAL B 1 66 ? -14.102 16.422 22.766 1 97.75 66 VAL B O 1
ATOM 3119 N N . PRO B 1 67 ? -16.094 15.383 23.031 1 96.81 67 PRO B N 1
ATOM 3120 C CA . PRO B 1 67 ? -15.398 14.164 23.453 1 96.81 67 PRO B CA 1
ATOM 3121 C C . PRO B 1 67 ? -14.438 13.641 22.391 1 96.81 67 PRO B C 1
ATOM 3123 O O . PRO B 1 67 ? -14.734 13.727 21.188 1 96.81 67 PRO B O 1
ATOM 3126 N N . PHE B 1 68 ? -13.305 13.109 22.859 1 95.62 68 PHE B N 1
ATOM 3127 C CA . PHE B 1 68 ? -12.195 12.805 21.953 1 95.62 68 PHE B CA 1
ATOM 3128 C C . PHE B 1 68 ? -11.695 11.383 22.172 1 95.62 68 PHE B C 1
ATOM 3130 O O . PHE B 1 68 ? -11.391 11 23.312 1 95.62 68 PHE B O 1
ATOM 3137 N N . ILE B 1 69 ? -11.719 10.57 21.141 1 94.69 69 ILE B N 1
ATOM 3138 C CA . ILE B 1 69 ? -11.117 9.234 21.141 1 94.69 69 ILE B CA 1
ATOM 3139 C C . ILE B 1 69 ? -9.875 9.227 20.25 1 94.69 69 ILE B C 1
ATOM 3141 O O . ILE B 1 69 ? -9.969 9.453 19.047 1 94.69 69 ILE B O 1
ATOM 3145 N N . CYS B 1 70 ? -8.68 8.938 20.781 1 94.38 70 CYS B N 1
ATOM 3146 C CA . CYS B 1 70 ? -7.473 9.07 19.969 1 94.38 70 CYS B CA 1
ATOM 3147 C C . CYS B 1 70 ? -6.504 7.926 20.234 1 94.38 70 CYS B C 1
ATOM 3149 O O . CYS B 1 70 ? -5.379 7.926 19.734 1 94.38 70 CYS B O 1
ATOM 3151 N N . ASP B 1 71 ? -6.918 6.918 21.047 1 90.5 71 ASP B N 1
ATOM 3152 C CA . ASP B 1 71 ? -6.035 5.801 21.359 1 90.5 71 ASP B CA 1
ATOM 3153 C C . ASP B 1 71 ? -6.359 4.582 20.5 1 90.5 71 ASP B C 1
ATOM 3155 O O . ASP B 1 71 ? -7.09 4.695 19.5 1 90.5 71 ASP B O 1
ATOM 3159 N N . ASN B 1 72 ? -5.645 3.463 20.781 1 83.25 72 ASN B N 1
ATOM 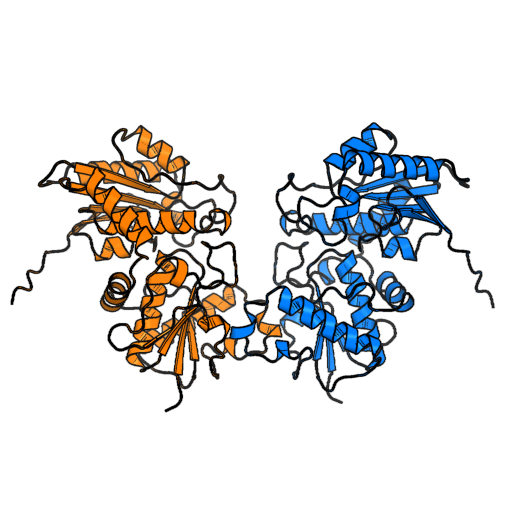3160 C CA . ASN B 1 72 ? -5.746 2.27 19.953 1 83.25 72 ASN B CA 1
ATOM 3161 C C . ASN B 1 72 ? -7.109 1.598 20.094 1 83.25 72 ASN B C 1
ATOM 3163 O O . ASN B 1 72 ? -7.391 0.601 19.422 1 83.25 72 ASN B O 1
ATOM 3167 N N . ARG B 1 73 ? -8.031 2.213 20.906 1 78.12 73 ARG B N 1
ATOM 3168 C CA . ARG B 1 73 ? -9.383 1.678 21.031 1 78.12 73 ARG B CA 1
ATOM 3169 C C . ARG B 1 73 ? -10.125 1.754 19.688 1 78.12 73 ARG B C 1
ATOM 3171 O O . ARG B 1 73 ? -11.125 1.068 19.5 1 78.12 73 ARG B O 1
ATOM 3178 N N . VAL B 1 74 ? -9.633 2.617 18.812 1 80.81 74 VAL B N 1
ATOM 3179 C CA . VAL B 1 74 ? -10.25 2.773 17.5 1 80.81 74 VAL B CA 1
ATOM 3180 C C . VAL B 1 74 ? -10.219 1.443 16.75 1 80.81 74 VAL B C 1
ATOM 3182 O O . VAL B 1 74 ? -11.039 1.204 15.867 1 80.81 74 VAL B O 1
ATOM 3185 N N . ASN B 1 75 ? -9.227 0.555 17.141 1 75.12 75 ASN B N 1
ATOM 3186 C CA . ASN B 1 75 ? -9.125 -0.762 16.531 1 75.12 75 ASN B CA 1
ATOM 3187 C C . ASN B 1 75 ? -10.273 -1.671 16.938 1 75.12 75 ASN B C 1
ATOM 3189 O O . ASN B 1 75 ? -10.555 -2.67 16.281 1 75.12 75 ASN B O 1
ATOM 3193 N N . GLU B 1 76 ? -10.867 -1.337 18.031 1 77.19 76 GLU B N 1
ATOM 3194 C CA . GLU B 1 76 ? -11.859 -2.232 18.609 1 77.19 76 GLU B CA 1
ATOM 3195 C C . GLU B 1 76 ? -13.266 -1.653 18.469 1 77.19 76 GLU B C 1
ATOM 3197 O O . GLU B 1 76 ? -14.258 -2.354 18.703 1 77.19 76 GLU B O 1
ATOM 3202 N N . PHE B 1 77 ? -13.266 -0.419 18.125 1 78 77 PHE B N 1
ATOM 3203 C CA . PHE B 1 77 ? -14.547 0.272 18.062 1 78 77 PHE B CA 1
ATOM 3204 C C . PHE B 1 77 ? -15.273 -0.051 16.766 1 78 77 PHE B C 1
ATOM 3206 O O . PHE B 1 77 ? -14.672 -0.034 15.688 1 78 77 PHE B O 1
ATOM 3213 N N . SER B 1 78 ? -16.469 -0.495 16.906 1 84.5 78 SER B N 1
ATOM 3214 C CA . SER B 1 78 ? -17.359 -0.583 15.758 1 84.5 78 SER B CA 1
ATOM 3215 C C . SER B 1 78 ? -18.25 0.65 15.656 1 84.5 78 SER B C 1
ATOM 3217 O O . SER B 1 78 ? -19.25 0.76 16.375 1 84.5 78 SER B O 1
ATOM 3219 N N . PHE B 1 79 ? -17.859 1.56 14.797 1 91.31 79 PHE B N 1
ATOM 3220 C CA . PHE B 1 79 ? -18.641 2.779 14.641 1 91.31 79 PHE B CA 1
ATOM 3221 C C . PHE B 1 79 ? -20 2.477 14.016 1 91.31 79 PHE B C 1
ATOM 3223 O O . PHE B 1 79 ? -20.094 1.68 13.086 1 91.31 79 PHE B O 1
ATOM 3230 N N . PRO B 1 80 ? -20.969 3.088 14.539 1 93.12 80 PRO B N 1
ATOM 3231 C CA . PRO B 1 80 ? -22.312 2.771 14.055 1 93.12 80 PRO B CA 1
ATOM 3232 C C . PRO B 1 80 ? -22.625 3.441 12.719 1 93.12 80 PRO B C 1
ATOM 3234 O O . PRO B 1 80 ? -22.234 4.59 12.492 1 93.12 80 PRO B O 1
ATOM 3237 N N . GLY B 1 81 ? -23.234 2.705 11.758 1 92.56 81 GLY B N 1
ATOM 3238 C CA . GLY B 1 81 ? -23.797 3.275 10.547 1 92.56 81 GLY B CA 1
ATOM 3239 C C . GLY B 1 81 ? -25.188 3.861 10.758 1 92.56 81 GLY B C 1
ATOM 3240 O O . GLY B 1 81 ? -25.719 3.822 11.867 1 92.56 81 GLY B O 1
ATOM 3241 N N . PRO B 1 82 ? -25.812 4.48 9.812 1 95.75 82 PRO B N 1
ATOM 3242 C CA . PRO B 1 82 ? -25.234 4.727 8.484 1 95.75 82 PRO B CA 1
ATOM 3243 C C . PRO B 1 82 ? -24.078 5.719 8.516 1 95.75 82 PRO B C 1
ATOM 3245 O O . PRO B 1 82 ? -23.938 6.473 9.484 1 95.75 82 PRO B O 1
ATOM 3248 N N . PHE B 1 83 ? -23.344 5.664 7.445 1 96.69 83 PHE B N 1
ATOM 3249 C CA . PHE B 1 83 ? -22.156 6.504 7.352 1 96.69 83 PHE B CA 1
ATOM 3250 C C . PHE B 1 83 ? -22.359 7.613 6.324 1 96.69 83 PHE B C 1
ATOM 3252 O O . PHE B 1 83 ? -23.203 7.496 5.438 1 96.69 83 PHE B O 1
ATOM 3259 N N . PHE B 1 84 ? -21.641 8.672 6.582 1 97.44 84 PHE B N 1
ATOM 3260 C CA . PHE B 1 84 ? -21.438 9.727 5.598 1 97.44 84 PHE B CA 1
ATOM 3261 C C . PHE B 1 84 ? -19.953 9.992 5.391 1 97.44 84 PHE B C 1
ATOM 3263 O 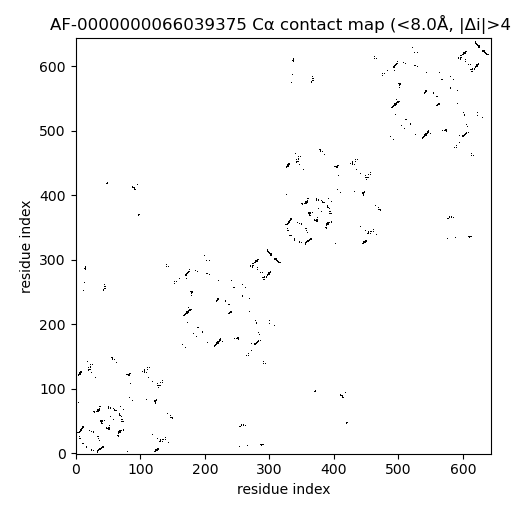O . PHE B 1 84 ? -19.203 10.148 6.359 1 97.44 84 PHE B O 1
ATOM 3270 N N . PRO B 1 85 ? -19.516 10.156 4.109 1 97 85 PRO B N 1
ATOM 3271 C CA . PRO B 1 85 ? -20.188 10.031 2.816 1 97 85 PRO B CA 1
ATOM 3272 C C . PRO B 1 85 ? -20.766 8.633 2.596 1 97 85 PRO B C 1
ATOM 3274 O O . PRO B 1 85 ? -20.344 7.672 3.23 1 97 85 PRO B O 1
ATOM 3277 N N . ASN B 1 86 ? -21.672 8.508 1.619 1 95.38 86 ASN B N 1
ATOM 3278 C CA . ASN B 1 86 ? -22.469 7.293 1.407 1 95.38 86 ASN B CA 1
ATOM 3279 C C . ASN B 1 86 ? -21.594 6.137 0.934 1 95.38 86 ASN B C 1
ATOM 3281 O O . ASN B 1 86 ? -21.969 4.969 1.076 1 95.38 86 ASN B O 1
ATOM 3285 N N . TRP B 1 87 ? -20.453 6.43 0.363 1 92.38 87 TRP B N 1
ATOM 3286 C CA . TRP B 1 87 ? -19.516 5.418 -0.1 1 92.38 87 TRP B CA 1
ATOM 3287 C C . TRP B 1 87 ? -19.203 4.418 1.01 1 92.38 87 TRP B C 1
ATOM 3289 O O . TRP B 1 87 ? -19.031 3.225 0.75 1 92.38 87 TRP B O 1
ATOM 3299 N N . TRP B 1 88 ? -19.188 4.844 2.244 1 93.75 88 TRP B N 1
ATOM 3300 C CA . TRP B 1 88 ? -18.75 4.055 3.391 1 93.75 88 TRP B CA 1
ATOM 3301 C C . TRP B 1 88 ? -19.844 3.082 3.832 1 93.75 88 TRP B C 1
ATOM 3303 O O . TRP B 1 88 ? -19.625 2.275 4.742 1 93.75 88 TRP B O 1
ATOM 3313 N N . ASN B 1 89 ? -20.984 3.129 3.195 1 92.81 89 ASN B N 1
ATOM 3314 C CA . ASN B 1 89 ? -22.062 2.188 3.484 1 92.81 89 ASN B CA 1
ATOM 3315 C C . ASN B 1 89 ? -22.031 0.998 2.531 1 92.81 89 ASN B C 1
ATOM 3317 O O . ASN B 1 89 ? -22.828 0.06 2.682 1 92.81 89 ASN B O 1
ATOM 3321 N N . LYS B 1 90 ? -21.156 1.051 1.575 1 88.31 90 LYS B N 1
ATOM 3322 C CA . LYS B 1 90 ? -21.031 -0.062 0.64 1 88.31 90 LYS B CA 1
ATOM 3323 C C . LYS B 1 90 ? -20.422 -1.283 1.322 1 88.31 90 LYS B C 1
ATOM 3325 O O . LYS B 1 90 ? -19.75 -1.157 2.348 1 88.31 90 LYS B O 1
ATOM 3330 N N . PRO B 1 91 ? -20.672 -2.428 0.679 1 86.69 91 PRO B N 1
ATOM 3331 C CA . PRO B 1 91 ? -20.031 -3.631 1.21 1 86.69 91 PRO B CA 1
ATOM 3332 C C . PRO B 1 91 ? -18.5 -3.533 1.213 1 86.69 91 PRO B C 1
ATOM 3334 O O . PRO B 1 91 ? -17.922 -2.877 0.345 1 86.69 91 PRO B O 1
ATOM 3337 N N . ALA B 1 92 ? -17.922 -4.242 2.211 1 86.69 92 ALA B N 1
ATOM 3338 C CA . ALA B 1 92 ? -16.484 -4.191 2.414 1 86.69 92 ALA B CA 1
ATOM 3339 C C . ALA B 1 92 ? -15.734 -4.57 1.138 1 86.69 92 ALA B C 1
ATOM 3341 O O . ALA B 1 92 ? -14.711 -3.969 0.81 1 86.69 92 ALA B O 1
ATOM 3342 N N . ILE B 1 93 ? -16.234 -5.488 0.433 1 86.31 93 ILE B N 1
ATOM 3343 C CA . ILE B 1 93 ? -15.57 -6.039 -0.743 1 86.31 93 ILE B CA 1
ATOM 3344 C C . ILE B 1 93 ? -15.445 -4.957 -1.815 1 86.31 93 ILE B C 1
ATOM 3346 O O . ILE B 1 93 ? -14.5 -4.973 -2.609 1 86.31 93 ILE B O 1
ATOM 3350 N N . GLU B 1 94 ? -16.375 -4.055 -1.836 1 83.44 94 GLU B N 1
ATOM 3351 C CA . GLU B 1 94 ? -16.375 -2.982 -2.83 1 83.44 94 GLU B CA 1
ATOM 3352 C C . GLU B 1 94 ? -15.453 -1.84 -2.41 1 83.44 94 GLU B C 1
ATOM 3354 O O . GLU B 1 94 ? -15.078 -1.005 -3.234 1 83.44 94 GLU B O 1
ATOM 3359 N N . CYS B 1 95 ? -15.078 -1.84 -1.158 1 79.25 95 CYS B N 1
ATOM 3360 C CA . CYS B 1 95 ? -14.344 -0.7 -0.629 1 79.25 95 CYS B CA 1
ATOM 3361 C C . CYS B 1 95 ? -12.852 -1.014 -0.527 1 79.25 95 CYS B C 1
ATOM 3363 O O . CYS B 1 95 ? -12.062 -0.159 -0.129 1 79.25 95 CYS B O 1
ATOM 3365 N N . VAL B 1 96 ? -12.531 -2.186 -0.942 1 78.44 96 VAL B N 1
ATOM 3366 C CA . VAL B 1 96 ? -11.133 -2.582 -0.853 1 78.44 96 VAL B CA 1
ATOM 3367 C C . VAL B 1 96 ? -10.281 -1.681 -1.747 1 78.44 96 VAL B C 1
ATOM 3369 O O . VAL B 1 96 ? -9.141 -1.351 -1.404 1 78.44 96 VAL B O 1
ATOM 3372 N N . TYR B 1 97 ? -10.922 -1.281 -2.801 1 77.94 97 TYR B N 1
ATOM 3373 C CA . TYR B 1 97 ? -10.242 -0.346 -3.689 1 77.94 97 TYR B CA 1
ATOM 3374 C C . TYR B 1 97 ? -10.977 0.987 -3.746 1 77.94 97 TYR B C 1
ATOM 3376 O O . TYR B 1 97 ? -12.156 1.035 -4.09 1 77.94 97 TYR B O 1
ATOM 3384 N N . ARG B 1 98 ? -10.359 1.97 -3.252 1 86.12 98 ARG B N 1
ATOM 3385 C CA . ARG B 1 98 ? -10.891 3.328 -3.234 1 86.12 98 ARG B CA 1
ATOM 3386 C C . ARG B 1 98 ? -10.023 4.27 -4.066 1 86.12 98 ARG B C 1
ATOM 3388 O O . ARG B 1 98 ? -9.016 4.781 -3.584 1 86.12 98 ARG B O 1
ATOM 3395 N N . PRO B 1 99 ? -10.477 4.445 -5.344 1 84.06 99 PRO B N 1
ATOM 3396 C CA . PRO B 1 99 ? -9.672 5.305 -6.211 1 84.06 99 PRO B CA 1
ATOM 3397 C C . PRO B 1 99 ? -9.586 6.742 -5.707 1 84.06 99 PRO B C 1
ATOM 3399 O O . PRO B 1 99 ? -10.445 7.18 -4.93 1 84.06 99 PRO B O 1
ATOM 3402 N N . ASP B 1 100 ? -8.609 7.465 -6.219 1 86.06 100 ASP B N 1
ATOM 3403 C CA . ASP B 1 100 ? -8.414 8.859 -5.844 1 86.06 100 ASP B CA 1
ATOM 3404 C C . ASP B 1 100 ? -9.641 9.703 -6.18 1 86.06 100 ASP B C 1
ATOM 3406 O O . ASP B 1 100 ? -10.016 10.594 -5.414 1 86.06 100 ASP B O 1
ATOM 3410 N N . ALA B 1 101 ? -10.156 9.359 -7.324 1 89.12 101 ALA B N 1
ATOM 3411 C CA . ALA B 1 101 ? -11.336 10.109 -7.746 1 89.12 101 ALA B CA 1
ATOM 3412 C C . ALA B 1 101 ? -12.445 10.008 -6.711 1 89.12 101 ALA B C 1
ATOM 3414 O O . ALA B 1 101 ? -13.18 10.977 -6.48 1 89.12 101 ALA B O 1
ATOM 3415 N N . GLN B 1 102 ? -12.562 8.836 -6.121 1 91.5 102 GLN B N 1
ATOM 3416 C CA . GLN B 1 102 ? -13.57 8.648 -5.082 1 91.5 102 GLN B CA 1
ATOM 3417 C C . GLN B 1 102 ? -13.242 9.469 -3.84 1 91.5 102 GLN B C 1
ATOM 3419 O O . GLN B 1 102 ? -14.133 10.055 -3.221 1 91.5 102 GLN B O 1
ATOM 3424 N N . VAL B 1 103 ? -12.031 9.531 -3.459 1 93.56 103 VAL B N 1
ATOM 3425 C CA . VAL B 1 103 ? -11.586 10.32 -2.316 1 93.56 103 VAL B CA 1
ATOM 3426 C C . VAL B 1 103 ? -11.906 11.797 -2.551 1 93.56 103 VAL B C 1
ATOM 3428 O O . VAL B 1 103 ? -12.383 12.484 -1.647 1 93.56 103 VAL B O 1
ATOM 3431 N N . PHE B 1 104 ? -11.625 12.273 -3.74 1 94.56 104 PHE B N 1
ATOM 3432 C CA . PHE B 1 104 ? -11.906 13.664 -4.086 1 94.56 104 PHE B CA 1
ATOM 3433 C C . PHE B 1 104 ? -13.398 13.945 -4.016 1 94.56 104 PHE B C 1
ATOM 3435 O O . PHE B 1 104 ? -13.812 15.016 -3.553 1 94.56 104 PHE B O 1
ATOM 3442 N N . ARG B 1 105 ? -14.133 12.977 -4.508 1 96.31 105 ARG B N 1
ATOM 3443 C CA . ARG B 1 105 ? -15.586 13.141 -4.43 1 96.31 105 ARG B CA 1
ATOM 3444 C C . ARG B 1 105 ? -16.047 13.258 -2.98 1 96.31 105 ARG B C 1
ATOM 3446 O O . ARG B 1 105 ? -16.891 14.086 -2.658 1 96.31 105 ARG B O 1
ATOM 3453 N N . GLU B 1 106 ? -15.523 12.414 -2.15 1 96.75 106 GLU B N 1
ATOM 3454 C CA . GLU B 1 106 ? -15.867 12.461 -0.731 1 96.75 106 GLU B CA 1
ATOM 3455 C C . GLU B 1 106 ? -15.438 13.789 -0.108 1 96.75 106 GLU B C 1
ATOM 3457 O O . GLU B 1 106 ? -16.156 14.352 0.716 1 96.75 106 GLU B O 1
ATOM 3462 N N . ARG B 1 107 ? -14.25 14.227 -0.454 1 97.38 107 ARG B N 1
ATOM 3463 C CA . ARG B 1 107 ? -13.773 15.523 0.013 1 97.38 107 ARG B CA 1
ATOM 3464 C C . ARG B 1 107 ? -14.773 16.625 -0.315 1 97.38 107 ARG B C 1
ATOM 3466 O O . ARG B 1 107 ? -15.094 17.453 0.538 1 97.38 107 ARG B O 1
ATOM 3473 N N . ASP B 1 108 ? -15.227 16.641 -1.536 1 97 108 ASP B N 1
ATOM 3474 C CA . ASP B 1 108 ? -16.172 17.656 -1.984 1 97 108 ASP B CA 1
ATOM 3475 C C . ASP B 1 108 ? -17.5 17.547 -1.226 1 97 108 ASP B C 1
ATOM 3477 O O . ASP B 1 108 ? -18.094 18.562 -0.858 1 97 108 ASP B O 1
ATOM 3481 N N . GLU B 1 109 ? -17.984 16.328 -1.009 1 97.31 109 GLU B N 1
ATOM 3482 C CA . GLU B 1 109 ? -19.188 16.109 -0.229 1 97.31 109 GLU B CA 1
ATOM 3483 C C . GLU B 1 109 ? -19.047 16.656 1.186 1 97.31 109 GLU B C 1
ATOM 3485 O O . GLU B 1 109 ? -19.953 17.312 1.704 1 97.31 109 GLU B O 1
ATOM 3490 N N . LEU B 1 110 ? -17.953 16.391 1.767 1 97.81 110 LEU B N 1
ATOM 3491 C CA . LEU B 1 110 ? -17.688 16.875 3.115 1 97.81 110 LEU B CA 1
ATOM 3492 C C . LEU B 1 110 ? -17.594 18.391 3.135 1 97.81 110 LEU B C 1
ATOM 3494 O O . LEU B 1 110 ? -18.125 19.047 4.039 1 97.81 110 LEU B O 1
ATOM 3498 N N . ASP B 1 111 ? -16.875 18.922 2.113 1 96.75 111 ASP B N 1
ATOM 3499 C CA . ASP B 1 111 ? -16.75 20.375 1.998 1 96.75 111 ASP B CA 1
ATOM 3500 C C . ASP B 1 111 ? -18.125 21.031 1.926 1 96.75 111 ASP B C 1
ATOM 3502 O O . ASP B 1 111 ? -18.391 22.016 2.615 1 96.75 111 ASP B O 1
ATOM 3506 N N . GLU B 1 112 ? -18.953 20.5 1.071 1 96.88 112 GLU B N 1
ATOM 3507 C CA . GLU B 1 112 ? -20.312 21.016 0.943 1 96.88 112 GLU B CA 1
ATOM 3508 C C . GLU B 1 112 ? -21.047 20.953 2.273 1 96.88 112 GLU B C 1
ATOM 3510 O O . GLU B 1 112 ? -21.734 21.906 2.66 1 96.88 112 GLU B O 1
ATOM 3515 N N . LEU B 1 113 ? -20.938 19.875 2.988 1 97.06 113 LEU B N 1
ATOM 3516 C CA . LEU B 1 113 ? -21.578 19.688 4.285 1 97.06 113 LEU B CA 1
ATOM 3517 C C . LEU B 1 113 ? -21.094 20.719 5.289 1 97.06 113 LEU B C 1
ATOM 3519 O O . LEU B 1 113 ? -21.875 21.312 6.02 1 97.06 113 LEU B O 1
ATOM 3523 N N . PHE B 1 114 ? -19.781 20.938 5.355 1 96.69 114 PHE B N 1
ATOM 3524 C CA . PHE B 1 114 ? -19.172 21.859 6.309 1 96.69 114 PHE B CA 1
ATOM 3525 C C . PHE B 1 114 ? -19.594 23.297 6.016 1 96.69 114 PHE B C 1
ATOM 3527 O O . PHE B 1 114 ? -19.891 24.062 6.934 1 96.69 114 PHE B O 1
ATOM 3534 N N . GLN B 1 115 ? -19.625 23.641 4.758 1 94 115 GLN B N 1
ATOM 3535 C CA . GLN B 1 115 ? -19.984 24.984 4.352 1 94 115 GLN B CA 1
ATOM 3536 C C . GLN B 1 115 ? -21.469 25.281 4.621 1 94 115 GLN B C 1
ATOM 3538 O O . GLN B 1 115 ? -21.828 26.391 4.992 1 94 115 GLN B O 1
ATOM 3543 N N . ALA B 1 116 ? -22.25 24.328 4.387 1 93.19 116 ALA B N 1
ATOM 3544 C CA . ALA B 1 116 ? -23.688 24.5 4.57 1 93.19 116 ALA B CA 1
ATOM 3545 C C . ALA B 1 116 ? -24.047 24.656 6.047 1 93.19 116 ALA B C 1
ATOM 3547 O O . ALA B 1 116 ? -25.141 25.094 6.391 1 93.19 116 ALA B O 1
ATOM 3548 N N . GLN B 1 117 ? -23.141 24.406 6.906 1 87.94 117 GLN B N 1
ATOM 3549 C CA . GLN B 1 117 ? -23.359 24.438 8.352 1 87.94 117 GLN B CA 1
ATOM 3550 C C . GLN B 1 117 ? -24.562 23.594 8.742 1 87.94 117 GLN B C 1
ATOM 3552 O O . GLN B 1 117 ? -25.312 23.953 9.664 1 87.94 117 GLN B O 1
ATOM 3557 N N . ASP B 1 118 ? -24.797 22.547 7.926 1 88.12 118 ASP B N 1
ATOM 3558 C CA . ASP B 1 118 ? -25.891 21.609 8.164 1 88.12 118 ASP B CA 1
ATOM 3559 C C . ASP B 1 118 ? -25.375 20.328 8.828 1 88.12 118 ASP B C 1
ATOM 3561 O O . ASP B 1 118 ? -24.172 20.188 9.039 1 88.12 118 ASP B O 1
ATOM 3565 N N . ASP B 1 119 ? -26.312 19.547 9.336 1 95.38 119 ASP B N 1
ATOM 3566 C CA . ASP B 1 119 ? -26 18.219 9.844 1 95.38 119 ASP B CA 1
ATOM 3567 C C . ASP B 1 119 ? -26.609 17.141 8.969 1 95.38 119 ASP B C 1
ATOM 3569 O O . ASP B 1 119 ? -27.438 17.422 8.094 1 95.38 119 ASP B O 1
ATOM 3573 N N . VAL B 1 120 ? -26.062 15.977 9.055 1 96.62 120 VAL B N 1
ATOM 3574 C CA . VAL B 1 120 ? -26.609 14.844 8.328 1 96.62 120 VAL B CA 1
ATOM 3575 C C . VAL B 1 120 ? -27.156 13.812 9.312 1 96.62 120 VAL B C 1
ATOM 3577 O O . VAL B 1 120 ? -26.812 13.828 10.492 1 96.62 120 VAL B O 1
ATOM 3580 N N . GLU B 1 121 ? -28.031 12.906 8.82 1 95.75 121 GLU B N 1
ATOM 3581 C CA . GLU B 1 121 ? -28.672 11.906 9.664 1 95.75 121 GLU B CA 1
ATOM 3582 C C . GLU B 1 121 ? -27.719 10.758 9.984 1 95.75 121 GLU B C 1
ATOM 3584 O O . GLU B 1 121 ? -27.969 9.977 10.898 1 95.75 121 GLU B O 1
ATOM 3589 N N . ALA B 1 122 ? -26.609 10.68 9.289 1 97 122 ALA B N 1
ATOM 3590 C CA . ALA B 1 122 ? -25.656 9.602 9.508 1 97 122 ALA B CA 1
ATOM 3591 C C . ALA B 1 122 ? -25.203 9.562 10.969 1 97 122 ALA B C 1
ATOM 3593 O O . ALA B 1 122 ? -25 10.602 11.594 1 97 122 ALA B O 1
ATOM 3594 N N . ASN B 1 123 ? -25.047 8.359 11.461 1 97.06 123 ASN B N 1
ATOM 3595 C CA . ASN B 1 123 ? -24.531 8.195 12.82 1 97.06 123 ASN B CA 1
ATOM 3596 C C . ASN B 1 123 ? -23.047 8.484 12.898 1 97.06 123 ASN B C 1
ATOM 3598 O O . ASN B 1 123 ? -22.547 8.969 13.922 1 97.06 123 ASN B O 1
ATOM 3602 N N . THR B 1 124 ? -22.344 8.141 11.859 1 97 124 THR B N 1
ATOM 3603 C CA . THR B 1 124 ? -20.906 8.383 11.812 1 97 124 THR B CA 1
ATOM 3604 C C . THR B 1 124 ? -20.516 9.109 10.523 1 97 124 THR B C 1
ATOM 3606 O O . THR B 1 124 ? -20.859 8.656 9.43 1 97 124 THR B O 1
ATOM 3609 N N . VAL B 1 125 ? -19.906 10.234 10.695 1 98.19 125 VAL B N 1
ATOM 3610 C CA . VAL B 1 125 ? -19.344 10.969 9.562 1 98.19 125 VAL B CA 1
ATOM 3611 C C . VAL B 1 125 ? -17.844 10.68 9.453 1 98.19 125 VAL B C 1
ATOM 3613 O O . VAL B 1 125 ? -17.078 10.906 10.398 1 98.19 125 VAL B O 1
ATOM 3616 N N . VAL B 1 126 ? -17.438 10.133 8.297 1 97.38 126 VAL B N 1
ATOM 3617 C CA . VAL B 1 126 ? -16.047 9.711 8.078 1 97.38 126 VAL B CA 1
ATOM 3618 C C . VAL B 1 126 ? -15.297 10.781 7.293 1 97.38 126 VAL B C 1
ATOM 3620 O O . VAL B 1 126 ? -15.586 11.008 6.113 1 97.38 126 VAL B O 1
ATOM 3623 N N . CYS B 1 127 ? -14.32 11.375 7.922 1 98.38 127 CYS B N 1
ATOM 3624 C CA . CYS B 1 127 ? -13.469 12.375 7.293 1 98.38 127 CYS B CA 1
ATOM 3625 C C . CYS B 1 127 ? -12.141 11.766 6.859 1 98.38 127 CYS B C 1
ATOM 3627 O O . CYS B 1 127 ? -11.133 11.906 7.551 1 98.38 127 CYS B O 1
ATOM 3629 N N . ASP B 1 128 ? -12.188 11.094 5.766 1 96.44 128 ASP B N 1
ATOM 3630 C CA . ASP B 1 128 ? -11 10.445 5.219 1 96.44 128 ASP B CA 1
ATOM 3631 C C . ASP B 1 128 ? -10.562 11.109 3.916 1 96.44 128 ASP B C 1
ATOM 3633 O O . ASP B 1 128 ? -10.461 10.453 2.879 1 96.44 128 ASP B O 1
ATOM 3637 N N . ALA B 1 129 ? -10.305 12.352 3.973 1 96.38 129 ALA B N 1
ATOM 3638 C CA . ALA B 1 129 ? -9.836 13.18 2.871 1 96.38 129 ALA B CA 1
ATOM 3639 C C . ALA B 1 129 ? -9.102 14.414 3.391 1 96.38 129 ALA B C 1
ATOM 3641 O O . ALA B 1 129 ? -9.18 14.734 4.578 1 96.38 129 ALA B O 1
ATOM 3642 N N . CYS B 1 130 ? -8.32 15 2.516 1 94.62 130 CYS B N 1
ATOM 3643 C CA . CYS B 1 130 ? -7.684 16.266 2.869 1 94.62 130 CYS B CA 1
ATOM 3644 C C . CYS B 1 130 ? -8.727 17.359 3.055 1 94.62 130 CYS B C 1
ATOM 3646 O O . CYS B 1 130 ? -9.438 17.719 2.113 1 94.62 130 CYS B O 1
ATOM 3648 N N . LEU B 1 131 ? -8.828 17.891 4.23 1 96.81 131 LEU B N 1
ATOM 3649 C CA . LEU B 1 131 ? -9.836 18.891 4.547 1 96.81 131 LEU B CA 1
ATOM 3650 C C . LEU B 1 131 ? -9.188 20.203 4.988 1 96.81 131 LEU B C 1
ATOM 3652 O O . LEU B 1 131 ? -9.719 20.906 5.84 1 96.81 131 LEU B O 1
ATOM 3656 N N . MET B 1 132 ? -8.008 20.406 4.484 1 92.69 132 MET B N 1
ATOM 3657 C CA . MET B 1 132 ? -7.352 21.703 4.699 1 92.69 132 MET B CA 1
ATOM 3658 C C . MET B 1 132 ? -8.195 22.828 4.133 1 92.69 132 MET B C 1
ATOM 3660 O O . MET B 1 132 ? -8.852 22.672 3.105 1 92.69 132 MET B O 1
ATOM 3664 N N . TRP B 1 133 ? -8.188 23.938 4.785 1 90.75 133 TRP B N 1
ATOM 3665 C CA . TRP B 1 133 ? -8.859 25.172 4.367 1 90.75 133 TRP B CA 1
ATOM 3666 C C . TRP B 1 133 ? -10.367 25.031 4.496 1 90.75 133 TRP B C 1
ATOM 3668 O O . TRP B 1 133 ? -11.117 25.844 3.951 1 90.75 133 TRP B O 1
ATOM 3678 N N . ARG B 1 134 ? -10.828 24 5.203 1 93.19 134 ARG B N 1
ATOM 3679 C CA . ARG B 1 134 ? -12.266 23.781 5.262 1 93.19 134 ARG B CA 1
ATOM 3680 C C . ARG B 1 134 ? -12.812 24.094 6.648 1 93.19 134 ARG B C 1
ATOM 3682 O O . ARG B 1 134 ? -13.867 23.594 7.039 1 93.19 134 ARG B O 1
ATOM 3689 N N . CYS B 1 135 ? -12.125 24.797 7.379 1 93 135 CYS B N 1
ATOM 3690 C CA . CYS B 1 135 ? -12.57 25.312 8.672 1 93 135 CYS B CA 1
ATOM 3691 C C . CYS B 1 135 ? -11.992 26.688 8.945 1 93 135 CYS B C 1
ATOM 3693 O O . CYS B 1 135 ? -11.188 27.203 8.156 1 93 135 CYS B O 1
ATOM 3695 N N . ASP B 1 136 ? -12.508 27.375 9.977 1 94.88 136 ASP B N 1
ATOM 3696 C CA . ASP B 1 136 ? -12.016 28.703 10.344 1 94.88 136 ASP B CA 1
ATOM 3697 C C . ASP B 1 136 ? -10.734 28.594 11.172 1 94.88 136 ASP B C 1
ATOM 3699 O O . ASP B 1 136 ? -10.414 27.531 11.711 1 94.88 136 ASP B O 1
ATOM 3703 N N . GLU B 1 137 ? -10.008 29.734 11.297 1 95.69 137 GLU B N 1
ATOM 3704 C CA . GLU B 1 137 ? -8.719 29.781 11.977 1 95.69 137 GLU B CA 1
ATOM 3705 C C . GLU B 1 137 ? -8.875 29.469 13.469 1 95.69 137 GLU B C 1
ATOM 3707 O O . GLU B 1 137 ? -7.945 28.953 14.094 1 95.69 137 GLU B O 1
ATOM 3712 N N . GLU B 1 138 ? -9.977 29.812 13.977 1 96.5 138 GLU B N 1
ATOM 3713 C CA . GLU B 1 138 ? -10.211 29.531 15.391 1 96.5 138 GLU B CA 1
ATOM 3714 C C . GLU B 1 138 ? -10.148 28.016 15.656 1 96.5 138 GLU B C 1
ATOM 3716 O O . GLU B 1 138 ? -9.547 27.594 16.641 1 96.5 138 GLU B O 1
ATOM 3721 N N . ALA B 1 139 ? -10.789 27.25 14.766 1 97.69 139 ALA B N 1
ATOM 3722 C CA . ALA B 1 139 ? -10.742 25.797 14.891 1 97.69 139 ALA B CA 1
ATOM 3723 C C . ALA B 1 139 ? -9.305 25.281 14.773 1 97.69 139 ALA B C 1
ATOM 3725 O O . ALA B 1 139 ? -8.891 24.406 15.531 1 97.69 139 ALA B O 1
ATOM 3726 N N . GLU B 1 140 ? -8.578 25.828 13.82 1 97.81 140 GLU B N 1
ATOM 3727 C CA . GLU B 1 140 ? -7.184 25.438 13.641 1 97.81 140 GLU B CA 1
ATOM 3728 C C . GLU B 1 140 ? -6.367 25.703 14.898 1 97.81 140 GLU B C 1
ATOM 3730 O O . GLU B 1 140 ? -5.656 24.828 15.383 1 97.81 140 GLU B O 1
ATOM 3735 N N . ARG B 1 141 ? -6.547 26.922 15.43 1 96.31 141 ARG B N 1
ATOM 3736 C CA . ARG B 1 141 ? -5.82 27.312 16.641 1 96.31 141 ARG B CA 1
ATOM 3737 C C . ARG B 1 141 ? -6.172 26.391 17.797 1 96.31 141 ARG B C 1
ATOM 3739 O O . ARG B 1 141 ? -5.293 25.984 18.578 1 96.31 141 ARG B O 1
ATOM 3746 N N . GLN B 1 142 ? -7.48 26.109 17.906 1 97.19 142 GLN B N 1
ATOM 3747 C CA . GLN B 1 142 ? -7.926 25.234 18.984 1 97.19 142 GLN B CA 1
ATOM 3748 C C . GLN B 1 142 ? -7.219 23.891 18.922 1 97.19 142 GLN B C 1
ATOM 3750 O O . GLN B 1 142 ? -6.746 23.375 19.953 1 97.19 142 GLN B O 1
ATOM 3755 N N . ILE B 1 143 ? -7.09 23.266 17.75 1 97.88 143 ILE B N 1
ATOM 3756 C CA . ILE B 1 143 ? -6.48 21.938 17.594 1 97.88 143 ILE B CA 1
ATOM 3757 C C . ILE B 1 143 ? -4.973 22.031 17.812 1 97.88 143 ILE B C 1
ATOM 3759 O O . ILE B 1 143 ? -4.398 21.25 18.562 1 97.88 143 ILE B O 1
ATOM 3763 N N . PHE B 1 144 ? -4.301 23 17.203 1 95.38 144 PHE B N 1
ATOM 3764 C CA . PHE B 1 144 ? -2.855 23.125 17.328 1 95.38 144 PHE B CA 1
ATOM 3765 C C . PHE B 1 144 ? -2.459 23.391 18.781 1 95.38 144 PHE B C 1
ATOM 3767 O O . PHE B 1 144 ? -1.404 22.953 19.234 1 95.38 144 PHE B O 1
ATOM 3774 N N . CYS B 1 145 ? -3.35 24.047 19.516 1 93.69 145 CYS B N 1
ATOM 3775 C CA . CYS B 1 145 ? -3.059 24.359 20.906 1 93.69 145 CYS B CA 1
ATOM 3776 C C . CYS B 1 145 ? -3.385 23.188 21.812 1 93.69 145 CYS B C 1
ATOM 3778 O O . CYS B 1 145 ? -2.717 22.969 22.828 1 93.69 145 CYS B O 1
ATOM 3780 N N . SER B 1 146 ? -4.367 22.453 21.484 1 97 146 SER B N 1
ATOM 3781 C CA . SER B 1 146 ? -4.852 21.375 22.344 1 97 146 SER B CA 1
ATOM 3782 C C . SER B 1 146 ? -4.059 20.094 22.141 1 97 146 SER B C 1
ATOM 3784 O O . SER B 1 146 ? -3.891 19.297 23.062 1 97 146 SER B O 1
ATOM 3786 N N . VAL B 1 147 ? -3.623 19.812 20.922 1 97.69 147 VAL B N 1
ATOM 3787 C CA . VAL B 1 147 ? -2.852 18.625 20.609 1 97.69 147 VAL B CA 1
ATOM 3788 C C . VAL B 1 147 ? -1.373 18.859 20.891 1 97.69 147 VAL B C 1
ATOM 3790 O O . VAL B 1 147 ? -0.703 19.594 20.156 1 97.69 147 VAL B O 1
ATOM 3793 N N . LYS B 1 148 ? -0.95 18.219 21.938 1 97.25 148 LYS B N 1
ATOM 3794 C CA . LYS B 1 148 ? 0.421 18.438 22.391 1 97.25 148 LYS B CA 1
ATOM 3795 C C . LYS B 1 148 ? 1.302 17.234 22.094 1 97.25 148 LYS B C 1
ATOM 3797 O O . LYS B 1 148 ? 0.869 16.094 22.281 1 97.25 148 LYS B O 1
ATOM 3802 N N . PRO B 1 149 ? 2.568 17.5 21.625 1 98.12 149 PRO B N 1
ATOM 3803 C CA . PRO B 1 149 ? 3.477 16.359 21.484 1 98.12 149 PRO B CA 1
ATOM 3804 C C . PRO B 1 149 ? 3.701 15.617 22.797 1 98.12 149 PRO B C 1
ATOM 3806 O O . PRO B 1 149 ? 3.574 16.203 23.875 1 98.12 149 PRO B O 1
ATOM 3809 N N . ARG B 1 150 ? 3.969 14.383 22.688 1 98 150 ARG B N 1
ATOM 3810 C CA . ARG B 1 150 ? 4.344 13.609 23.875 1 98 150 ARG B CA 1
ATOM 3811 C C . ARG B 1 150 ? 5.496 14.281 24.625 1 98 150 ARG B C 1
ATOM 3813 O O . ARG B 1 150 ? 6.293 15.008 24.016 1 98 150 ARG B O 1
ATOM 3820 N N . ALA B 1 151 ? 5.648 13.938 25.875 1 97.88 151 ALA B N 1
ATOM 3821 C CA . ALA B 1 151 ? 6.586 14.594 26.781 1 97.88 151 ALA B CA 1
ATOM 3822 C C . ALA B 1 151 ? 8.016 14.477 26.266 1 97.88 151 ALA B C 1
ATOM 3824 O O . ALA B 1 151 ? 8.789 15.43 26.328 1 97.88 151 ALA B O 1
ATOM 3825 N N . GLU B 1 152 ? 8.328 13.336 25.766 1 97.5 152 GLU B N 1
ATOM 3826 C CA . GLU B 1 152 ? 9.68 13.117 25.281 1 97.5 152 GLU B CA 1
ATOM 3827 C C . GLU B 1 152 ? 9.984 13.984 24.078 1 97.5 152 GLU B C 1
ATOM 3829 O O . GLU B 1 152 ? 11.094 14.516 23.938 1 97.5 152 GLU B O 1
ATOM 3834 N N . ILE B 1 153 ? 9.039 14.109 23.219 1 98 153 ILE B N 1
ATOM 3835 C CA . ILE B 1 153 ? 9.195 14.938 22.031 1 98 153 ILE B CA 1
ATOM 3836 C C . ILE B 1 153 ? 9.25 16.406 22.422 1 98 153 ILE B C 1
ATOM 3838 O O . ILE B 1 153 ? 10.102 17.156 21.938 1 98 153 ILE B O 1
ATOM 3842 N N . GLN B 1 154 ? 8.398 16.797 23.344 1 98 154 GLN B N 1
ATOM 3843 C CA . GLN B 1 154 ? 8.406 18.172 23.828 1 98 154 GLN B CA 1
ATOM 3844 C C . GLN B 1 154 ? 9.742 18.516 24.484 1 98 154 GLN B C 1
ATOM 3846 O O . GLN B 1 154 ? 10.25 19.625 24.312 1 98 154 GLN B O 1
ATOM 3851 N N . ALA B 1 155 ? 10.25 17.562 25.188 1 98.19 155 ALA B N 1
ATOM 3852 C CA . ALA B 1 155 ? 11.539 17.781 25.828 1 98.19 155 ALA B CA 1
ATOM 3853 C C . ALA B 1 155 ? 12.625 18.047 24.797 1 98.19 155 ALA B C 1
ATOM 3855 O O . ALA B 1 155 ? 13.508 18.875 25.016 1 98.19 155 ALA B O 1
ATOM 3856 N N . ARG B 1 156 ? 12.578 17.375 23.703 1 96.81 156 ARG B N 1
ATOM 3857 C CA . ARG B 1 156 ? 13.539 17.594 22.625 1 96.81 156 ARG B CA 1
ATOM 3858 C C . ARG B 1 156 ? 13.383 18.984 22.031 1 96.81 156 ARG B C 1
ATOM 3860 O O . ARG B 1 156 ? 14.375 19.672 21.781 1 96.81 156 ARG B O 1
ATOM 3867 N N . ILE B 1 157 ? 12.18 19.391 21.812 1 97.75 157 ILE B N 1
ATOM 3868 C CA . ILE B 1 157 ? 11.883 20.703 21.297 1 97.75 157 ILE B CA 1
ATOM 3869 C C . ILE B 1 157 ? 12.43 21.781 22.234 1 97.75 157 ILE B C 1
ATOM 3871 O O . ILE B 1 157 ? 13.133 22.688 21.812 1 97.75 157 ILE B O 1
ATOM 3875 N N . ASP B 1 158 ? 12.164 21.594 23.5 1 97.81 158 ASP B N 1
ATOM 3876 C CA . ASP B 1 158 ? 12.586 22.562 24.5 1 97.81 158 ASP B CA 1
ATOM 3877 C C . ASP B 1 158 ? 14.109 22.641 24.578 1 97.81 158 ASP B C 1
ATOM 3879 O O . ASP B 1 158 ? 14.672 23.734 24.703 1 97.81 158 ASP B O 1
ATOM 3883 N N . ALA B 1 159 ? 14.688 21.516 24.531 1 97.56 159 ALA B N 1
ATOM 3884 C CA . ALA B 1 159 ? 16.141 21.484 24.609 1 97.56 159 ALA B CA 1
ATOM 3885 C C . ALA B 1 159 ? 16.781 22.234 23.453 1 97.56 159 ALA B C 1
ATOM 3887 O O . ALA B 1 159 ? 17.719 23.016 23.641 1 97.56 159 ALA B O 1
ATOM 3888 N N . ILE B 1 160 ? 16.312 22.016 22.297 1 96.88 160 ILE B N 1
ATOM 3889 C CA . ILE B 1 160 ? 16.859 22.688 21.109 1 96.88 160 ILE B CA 1
ATOM 3890 C C . ILE B 1 160 ? 16.594 24.188 21.203 1 96.88 160 ILE B C 1
ATOM 3892 O O . ILE B 1 160 ? 17.484 24.984 20.906 1 96.88 160 ILE B O 1
ATOM 3896 N N . TYR B 1 161 ? 15.414 24.531 21.562 1 96.88 161 TYR B N 1
ATOM 3897 C CA . TYR B 1 161 ? 15.07 25.938 21.703 1 96.88 161 TYR B CA 1
ATOM 3898 C C . TYR B 1 161 ? 16 26.625 22.703 1 96.88 161 TYR B C 1
ATOM 3900 O O . TYR B 1 161 ? 16.547 27.688 22.422 1 96.88 161 TYR B O 1
ATOM 3908 N N . GLN B 1 162 ? 16.203 26 23.875 1 97.19 162 GLN B N 1
ATOM 3909 C CA . GLN B 1 162 ? 17.031 26.578 24.938 1 97.19 162 GLN B CA 1
ATOM 3910 C C . GLN B 1 162 ? 18.484 26.719 24.484 1 97.19 162 GLN B C 1
ATOM 3912 O O . GLN B 1 162 ? 19.125 27.719 24.781 1 97.19 162 GLN B O 1
ATOM 3917 N N . GLU B 1 163 ? 18.891 25.766 23.766 1 96.25 163 GLU B N 1
ATOM 3918 C CA . GLU B 1 163 ? 20.281 25.734 23.359 1 96.25 163 GLU B CA 1
ATOM 3919 C C . GLU B 1 163 ? 20.562 26.719 22.219 1 96.25 163 GLU B C 1
ATOM 3921 O O . GLU B 1 163 ? 21.609 27.359 22.188 1 96.25 163 GLU B O 1
ATOM 3926 N N . HIS B 1 164 ? 19.562 26.922 21.344 1 95.12 164 HIS B N 1
ATOM 3927 C CA . HIS B 1 164 ? 19.938 27.578 20.094 1 95.12 164 HIS B CA 1
ATOM 3928 C C . HIS B 1 164 ? 19.125 28.859 19.891 1 95.12 164 HIS B C 1
ATOM 3930 O O . HIS B 1 164 ? 19.547 29.734 19.141 1 95.12 164 HIS B O 1
ATOM 3936 N N . PHE B 1 165 ? 18.016 29 20.578 1 94.94 165 PHE B N 1
ATOM 3937 C CA . PHE B 1 165 ? 17.141 30.078 20.156 1 94.94 165 PHE B CA 1
ATOM 3938 C C . PHE B 1 165 ? 16.812 31 21.328 1 94.94 165 PHE B C 1
ATOM 3940 O O . PHE B 1 165 ? 16.359 32.125 21.141 1 94.94 165 PHE B O 1
ATOM 3947 N N . TYR B 1 166 ? 17 30.375 22.531 1 94.25 166 TYR B N 1
ATOM 3948 C CA . TYR B 1 166 ? 16.781 31.25 23.688 1 94.25 166 TYR B CA 1
ATOM 3949 C C . TYR B 1 166 ? 17.719 32.438 23.656 1 94.25 166 TYR B C 1
ATOM 3951 O O . TYR B 1 166 ? 18.938 32.312 23.516 1 94.25 166 TYR B O 1
ATOM 3959 N N . GLY B 1 167 ? 17.188 33.688 23.703 1 95.44 167 GLY B N 1
ATOM 3960 C CA . GLY B 1 167 ? 17.984 34.906 23.672 1 95.44 167 GLY B CA 1
ATOM 3961 C C . GLY B 1 167 ? 18.266 35.406 22.281 1 95.44 167 GLY B C 1
ATOM 3962 O O . GLY B 1 167 ? 19.047 36.312 22.094 1 95.44 167 GLY B O 1
ATOM 3963 N N . TYR B 1 168 ? 17.672 34.812 21.312 1 96.94 168 TYR B N 1
ATOM 3964 C CA . TYR B 1 168 ? 17.875 35.219 19.922 1 96.94 168 TYR B CA 1
ATOM 3965 C C . TYR B 1 168 ? 16.547 35.531 19.25 1 96.94 168 TYR B C 1
ATOM 3967 O O . TYR B 1 168 ? 15.484 35.125 19.75 1 96.94 168 TYR B O 1
ATOM 3975 N N . SER B 1 169 ? 16.641 36.406 18.234 1 97 169 SER B N 1
ATOM 3976 C CA . SER B 1 169 ? 15.531 36.531 17.281 1 97 169 SER B CA 1
ATOM 3977 C C . SER B 1 169 ? 15.617 35.438 16.219 1 97 169 SER B C 1
ATOM 3979 O O . SER B 1 169 ? 16.484 35.469 15.344 1 97 169 SER B O 1
ATOM 3981 N N . ALA B 1 170 ? 14.695 34.562 16.312 1 97.38 170 ALA B N 1
ATOM 3982 C CA . ALA B 1 170 ? 14.789 33.344 15.484 1 97.38 170 ALA B CA 1
ATOM 3983 C C . ALA B 1 170 ? 14.016 33.531 14.18 1 97.38 170 ALA B C 1
ATOM 3985 O O . ALA B 1 170 ? 12.859 33.969 14.188 1 97.38 170 ALA B O 1
ATOM 3986 N N . ILE B 1 171 ? 14.641 33.25 13.055 1 98 171 ILE B N 1
ATOM 3987 C CA . ILE B 1 171 ? 14.023 33.156 11.734 1 98 171 ILE B CA 1
ATOM 3988 C C . ILE B 1 171 ? 13.945 31.703 11.281 1 98 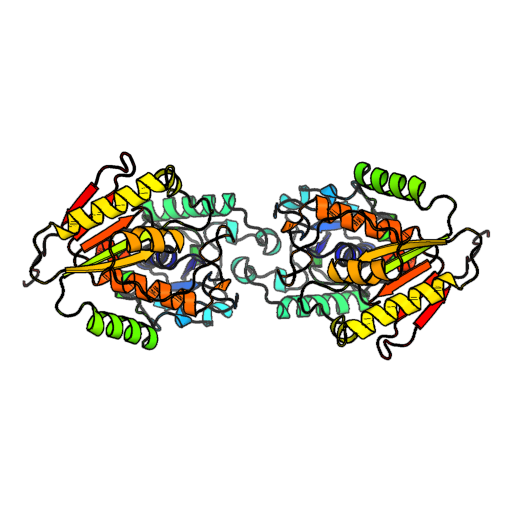171 ILE B C 1
ATOM 3990 O O . ILE B 1 171 ? 14.977 31.062 11.07 1 98 171 ILE B O 1
ATOM 3994 N N . GLY B 1 172 ? 12.734 31.188 11.195 1 98.25 172 GLY B N 1
ATOM 3995 C CA . GLY B 1 172 ? 12.531 29.844 10.695 1 98.25 172 GLY B CA 1
ATOM 3996 C C . GLY B 1 172 ? 12.242 29.797 9.203 1 98.25 172 GLY B C 1
ATOM 3997 O O . GLY B 1 172 ? 11.367 30.531 8.719 1 98.25 172 GLY B O 1
ATOM 3998 N N . VAL B 1 173 ? 12.953 28.969 8.5 1 98 173 VAL B N 1
ATOM 3999 C CA . VAL B 1 173 ? 12.773 28.812 7.059 1 98 173 VAL B CA 1
ATOM 4000 C C . VAL B 1 173 ? 12.289 27.391 6.754 1 98 173 VAL B C 1
ATOM 4002 O O . VAL B 1 173 ? 12.953 26.422 7.109 1 98 173 VAL B O 1
ATOM 4005 N N . HIS B 1 174 ? 11.148 27.297 6.191 1 97.25 174 HIS B N 1
ATOM 4006 C CA . HIS B 1 174 ? 10.672 26 5.719 1 97.25 174 HIS B CA 1
ATOM 4007 C C . HIS B 1 174 ? 10.664 25.938 4.195 1 97.25 174 HIS B C 1
ATOM 4009 O O . HIS B 1 174 ? 10.031 26.766 3.539 1 97.25 174 HIS B O 1
ATOM 4015 N N . VAL B 1 175 ? 11.359 24.969 3.652 1 94.56 175 VAL B N 1
ATOM 4016 C CA . VAL B 1 175 ? 11.367 24.734 2.213 1 94.56 175 VAL B CA 1
ATOM 4017 C C . VAL B 1 175 ? 10.859 23.312 1.924 1 94.56 175 VAL B C 1
ATOM 4019 O O . VAL B 1 175 ? 11.578 22.328 2.146 1 94.56 175 VAL B O 1
ATOM 4022 N N . ARG B 1 176 ? 9.625 23.25 1.415 1 91.81 176 ARG B N 1
ATOM 4023 C CA . ARG B 1 176 ? 9.047 21.969 0.996 1 91.81 176 ARG B CA 1
ATOM 4024 C C . ARG B 1 176 ? 9.375 21.672 -0.464 1 91.81 176 ARG B C 1
ATOM 4026 O O . ARG B 1 176 ? 8.852 22.328 -1.368 1 91.81 176 ARG B O 1
ATOM 4033 N N . HIS B 1 177 ? 10.211 20.781 -0.669 1 85.69 177 HIS B N 1
ATOM 4034 C CA . HIS B 1 177 ? 10.633 20.438 -2.023 1 85.69 177 HIS B CA 1
ATOM 4035 C C . HIS B 1 177 ? 9.891 19.219 -2.537 1 85.69 177 HIS B C 1
ATOM 4037 O O . HIS B 1 177 ? 9.367 19.234 -3.654 1 85.69 177 HIS B O 1
ATOM 4043 N N . GLY B 1 178 ? 9.781 18.297 -1.695 1 78.62 178 GLY B N 1
ATOM 4044 C CA . GLY B 1 178 ? 9.234 17.016 -2.119 1 78.62 178 GLY B CA 1
ATOM 4045 C C . GLY B 1 178 ? 10.289 16.047 -2.623 1 78.62 178 GLY B C 1
ATOM 4046 O O . GLY B 1 178 ? 11.484 16.234 -2.365 1 78.62 178 GLY B O 1
ATOM 4047 N N . ASN B 1 179 ? 9.977 14.953 -3.094 1 71.5 179 ASN B N 1
ATOM 4048 C CA . ASN B 1 179 ? 10.898 13.922 -3.566 1 71.5 179 ASN B CA 1
ATOM 4049 C C . ASN B 1 179 ? 10.438 13.328 -4.891 1 71.5 179 ASN B C 1
ATOM 4051 O O . ASN B 1 179 ? 10.5 12.109 -5.086 1 71.5 179 ASN B O 1
ATOM 4055 N N . GLY B 1 180 ? 10.016 14.281 -5.738 1 66.75 180 GLY B N 1
ATOM 4056 C CA . GLY B 1 180 ? 9.625 13.867 -7.074 1 66.75 180 GLY B CA 1
ATOM 4057 C C . GLY B 1 180 ? 8.125 13.703 -7.234 1 66.75 180 GLY B C 1
ATOM 4058 O O . GLY B 1 180 ? 7.625 13.531 -8.344 1 66.75 180 GLY B O 1
ATOM 4059 N N . GLU B 1 181 ? 7.465 13.656 -6.18 1 64.31 181 GLU B N 1
ATOM 4060 C CA . GLU B 1 181 ? 6.012 13.547 -6.258 1 64.31 181 GLU B CA 1
ATOM 4061 C C . GLU B 1 181 ? 5.375 14.867 -6.664 1 64.31 181 GLU B C 1
ATOM 4063 O O . GLU B 1 181 ? 5.941 15.938 -6.414 1 64.31 181 GLU B O 1
ATOM 4068 N N . ASP B 1 182 ? 4.43 14.648 -7.449 1 59.97 182 ASP B N 1
ATOM 4069 C CA . ASP B 1 182 ? 3.646 15.828 -7.797 1 59.97 182 ASP B CA 1
ATOM 4070 C C . ASP B 1 182 ? 2.748 16.25 -6.637 1 59.97 182 ASP B C 1
ATOM 4072 O O . ASP B 1 182 ? 1.714 15.633 -6.387 1 59.97 182 ASP B O 1
ATOM 4076 N N . VAL B 1 183 ? 3.32 16.969 -5.906 1 62.16 183 VAL B N 1
ATOM 4077 C CA . VAL B 1 183 ? 2.514 17.438 -4.777 1 62.16 183 VAL B CA 1
ATOM 4078 C C . VAL B 1 183 ? 1.693 18.656 -5.188 1 62.16 183 VAL B C 1
ATOM 4080 O O . VAL B 1 183 ? 2.172 19.781 -5.109 1 62.16 183 VAL B O 1
ATOM 4083 N N . MET B 1 184 ? 0.573 18.406 -5.727 1 58.94 184 MET B N 1
ATOM 4084 C CA . MET B 1 184 ? -0.529 19.312 -6.039 1 58.94 184 MET B CA 1
ATOM 4085 C C . MET B 1 184 ? -0.009 20.703 -6.391 1 58.94 184 MET B C 1
ATOM 4087 O O . MET B 1 184 ? 0.667 20.875 -7.406 1 58.94 184 MET B O 1
ATOM 4091 N N . ASP B 1 185 ? -0.139 21.562 -5.449 1 68 185 ASP B N 1
ATOM 4092 C CA . ASP B 1 185 ? -0.037 23 -5.664 1 68 185 ASP B CA 1
ATOM 4093 C C . ASP B 1 185 ? 1.393 23.484 -5.445 1 68 185 ASP B C 1
ATOM 4095 O O . ASP B 1 185 ? 1.648 24.688 -5.438 1 68 185 ASP B O 1
ATOM 4099 N N . HIS B 1 186 ? 2.375 22.484 -5.391 1 75.88 186 HIS B N 1
ATOM 4100 C CA . HIS B 1 186 ? 3.762 22.875 -5.168 1 75.88 186 HIS B CA 1
ATOM 4101 C C . HIS B 1 186 ? 4.508 23.031 -6.488 1 75.88 186 HIS B C 1
ATOM 4103 O O . HIS B 1 186 ? 5.516 23.734 -6.555 1 75.88 186 HIS B O 1
ATOM 4109 N N . ALA B 1 187 ? 3.975 22.453 -7.508 1 76.19 187 ALA B N 1
ATOM 4110 C CA . ALA B 1 187 ? 4.703 22.281 -8.766 1 76.19 187 ALA B CA 1
ATOM 4111 C C . ALA B 1 187 ? 5.082 23.641 -9.367 1 76.19 187 ALA B C 1
ATOM 4113 O O . ALA B 1 187 ? 6.223 23.828 -9.797 1 76.19 187 ALA B O 1
ATOM 4114 N N . PRO B 1 188 ? 4.199 24.609 -9.266 1 77 188 PRO B N 1
ATOM 4115 C CA . PRO B 1 188 ? 4.562 25.891 -9.875 1 77 188 PRO B CA 1
ATOM 4116 C C . PRO B 1 188 ? 5.754 26.547 -9.188 1 77 188 PRO B C 1
ATOM 4118 O O . PRO B 1 188 ? 6.539 27.25 -9.836 1 77 188 PRO B O 1
ATOM 4121 N N . TYR B 1 189 ? 5.992 26.375 -7.926 1 82.12 189 TYR B N 1
ATOM 4122 C CA . TYR B 1 189 ? 7.066 27.016 -7.164 1 82.12 189 TYR B CA 1
ATOM 4123 C C . TYR B 1 189 ? 8.414 26.375 -7.484 1 82.12 189 TYR B C 1
ATOM 4125 O O . TYR B 1 189 ? 9.461 26.969 -7.25 1 82.12 189 TYR B O 1
ATOM 4133 N N . TRP B 1 190 ? 8.352 25.203 -8.062 1 83.38 190 TRP B N 1
ATOM 4134 C CA . TRP B 1 190 ? 9.586 24.484 -8.336 1 83.38 190 TRP B CA 1
ATOM 4135 C C . TRP B 1 190 ? 9.781 24.281 -9.836 1 83.38 190 TRP B C 1
ATOM 4137 O O . TRP B 1 190 ? 10.5 23.375 -10.258 1 83.38 190 TRP B O 1
ATOM 4147 N N . ALA B 1 191 ? 9.047 25.031 -10.625 1 81.88 191 ALA B N 1
ATOM 4148 C CA . ALA B 1 191 ? 9.211 24.984 -12.07 1 81.88 191 ALA B CA 1
ATOM 4149 C C . ALA B 1 191 ? 10.664 25.266 -12.469 1 81.88 191 ALA B C 1
ATOM 4151 O O . ALA B 1 191 ? 11.164 24.688 -13.438 1 81.88 191 ALA B O 1
ATOM 4152 N N . ASP B 1 192 ? 11.367 26.109 -11.727 1 86.06 192 ASP B N 1
ATOM 4153 C CA . ASP B 1 192 ? 12.789 26.422 -11.828 1 86.06 192 ASP B CA 1
ATOM 4154 C C . ASP B 1 192 ? 13.477 26.297 -10.469 1 86.06 192 ASP B C 1
ATOM 4156 O O . ASP B 1 192 ? 13.477 27.234 -9.672 1 86.06 192 ASP B O 1
ATOM 4160 N N . PRO B 1 193 ? 14.117 25.172 -10.25 1 87.56 193 PRO B N 1
ATOM 4161 C CA . PRO B 1 193 ? 14.688 24.906 -8.93 1 87.56 193 PRO B CA 1
ATOM 4162 C C . PRO B 1 193 ? 15.742 25.922 -8.508 1 87.56 193 PRO B C 1
ATOM 4164 O O . PRO B 1 193 ? 15.82 26.281 -7.332 1 87.56 193 PRO B O 1
ATOM 4167 N N . ASP B 1 194 ? 16.531 26.359 -9.414 1 89.31 194 ASP B N 1
ATOM 4168 C CA . ASP B 1 194 ? 17.562 27.359 -9.086 1 89.31 194 ASP B CA 1
ATOM 4169 C C . ASP B 1 194 ? 16.922 28.688 -8.664 1 89.31 194 ASP B C 1
ATOM 4171 O O . ASP B 1 194 ? 17.391 29.312 -7.715 1 89.31 194 ASP B O 1
ATOM 4175 N N . LEU B 1 195 ? 15.945 29.047 -9.43 1 89.12 195 LEU B N 1
ATOM 4176 C CA . LEU B 1 195 ? 15.227 30.266 -9.078 1 89.12 195 LEU B CA 1
ATOM 4177 C C . LEU B 1 195 ? 14.562 30.125 -7.711 1 89.12 195 LEU B C 1
ATOM 4179 O O . LEU B 1 195 ? 14.547 31.078 -6.93 1 89.12 195 LEU B O 1
ATOM 4183 N N . ALA B 1 196 ? 13.977 28.969 -7.43 1 89.88 196 ALA B N 1
ATOM 4184 C CA . ALA B 1 196 ? 13.32 28.719 -6.152 1 89.88 196 ALA B CA 1
ATOM 4185 C C . ALA B 1 196 ? 14.297 28.891 -4.992 1 89.88 196 ALA B C 1
ATOM 4187 O O . ALA B 1 196 ? 13.992 29.578 -4.012 1 89.88 196 ALA B O 1
ATOM 4188 N N . VAL B 1 197 ? 15.453 28.328 -5.156 1 92.31 197 VAL B N 1
ATOM 4189 C CA . VAL B 1 197 ? 16.453 28.422 -4.102 1 92.31 197 VAL B CA 1
ATOM 4190 C C . VAL B 1 197 ? 16.906 29.875 -3.943 1 92.31 197 VAL B C 1
ATOM 4192 O O . VAL B 1 197 ? 17.094 30.359 -2.822 1 92.31 197 VAL B O 1
ATOM 4195 N N . HIS B 1 198 ? 17.062 30.516 -5.059 1 92.19 198 HIS B N 1
ATOM 4196 C CA . HIS B 1 198 ? 17.438 31.938 -5.02 1 92.19 198 HIS B CA 1
ATOM 4197 C C . HIS B 1 198 ? 16.391 32.75 -4.289 1 92.19 198 HIS B C 1
ATOM 4199 O O . HIS B 1 198 ? 16.719 33.656 -3.518 1 92.19 198 HIS B O 1
ATOM 4205 N N . GLN B 1 199 ? 15.164 32.469 -4.531 1 90.81 199 GLN B N 1
ATOM 4206 C CA . GLN B 1 199 ? 14.07 33.156 -3.861 1 90.81 199 GLN B CA 1
ATOM 4207 C C . GLN B 1 199 ? 14.125 32.938 -2.352 1 90.81 199 GLN B C 1
ATOM 4209 O O . GLN B 1 199 ? 13.938 33.875 -1.576 1 90.81 199 GLN B O 1
ATOM 4214 N N . VAL B 1 200 ? 14.352 31.766 -1.977 1 94.31 200 VAL B N 1
ATOM 4215 C CA . VAL B 1 200 ? 14.453 31.438 -0.559 1 94.31 200 VAL B CA 1
ATOM 4216 C C . VAL B 1 200 ? 15.586 32.219 0.076 1 94.31 200 VAL B C 1
ATOM 4218 O O . VAL B 1 200 ? 15.422 32.812 1.145 1 94.31 200 VAL B O 1
ATOM 4221 N N . CYS B 1 201 ? 16.703 32.312 -0.597 1 95.12 201 CYS B N 1
ATOM 4222 C CA . CYS B 1 201 ? 17.859 33.031 -0.087 1 95.12 201 CYS B CA 1
ATOM 4223 C C . CYS B 1 201 ? 17.562 34.531 0.007 1 95.12 201 CYS B C 1
ATOM 4225 O O . CYS B 1 201 ? 17.969 35.188 0.969 1 95.12 201 CYS B O 1
ATOM 4227 N N . THR B 1 202 ? 16.906 34.969 -0.979 1 93.56 202 THR B N 1
ATOM 4228 C CA . THR B 1 202 ? 16.5 36.375 -0.97 1 93.56 202 THR B CA 1
ATOM 4229 C C . THR B 1 202 ? 15.594 36.688 0.219 1 93.56 202 THR B C 1
ATOM 4231 O O . THR B 1 202 ? 15.742 37.719 0.876 1 93.56 202 THR B O 1
ATOM 4234 N N . ALA B 1 203 ? 14.672 35.781 0.472 1 94.94 203 ALA B N 1
ATOM 4235 C CA . ALA B 1 203 ? 13.75 35.938 1.598 1 94.94 203 ALA B CA 1
ATOM 4236 C C . ALA B 1 203 ? 14.508 35.938 2.924 1 94.94 203 ALA B C 1
ATOM 4238 O O . ALA B 1 203 ? 14.172 36.688 3.842 1 94.94 203 ALA B O 1
ATOM 4239 N N . ILE B 1 204 ? 15.5 35.062 3.025 1 96.44 204 ILE B N 1
ATOM 4240 C CA . ILE B 1 204 ? 16.312 35 4.242 1 96.44 204 ILE B CA 1
ATOM 4241 C C . ILE B 1 204 ? 17.031 36.312 4.457 1 96.44 204 ILE B C 1
ATOM 4243 O O . ILE B 1 204 ? 17 36.875 5.559 1 96.44 204 ILE B O 1
ATOM 4247 N N . ASN B 1 205 ? 17.625 36.844 3.387 1 95.81 205 ASN B N 1
ATOM 4248 C CA . ASN B 1 205 ? 18.328 38.094 3.479 1 95.81 205 ASN B CA 1
ATOM 4249 C C . ASN B 1 205 ? 17.375 39.25 3.861 1 95.81 205 ASN B C 1
ATOM 4251 O O . ASN B 1 205 ? 17.719 40.094 4.684 1 95.81 205 ASN B O 1
ATOM 4255 N N . ALA B 1 206 ? 16.25 39.188 3.258 1 93.88 206 ALA B N 1
ATOM 4256 C CA . ALA B 1 206 ? 15.25 40.219 3.568 1 93.88 206 ALA B CA 1
ATOM 4257 C C . ALA B 1 206 ? 14.828 40.125 5.031 1 93.88 206 ALA B C 1
ATOM 4259 O O . ALA B 1 206 ? 14.672 41.156 5.695 1 93.88 206 ALA B O 1
ATOM 4260 N N . ALA B 1 207 ? 14.609 38.969 5.527 1 95.75 207 ALA B N 1
ATOM 4261 C CA . ALA B 1 207 ? 14.211 38.781 6.918 1 95.75 207 ALA B CA 1
ATOM 4262 C C . ALA B 1 207 ? 15.312 39.25 7.867 1 95.75 207 ALA B C 1
ATOM 4264 O O . ALA B 1 207 ? 15.023 39.906 8.883 1 95.75 207 ALA B O 1
ATOM 4265 N N . LYS B 1 208 ? 16.531 38.938 7.516 1 95.75 208 LYS B N 1
ATOM 4266 C CA . LYS B 1 208 ? 17.672 39.344 8.344 1 95.75 208 LYS B CA 1
ATOM 4267 C C . LYS B 1 208 ? 17.828 40.844 8.383 1 95.75 208 LYS B C 1
ATOM 4269 O O . LYS B 1 208 ? 18.312 41.406 9.375 1 95.75 208 LYS B O 1
ATOM 4274 N N . ALA B 1 209 ? 17.422 41.469 7.332 1 95.06 209 ALA B N 1
ATOM 4275 C CA . ALA B 1 209 ? 17.609 42.938 7.191 1 95.06 209 ALA B CA 1
ATOM 4276 C C . ALA B 1 209 ? 16.562 43.688 8 1 95.06 209 ALA B C 1
ATOM 4278 O O . ALA B 1 209 ? 16.719 44.875 8.25 1 95.06 209 ALA B O 1
ATOM 4279 N N . LEU B 1 210 ? 15.555 43.031 8.406 1 92.75 210 LEU B N 1
ATOM 4280 C CA . LEU B 1 210 ? 14.539 43.656 9.227 1 92.75 210 LEU B CA 1
ATOM 4281 C C . LEU B 1 210 ? 15.078 43.969 10.625 1 92.75 210 LEU B C 1
ATOM 4283 O O . LEU B 1 210 ? 16.094 43.406 11.039 1 92.75 210 LEU B O 1
ATOM 4287 N N . PRO B 1 211 ? 14.398 44.938 11.328 1 92.44 211 PRO B N 1
ATOM 4288 C CA . PRO B 1 211 ? 14.836 45.188 12.703 1 92.44 211 PRO B CA 1
ATOM 4289 C C . PRO B 1 211 ? 14.523 44.031 13.648 1 92.44 211 PRO B C 1
ATOM 4291 O O . PRO B 1 211 ? 13.43 43.469 13.602 1 92.44 211 PRO B O 1
ATOM 4294 N N . HIS B 1 212 ? 15.516 43.594 14.492 1 94.38 212 HIS B N 1
ATOM 4295 C CA . HIS B 1 212 ? 15.383 42.531 15.492 1 94.38 212 HIS B CA 1
ATOM 4296 C C . HIS B 1 212 ? 15.859 43 16.859 1 94.38 212 HIS B C 1
ATOM 4298 O O . HIS B 1 212 ? 16.875 43.688 16.969 1 94.38 212 HIS B O 1
ATOM 4304 N N . PRO B 1 213 ? 15.141 42.719 17.844 1 94.31 213 PRO B N 1
ATOM 4305 C CA . PRO B 1 213 ? 15.523 43.156 19.188 1 94.31 213 PRO B CA 1
ATOM 4306 C C . PRO B 1 213 ? 16.734 42.375 19.734 1 94.31 213 PRO B C 1
ATOM 4308 O O . PRO B 1 213 ? 17.375 42.844 20.672 1 94.31 213 PRO B O 1
ATOM 4311 N N . LYS B 1 214 ? 16.984 41.188 19.219 1 96.81 214 LYS B N 1
ATOM 4312 C CA . LYS B 1 214 ? 18.078 40.312 19.609 1 96.81 214 LYS B CA 1
ATOM 4313 C C . LYS B 1 214 ? 18.875 39.844 18.406 1 96.81 214 LYS B C 1
ATOM 4315 O O . LYS B 1 214 ? 18.453 40.031 17.266 1 96.81 214 LYS B O 1
ATOM 4320 N N . PRO B 1 215 ? 20.078 39.312 18.703 1 96.56 215 PRO B N 1
ATOM 4321 C CA . PRO B 1 215 ? 20.812 38.719 17.562 1 96.56 215 PRO B CA 1
ATOM 4322 C C . PRO B 1 215 ? 20 37.656 16.828 1 96.56 215 PRO B C 1
ATOM 4324 O O . PRO B 1 215 ? 19.25 36.906 17.438 1 96.56 215 PRO B O 1
ATOM 4327 N N . VAL B 1 216 ? 20.234 37.625 15.57 1 97.06 216 VAL B N 1
ATOM 4328 C CA . VAL B 1 216 ? 19.391 36.812 14.711 1 97.06 216 VAL B CA 1
ATOM 4329 C C . VAL B 1 216 ? 20.016 35.406 14.555 1 97.06 216 VAL B C 1
ATOM 4331 O O . VAL B 1 216 ? 21.234 35.281 14.43 1 97.06 216 VAL B O 1
ATOM 4334 N N . ARG B 1 217 ? 19.203 34.438 14.578 1 97.12 217 ARG B N 1
ATOM 4335 C CA . ARG B 1 217 ? 19.547 33.062 14.211 1 97.12 217 ARG B CA 1
ATOM 4336 C C . ARG B 1 217 ? 18.547 32.5 13.203 1 97.12 217 ARG B C 1
ATOM 4338 O O . ARG B 1 217 ? 17.344 32.75 13.305 1 97.12 217 ARG B O 1
ATOM 4345 N N . VAL B 1 218 ? 19.078 31.781 12.242 1 97.81 218 VAL B N 1
ATOM 4346 C CA . VAL B 1 218 ? 18.234 31.219 11.188 1 97.81 218 VAL B CA 1
ATOM 4347 C C . VAL B 1 218 ? 18.25 29.703 11.273 1 97.81 218 VAL B C 1
ATOM 4349 O O . VAL B 1 218 ? 19.312 29.078 11.414 1 97.81 218 VAL B O 1
ATOM 4352 N N . ILE B 1 219 ? 17.141 29.109 11.266 1 98.12 219 ILE B N 1
ATOM 4353 C CA . ILE B 1 219 ? 17.031 27.656 11.203 1 98.12 219 ILE B CA 1
ATOM 4354 C C . ILE B 1 219 ? 16.344 27.234 9.898 1 98.12 219 ILE B C 1
ATOM 4356 O O . ILE B 1 219 ? 15.32 27.828 9.523 1 98.12 219 ILE B O 1
ATOM 4360 N N . LEU B 1 220 ? 16.906 26.281 9.203 1 98.06 220 LEU B N 1
ATOM 4361 C CA . LEU B 1 220 ? 16.344 25.75 7.969 1 98.06 220 LEU B CA 1
ATOM 4362 C C . LEU B 1 220 ? 15.695 24.391 8.203 1 98.06 220 LEU B C 1
ATOM 4364 O O . LEU B 1 220 ? 16.344 23.484 8.734 1 98.06 220 LEU B O 1
ATOM 4368 N N . CYS B 1 221 ? 14.414 24.281 7.852 1 96.94 221 CYS B N 1
ATOM 4369 C CA . CYS B 1 221 ? 13.672 23.031 7.848 1 96.94 221 CYS B CA 1
ATOM 4370 C C . CYS B 1 221 ? 13.281 22.625 6.43 1 96.94 221 CYS B C 1
ATOM 4372 O O . CYS B 1 221 ? 12.461 23.297 5.797 1 96.94 221 CYS B O 1
ATOM 4374 N N . THR B 1 222 ? 13.875 21.578 5.922 1 94.5 222 THR B N 1
ATOM 4375 C CA . THR B 1 222 ? 13.602 21.141 4.562 1 94.5 222 THR B CA 1
ATOM 4376 C C . THR B 1 222 ? 13.602 19.625 4.477 1 94.5 222 THR B C 1
ATOM 4378 O O . THR B 1 222 ? 14.172 18.938 5.336 1 94.5 222 THR B O 1
ATOM 4381 N N . ASP B 1 223 ? 12.852 19.094 3.57 1 90.19 223 ASP B N 1
ATOM 4382 C CA . ASP B 1 223 ? 12.781 17.656 3.357 1 90.19 223 ASP B CA 1
ATOM 4383 C C . ASP B 1 223 ? 13.758 17.219 2.266 1 90.19 223 ASP B C 1
ATOM 4385 O O . ASP B 1 223 ? 13.758 16.047 1.862 1 90.19 223 ASP B O 1
ATOM 4389 N N . SER B 1 224 ? 14.609 18.141 1.79 1 89.69 224 SER B N 1
ATOM 4390 C CA . SER B 1 224 ? 15.508 17.859 0.674 1 89.69 224 SER B CA 1
ATOM 4391 C C . SER B 1 224 ? 16.969 18.094 1.061 1 89.69 224 SER B C 1
ATOM 4393 O O . SER B 1 224 ? 17.344 19.219 1.401 1 89.69 224 SER B O 1
ATOM 4395 N N . ALA B 1 225 ? 17.75 17.031 0.892 1 89.81 225 ALA B N 1
ATOM 4396 C CA . ALA B 1 225 ? 19.188 17.156 1.162 1 89.81 225 ALA B CA 1
ATOM 4397 C C . ALA B 1 225 ? 19.844 18.141 0.197 1 89.81 225 ALA B C 1
ATOM 4399 O O . ALA B 1 225 ? 20.766 18.875 0.571 1 89.81 225 ALA B O 1
ATOM 4400 N N . ARG B 1 226 ? 19.328 18.188 -0.943 1 89.69 226 ARG B N 1
ATOM 4401 C CA . ARG B 1 226 ? 19.859 19.094 -1.955 1 89.69 226 ARG B CA 1
ATOM 4402 C C . ARG B 1 226 ? 19.609 20.547 -1.572 1 89.69 226 ARG B C 1
ATOM 4404 O O . ARG B 1 226 ? 20.5 21.375 -1.672 1 89.69 226 ARG B O 1
ATOM 4411 N N . VAL B 1 227 ? 18.422 20.828 -1.182 1 92.56 227 VAL B N 1
ATOM 4412 C CA . VAL B 1 227 ? 18.062 22.172 -0.759 1 92.56 227 VAL B CA 1
ATOM 4413 C C . VAL B 1 227 ? 18.891 22.578 0.457 1 92.56 227 VAL B C 1
ATOM 4415 O O . VAL B 1 227 ? 19.375 23.703 0.541 1 92.56 227 VAL B O 1
ATOM 4418 N N . LEU B 1 228 ? 19.062 21.609 1.341 1 94.06 228 LEU B N 1
ATOM 4419 C CA . LEU B 1 228 ? 19.891 21.859 2.521 1 94.06 228 LEU B CA 1
ATOM 4420 C C . LEU B 1 228 ? 21.297 22.281 2.123 1 94.06 228 LEU B C 1
ATOM 4422 O O . LEU B 1 228 ? 21.828 23.281 2.627 1 94.06 228 LEU B O 1
ATOM 4426 N N . ASP B 1 229 ? 21.828 21.562 1.231 1 93.81 229 ASP B N 1
ATOM 4427 C CA . ASP B 1 229 ? 23.188 21.828 0.778 1 93.81 229 ASP B CA 1
ATOM 4428 C C . ASP B 1 229 ? 23.281 23.203 0.102 1 93.81 229 ASP B C 1
ATOM 4430 O O . ASP B 1 229 ? 24.203 23.969 0.374 1 93.81 229 ASP B O 1
ATOM 4434 N N . GLN B 1 230 ? 22.344 23.516 -0.694 1 95.19 230 GLN B N 1
ATOM 4435 C CA . GLN B 1 230 ? 22.359 24.75 -1.478 1 95.19 230 GLN B CA 1
ATOM 4436 C C . GLN B 1 230 ? 22.188 25.969 -0.583 1 95.19 230 GLN B C 1
ATOM 4438 O O . GLN B 1 230 ? 22.891 26.969 -0.747 1 95.19 230 GLN B O 1
ATOM 4443 N N . VAL B 1 231 ? 21.281 25.891 0.329 1 96.38 231 VAL B N 1
ATOM 4444 C CA . VAL B 1 231 ? 21 27.031 1.193 1 96.38 231 VAL B CA 1
ATOM 4445 C C . VAL B 1 231 ? 22.125 27.188 2.219 1 96.38 231 VAL B C 1
ATOM 4447 O O . VAL B 1 231 ? 22.562 28.312 2.498 1 96.38 231 VAL B O 1
ATOM 4450 N N . SER B 1 232 ? 22.641 26.047 2.73 1 94.75 232 SER B N 1
ATOM 4451 C CA . SER B 1 232 ? 23.703 26.094 3.74 1 94.75 232 SER B CA 1
ATOM 4452 C C . SER B 1 232 ? 24.984 26.641 3.162 1 94.75 232 SER B C 1
ATOM 4454 O O . SER B 1 232 ? 25.781 27.25 3.883 1 94.75 232 SER B O 1
ATOM 4456 N N . SER B 1 233 ? 25.203 26.375 1.93 1 95.19 233 SER B N 1
ATOM 4457 C CA . SER B 1 233 ? 26.406 26.906 1.28 1 95.19 233 SER B CA 1
ATOM 4458 C C . SER B 1 233 ? 26.375 28.422 1.223 1 95.19 233 SER B C 1
ATOM 4460 O O . SER B 1 233 ? 27.422 29.078 1.267 1 95.19 233 SER B O 1
ATOM 4462 N N . ARG B 1 234 ? 25.25 29 1.209 1 95 234 ARG B N 1
ATOM 4463 C CA . ARG B 1 234 ? 25.078 30.453 1.105 1 95 234 ARG B CA 1
ATOM 4464 C C . ARG B 1 234 ? 24.984 31.094 2.486 1 95 234 ARG B C 1
ATOM 4466 O O . ARG B 1 234 ? 25.297 32.281 2.652 1 95 234 ARG B O 1
ATOM 4473 N N . PHE B 1 235 ? 24.516 30.328 3.434 1 96.81 235 PHE B N 1
ATOM 4474 C CA . PHE B 1 235 ? 24.391 30.766 4.816 1 96.81 235 PHE B CA 1
ATOM 4475 C C . PHE B 1 235 ? 25.078 29.797 5.762 1 96.81 235 PHE B C 1
ATOM 4477 O O . PHE B 1 235 ? 24.422 28.984 6.414 1 96.81 235 PHE B O 1
ATOM 4484 N N . PRO B 1 236 ? 26.391 29.891 5.988 1 92.44 236 PRO B N 1
ATOM 4485 C CA . PRO B 1 236 ? 27.156 28.891 6.746 1 92.44 236 PRO B CA 1
ATOM 4486 C C . PRO B 1 236 ? 26.766 28.844 8.219 1 92.44 236 PRO B C 1
ATOM 4488 O O . PRO B 1 236 ? 27 27.828 8.891 1 92.44 236 PRO B O 1
ATOM 4491 N N . ASP B 1 237 ? 26.141 29.875 8.75 1 92.81 237 ASP B N 1
ATOM 4492 C CA . ASP B 1 237 ? 25.797 29.922 10.164 1 92.81 237 ASP B CA 1
ATOM 4493 C C . ASP B 1 237 ? 24.391 29.406 10.398 1 92.81 237 ASP B C 1
ATOM 4495 O O . ASP B 1 237 ? 23.875 29.453 11.523 1 92.81 237 ASP B O 1
ATOM 4499 N N . LEU B 1 238 ? 23.797 28.938 9.359 1 93.75 238 LEU B N 1
ATOM 4500 C CA . LEU B 1 238 ? 22.422 28.438 9.43 1 93.75 238 LEU B CA 1
ATOM 4501 C C . LEU B 1 238 ? 22.359 27.172 10.273 1 93.75 238 LEU B C 1
ATOM 4503 O O . LEU B 1 238 ? 23.234 26.312 10.188 1 93.75 238 LEU B O 1
ATOM 4507 N N . LEU B 1 239 ? 21.328 27.078 11.102 1 95.75 239 LEU B N 1
ATOM 4508 C CA . LEU B 1 239 ? 21.109 25.891 11.922 1 95.75 239 LEU B CA 1
ATOM 4509 C C . LEU B 1 239 ? 20.172 24.906 11.227 1 95.75 239 LEU B C 1
ATOM 4511 O O . LEU B 1 239 ? 19.312 25.312 10.453 1 95.75 239 LEU B O 1
ATOM 4515 N N . THR B 1 240 ? 20.344 23.656 11.461 1 94.5 240 THR B N 1
ATOM 4516 C CA . THR B 1 240 ? 19.469 22.594 10.969 1 94.5 240 THR B CA 1
ATOM 4517 C C . THR B 1 240 ? 19.266 21.516 12.039 1 94.5 240 THR B C 1
ATOM 4519 O O . THR B 1 240 ? 20.062 21.406 12.969 1 94.5 240 THR B O 1
ATOM 4522 N N . ILE B 1 241 ? 18.188 20.906 11.977 1 90.69 241 ILE B N 1
ATOM 4523 C CA . ILE B 1 241 ? 17.938 19.75 12.828 1 90.69 241 ILE B CA 1
ATOM 4524 C C . ILE B 1 241 ? 18.438 18.484 12.141 1 90.69 241 ILE B C 1
ATOM 4526 O O . ILE B 1 241 ? 18.047 18.203 11.008 1 90.69 241 ILE B O 1
ATOM 4530 N N . PRO B 1 242 ? 19.359 17.812 12.875 1 87.12 242 PRO B N 1
ATOM 4531 C CA . PRO B 1 242 ? 19.828 16.562 12.281 1 87.12 242 PRO B CA 1
ATOM 4532 C C . PRO B 1 242 ? 18.688 15.578 12.023 1 87.12 242 PRO B C 1
ATOM 4534 O O . PRO B 1 242 ? 17.828 15.375 12.883 1 87.12 242 PRO B O 1
ATOM 4537 N N . LYS B 1 243 ? 18.641 15.047 10.766 1 89.62 243 LYS B N 1
ATOM 4538 C CA . LYS B 1 243 ? 17.609 14.078 10.398 1 89.62 243 LYS B CA 1
ATOM 4539 C C . LYS B 1 243 ? 18.047 13.25 9.188 1 89.62 243 LYS B C 1
ATOM 4541 O O . LYS B 1 243 ? 19.047 13.57 8.539 1 89.62 243 LYS B O 1
ATOM 4546 N N . SER B 1 244 ? 17.328 12.203 9.008 1 86.81 244 SER B N 1
ATOM 4547 C CA . SER B 1 244 ? 17.578 11.367 7.832 1 86.81 244 SER B CA 1
ATOM 4548 C C . SER B 1 244 ? 16.75 11.844 6.641 1 86.81 244 SER B C 1
ATOM 4550 O O . SER B 1 244 ? 15.609 12.266 6.797 1 86.81 244 SER B O 1
ATOM 4552 N N . PHE B 1 245 ? 17.438 11.805 5.477 1 85.88 245 PHE B N 1
ATOM 4553 C CA . PHE B 1 245 ? 16.766 12.148 4.238 1 85.88 245 PHE B CA 1
ATOM 4554 C C . PHE B 1 245 ? 16.5 10.906 3.391 1 85.88 245 PHE B C 1
ATOM 4556 O O . PHE B 1 245 ? 17.281 9.945 3.441 1 85.88 245 PHE B O 1
ATOM 4563 N N . ARG B 1 246 ? 15.43 10.969 2.727 1 80.31 246 ARG B N 1
ATOM 4564 C CA . ARG B 1 246 ? 15.211 9.93 1.727 1 80.31 246 ARG B CA 1
ATOM 4565 C C . ARG B 1 246 ? 16.109 10.133 0.509 1 80.31 246 ARG B C 1
ATOM 4567 O O . ARG B 1 246 ? 16.469 11.273 0.188 1 80.31 246 ARG B O 1
ATOM 4574 N N . ALA B 1 247 ? 16.391 8.953 -0.089 1 76.31 247 ALA B N 1
ATOM 4575 C CA . ALA B 1 247 ? 17.172 9.047 -1.322 1 76.31 247 ALA B CA 1
ATOM 4576 C C . ALA B 1 247 ? 16.391 9.805 -2.4 1 76.31 247 ALA B C 1
ATOM 4578 O O . ALA B 1 247 ? 15.164 9.75 -2.441 1 76.31 247 ALA B O 1
ATOM 4579 N N . ASP B 1 248 ? 17.141 10.492 -3.252 1 74 248 ASP B N 1
ATOM 4580 C CA . ASP B 1 248 ? 16.547 11.289 -4.32 1 74 248 ASP B CA 1
ATOM 4581 C C . ASP B 1 248 ? 15.648 10.43 -5.211 1 74 248 ASP B C 1
ATOM 4583 O O . ASP B 1 248 ? 16.031 9.328 -5.609 1 74 248 ASP B O 1
ATOM 4587 N N . GLN B 1 249 ? 14.453 10.961 -5.41 1 68.94 249 GLN B N 1
ATOM 4588 C CA . GLN B 1 249 ? 13.516 10.359 -6.352 1 68.94 249 GLN B CA 1
ATOM 4589 C C . GLN B 1 249 ? 13.102 8.961 -5.902 1 68.94 249 GLN B C 1
ATOM 4591 O O . GLN B 1 249 ? 12.797 8.094 -6.73 1 68.94 249 GLN B O 1
ATOM 4596 N N . SER B 1 250 ? 13.289 8.703 -4.617 1 67.25 250 SER B N 1
ATOM 4597 C CA . SER B 1 250 ? 12.969 7.363 -4.129 1 67.25 250 SER B CA 1
ATOM 4598 C C . SER B 1 250 ? 11.477 7.23 -3.83 1 67.25 250 SER B C 1
ATOM 4600 O O . SER B 1 250 ? 11.047 6.246 -3.227 1 67.25 250 SER B O 1
ATOM 4602 N N . GLY B 1 251 ? 10.68 8.266 -4.254 1 65.06 251 GLY B N 1
ATOM 4603 C CA . GLY B 1 251 ? 9.258 8.172 -3.996 1 65.06 251 GLY B CA 1
ATOM 4604 C C . GLY B 1 251 ? 8.734 9.281 -3.107 1 65.06 251 GLY B C 1
ATOM 4605 O O . GLY B 1 251 ? 9.367 10.336 -2.988 1 65.06 251 GLY B O 1
ATOM 4606 N N . PRO B 1 252 ? 7.531 8.977 -2.514 1 66.88 252 PRO B N 1
ATOM 4607 C CA . PRO B 1 252 ? 6.922 10.023 -1.694 1 66.88 252 PRO B CA 1
ATOM 4608 C C . PRO B 1 252 ? 7.746 10.359 -0.456 1 66.88 252 PRO B C 1
ATOM 4610 O O . PRO B 1 252 ? 8.344 9.469 0.154 1 66.88 252 PRO B O 1
ATOM 4613 N N . LEU B 1 253 ? 7.68 11.617 -0.135 1 70 253 LEU B N 1
ATOM 4614 C CA . LEU B 1 253 ? 8.469 12.141 0.976 1 70 253 LEU B CA 1
ATOM 4615 C C . LEU B 1 253 ? 8.062 11.484 2.289 1 70 253 LEU B C 1
ATOM 4617 O O . LEU B 1 253 ? 8.922 11.055 3.064 1 70 253 LEU B O 1
ATOM 4621 N N . HIS B 1 254 ? 6.711 11.477 2.426 1 75.19 254 HIS B N 1
ATOM 4622 C CA . HIS B 1 254 ? 6.203 10.859 3.645 1 75.19 254 HIS B CA 1
ATOM 4623 C C . HIS B 1 254 ? 6.02 9.352 3.463 1 75.19 254 HIS B C 1
ATOM 4625 O O . HIS B 1 254 ? 5.199 8.914 2.652 1 75.19 254 HIS B O 1
ATOM 4631 N N . SER B 1 255 ? 6.949 8.648 3.988 1 76.75 255 SER B N 1
ATOM 4632 C CA . SER B 1 255 ? 6.895 7.195 3.91 1 76.75 255 SER B CA 1
ATOM 4633 C C . SER B 1 255 ? 7.309 6.551 5.23 1 76.75 255 SER B C 1
ATOM 4635 O O . SER B 1 255 ? 8.039 7.16 6.02 1 76.75 255 SER B O 1
ATOM 4637 N N . ALA B 1 256 ? 6.828 5.453 5.344 1 75.62 256 ALA B N 1
ATOM 4638 C CA . ALA B 1 256 ? 7.062 4.738 6.594 1 75.62 256 ALA B CA 1
ATOM 4639 C C . ALA B 1 256 ? 8.531 4.332 6.727 1 75.62 256 ALA B C 1
ATOM 4641 O O . ALA B 1 256 ? 8.969 3.916 7.801 1 75.62 256 ALA B O 1
ATOM 4642 N N . ASP B 1 257 ? 9.281 4.652 5.754 1 76.62 257 ASP B N 1
ATOM 4643 C CA . ASP B 1 257 ? 10.664 4.184 5.719 1 76.62 257 ASP B CA 1
ATOM 4644 C C . ASP B 1 257 ? 11.5 4.855 6.809 1 76.62 257 ASP B C 1
ATOM 4646 O O . ASP B 1 257 ? 12.43 4.25 7.348 1 76.62 257 ASP B O 1
ATOM 4650 N N . LEU B 1 258 ? 11.102 6.078 7.113 1 82.94 258 LEU B N 1
ATOM 4651 C CA . LEU B 1 258 ? 11.867 6.809 8.117 1 82.94 258 LEU B CA 1
ATOM 4652 C C . LEU B 1 258 ? 11.391 6.473 9.523 1 82.94 258 LEU B C 1
ATOM 4654 O O . LEU B 1 258 ? 12.047 6.812 10.508 1 82.94 258 LEU B O 1
ATOM 4658 N N . GLY B 1 259 ? 10.227 5.844 9.656 1 86.62 259 GLY B N 1
ATOM 4659 C CA . GLY B 1 259 ? 9.711 5.336 10.914 1 86.62 259 GLY B CA 1
ATOM 4660 C C . GLY B 1 259 ? 9.344 6.434 11.898 1 86.62 259 GLY B C 1
ATOM 4661 O O . GLY B 1 259 ? 9.133 7.582 11.5 1 86.62 259 GLY B O 1
ATOM 4662 N N . VAL B 1 260 ? 9.328 6.02 13.102 1 93.06 260 VAL B N 1
ATOM 4663 C CA . VAL B 1 260 ? 8.906 6.895 14.195 1 93.06 260 VAL B CA 1
ATOM 4664 C C . VAL B 1 260 ? 9.867 8.07 14.32 1 93.06 260 VAL B C 1
ATOM 4666 O O . VAL B 1 260 ? 9.453 9.195 14.586 1 93.06 260 VAL B O 1
ATOM 4669 N N . GLU B 1 261 ? 11.141 7.879 14.039 1 93 261 GLU B N 1
ATOM 4670 C CA . GLU B 1 261 ? 12.133 8.945 14.156 1 93 261 GLU B CA 1
ATOM 4671 C C . GLU B 1 261 ? 11.898 10.039 13.117 1 93 261 GLU B C 1
ATOM 4673 O O . GLU B 1 261 ? 12.125 11.219 13.391 1 93 261 GLU B O 1
ATOM 4678 N N . GLY B 1 262 ? 11.484 9.586 11.93 1 92.94 262 GLY B N 1
ATOM 4679 C CA . GLY B 1 262 ? 11.102 10.578 10.938 1 92.94 262 GLY B CA 1
ATOM 4680 C C . GLY B 1 262 ? 9.945 11.453 11.375 1 92.94 262 GLY B C 1
ATOM 4681 O O . GLY B 1 262 ? 9.945 12.664 11.125 1 92.94 262 GLY B O 1
ATOM 4682 N N . GLY B 1 263 ? 8.984 10.836 12.023 1 95.19 263 GLY B N 1
ATOM 4683 C CA . GLY B 1 263 ? 7.859 11.586 12.57 1 95.19 263 GLY B CA 1
ATOM 4684 C C . GLY B 1 263 ? 8.266 12.555 13.664 1 95.19 263 GLY B C 1
ATOM 4685 O O . GLY B 1 263 ? 7.797 13.688 13.703 1 95.19 263 GLY B O 1
ATOM 4686 N N . ILE B 1 264 ? 9.148 12.086 14.531 1 96.06 264 ILE B N 1
ATOM 4687 C CA . ILE B 1 264 ? 9.625 12.922 15.625 1 96.06 264 ILE B CA 1
ATOM 4688 C C . ILE B 1 264 ? 10.383 14.125 15.07 1 96.06 264 ILE B C 1
ATOM 4690 O O . ILE B 1 264 ? 10.156 15.266 15.492 1 96.06 264 ILE B O 1
ATOM 4694 N N . SER B 1 265 ? 11.219 13.891 14.078 1 94.69 265 SER B N 1
ATOM 4695 C CA . SER B 1 265 ? 11.953 14.984 13.461 1 94.69 265 SER B CA 1
ATOM 4696 C C . SER B 1 265 ? 11.008 16 12.82 1 94.69 265 SER B C 1
ATOM 4698 O O . SER B 1 265 ? 11.227 17.203 12.922 1 94.69 265 SER B O 1
ATOM 4700 N N . ALA B 1 266 ? 10.008 15.477 12.195 1 95.12 266 ALA B N 1
ATOM 4701 C CA . ALA B 1 266 ? 9.023 16.359 11.562 1 95.12 266 ALA B CA 1
ATOM 4702 C C . ALA B 1 266 ? 8.312 17.219 12.609 1 95.12 266 ALA B C 1
ATOM 4704 O O . ALA B 1 266 ? 8.148 18.422 12.422 1 95.12 266 ALA B O 1
ATOM 4705 N N . LEU B 1 267 ? 7.934 16.609 13.695 1 96.88 267 LEU B N 1
ATOM 4706 C CA . LEU B 1 267 ? 7.23 17.344 14.742 1 96.88 267 LEU B CA 1
ATOM 4707 C C . LEU B 1 267 ? 8.141 18.375 15.391 1 96.88 267 LEU B C 1
ATOM 4709 O O . LEU B 1 267 ? 7.719 19.5 15.672 1 96.88 267 LEU B O 1
ATOM 4713 N N . VAL B 1 268 ? 9.352 18 15.656 1 97.25 268 VAL B N 1
ATOM 4714 C CA . VAL B 1 268 ? 10.312 18.906 16.25 1 97.25 268 VAL B CA 1
ATOM 4715 C C . VAL B 1 268 ? 10.461 20.156 15.375 1 97.25 268 VAL B C 1
ATOM 4717 O O . VAL B 1 268 ? 10.367 21.281 15.859 1 97.25 268 VAL B O 1
ATOM 4720 N N . GLU B 1 269 ? 10.617 19.906 14.109 1 97.38 269 GLU B N 1
ATOM 4721 C CA . GLU B 1 269 ? 10.75 21.031 13.188 1 97.38 269 GLU B CA 1
ATOM 4722 C C . GLU B 1 269 ? 9.484 21.875 13.148 1 97.38 269 GLU B C 1
ATOM 4724 O O . GLU B 1 269 ? 9.547 23.109 13.164 1 97.38 269 GLU B O 1
ATOM 4729 N N . MET B 1 270 ? 8.398 21.234 13.062 1 97.31 270 MET B N 1
ATOM 4730 C CA . MET B 1 270 ? 7.125 21.938 12.984 1 97.31 270 MET B CA 1
ATOM 4731 C C . MET B 1 270 ? 6.934 22.844 14.188 1 97.31 270 MET B C 1
ATOM 4733 O O . MET B 1 270 ? 6.582 24.016 14.039 1 97.31 270 MET B O 1
ATOM 4737 N N . TYR B 1 271 ? 7.203 22.359 15.367 1 97.12 271 TYR B N 1
ATOM 4738 C CA . TYR B 1 271 ? 6.941 23.125 16.578 1 97.12 271 TYR B CA 1
ATOM 4739 C C . TYR B 1 271 ? 8.031 24.172 16.812 1 97.12 271 TYR B C 1
ATOM 4741 O O . TYR B 1 271 ? 7.754 25.25 17.344 1 97.12 271 TYR B O 1
ATOM 4749 N N . LEU B 1 272 ? 9.281 23.891 16.391 1 97.5 272 LEU B N 1
ATOM 4750 C CA . LEU B 1 272 ? 10.32 24.906 16.453 1 97.5 272 LEU B CA 1
ATOM 4751 C C . LEU B 1 272 ? 9.992 26.094 15.555 1 97.5 272 LEU B C 1
ATOM 4753 O O . LEU B 1 272 ? 10.195 27.25 15.93 1 97.5 272 LEU B O 1
ATOM 4757 N N . LEU B 1 273 ? 9.469 25.75 14.367 1 97.75 273 LEU B N 1
ATOM 4758 C CA . LEU B 1 273 ? 9.039 26.812 13.477 1 97.75 273 LEU B CA 1
ATOM 4759 C C . LEU B 1 273 ? 7.977 27.688 14.141 1 97.75 273 LEU B C 1
ATOM 4761 O O . LEU B 1 273 ? 7.977 28.906 13.969 1 97.75 273 LEU B O 1
ATOM 4765 N N . GLY B 1 274 ? 7.117 27.062 14.914 1 96.69 274 GLY B N 1
ATOM 4766 C CA . GLY B 1 274 ? 6.062 27.781 15.617 1 96.69 274 GLY B CA 1
ATOM 4767 C C . GLY B 1 274 ? 6.582 28.656 16.75 1 96.69 274 GLY B C 1
ATOM 4768 O O . GLY B 1 274 ? 5.859 29.516 17.25 1 96.69 274 GLY B O 1
ATOM 4769 N N . LEU B 1 275 ? 7.809 28.5 17.156 1 96.31 275 LEU B N 1
ATOM 4770 C CA . LEU B 1 275 ? 8.414 29.25 18.25 1 96.31 275 LEU B CA 1
ATOM 4771 C C . LEU B 1 275 ? 9.289 30.375 17.719 1 96.31 275 LEU B C 1
ATOM 4773 O O . LEU B 1 275 ? 9.828 31.172 18.5 1 96.31 275 LEU B O 1
ATOM 4777 N N . CYS B 1 276 ? 9.398 30.516 16.438 1 97 276 CYS B N 1
ATOM 4778 C CA . CYS B 1 276 ? 10.25 31.531 15.82 1 97 276 CYS B CA 1
ATOM 4779 C C . CYS B 1 276 ? 9.562 32.906 15.852 1 97 276 CYS B C 1
ATOM 4781 O O . CYS B 1 276 ? 8.367 33 16.109 1 97 276 CYS B O 1
ATOM 4783 N N . ASP B 1 277 ? 10.359 33.938 15.625 1 97.12 277 ASP B N 1
ATOM 4784 C CA . ASP B 1 277 ? 9.836 35.281 15.531 1 97.12 277 ASP B CA 1
ATOM 4785 C C . ASP B 1 277 ? 9.352 35.594 14.117 1 97.12 277 ASP B C 1
ATOM 4787 O O . ASP B 1 277 ? 8.414 36.375 13.93 1 97.12 277 ASP B O 1
ATOM 4791 N N . THR B 1 278 ? 10.031 35.094 13.203 1 97 278 THR B N 1
ATOM 4792 C CA . THR B 1 278 ? 9.727 35.188 11.781 1 97 278 THR B CA 1
ATOM 4793 C C . THR B 1 278 ? 9.789 33.844 11.102 1 97 278 THR B C 1
ATOM 4795 O O . THR B 1 278 ? 10.703 33.031 11.359 1 97 278 THR B O 1
ATOM 4798 N N . VAL B 1 279 ? 8.797 33.562 10.242 1 97.81 279 VAL B N 1
ATOM 4799 C CA . VAL B 1 279 ? 8.836 32.281 9.508 1 97.81 279 VAL B CA 1
ATOM 4800 C C . VAL B 1 279 ? 8.711 32.562 8.016 1 97.81 279 VAL B C 1
ATOM 4802 O O . VAL B 1 279 ? 7.863 33.344 7.586 1 97.81 279 VAL B O 1
ATOM 4805 N N . ILE B 1 280 ? 9.586 31.984 7.289 1 96.88 280 ILE B N 1
ATOM 4806 C CA . ILE B 1 280 ? 9.555 32 5.832 1 96.88 280 ILE B CA 1
ATOM 4807 C C . ILE B 1 280 ? 8.984 30.672 5.312 1 96.88 280 ILE B C 1
ATOM 4809 O O . ILE B 1 280 ? 9.508 29.609 5.617 1 96.88 280 ILE B O 1
ATOM 4813 N N . ARG B 1 281 ? 7.887 30.734 4.598 1 95.69 281 ARG B N 1
ATOM 4814 C CA . ARG B 1 281 ? 7.199 29.547 4.109 1 95.69 281 ARG B CA 1
ATOM 4815 C C . ARG B 1 281 ? 7.363 29.391 2.602 1 95.69 281 ARG B C 1
ATOM 4817 O O . ARG B 1 281 ? 6.934 30.266 1.835 1 95.69 281 ARG B O 1
ATOM 4824 N N . PHE B 1 282 ? 8.016 28.266 2.191 1 91.44 282 PHE B N 1
ATOM 4825 C CA . PHE B 1 282 ? 8.18 28.016 0.764 1 91.44 282 PHE B CA 1
ATOM 4826 C C . PHE B 1 282 ? 7.879 26.562 0.427 1 91.44 282 PHE B C 1
ATOM 4828 O O . PHE B 1 282 ? 8.609 25.656 0.841 1 91.44 282 PHE B O 1
ATOM 4835 N N . PRO B 1 283 ? 6.891 26.172 -0.418 1 90.06 283 PRO B N 1
ATOM 4836 C CA . PRO B 1 283 ? 5.844 27.109 -0.825 1 90.06 283 PRO B CA 1
ATOM 4837 C C . PRO B 1 283 ? 4.801 27.344 0.269 1 90.06 283 PRO B C 1
ATOM 4839 O O . PRO B 1 283 ? 4.703 26.547 1.21 1 90.06 283 PRO B O 1
ATOM 4842 N N . PRO B 1 284 ? 4.059 28.453 0.177 1 88.62 284 PRO B N 1
ATOM 4843 C CA . PRO B 1 284 ? 3.076 28.781 1.217 1 88.62 284 PRO B CA 1
ATOM 4844 C C . PRO B 1 284 ? 1.919 27.781 1.262 1 88.62 284 PRO B C 1
ATOM 4846 O O . PRO B 1 284 ? 1.125 27.797 2.205 1 88.62 284 PRO B O 1
ATOM 4849 N N . THR B 1 285 ? 1.823 26.891 0.334 1 86.06 285 THR B N 1
ATOM 4850 C CA . THR B 1 285 ? 0.736 25.922 0.252 1 86.06 285 THR B CA 1
ATOM 4851 C C . THR B 1 285 ? 1.043 24.688 1.099 1 86.06 285 THR B C 1
ATOM 4853 O O . THR B 1 285 ? 0.191 23.812 1.264 1 86.06 285 THR B O 1
ATOM 4856 N N . SER B 1 286 ? 2.189 24.594 1.655 1 90.31 286 SER B N 1
ATOM 4857 C CA . SER B 1 286 ? 2.537 23.469 2.516 1 90.31 286 SER B CA 1
ATOM 4858 C C . SER B 1 286 ? 1.774 23.531 3.836 1 90.31 286 SER B C 1
ATOM 4860 O O . SER B 1 286 ? 1.855 24.516 4.562 1 90.31 286 SER B O 1
ATOM 4862 N N . ALA B 1 287 ? 1.096 22.469 4.148 1 92.94 287 ALA B N 1
ATOM 4863 C CA . ALA B 1 287 ? 0.35 22.391 5.402 1 92.94 287 ALA B CA 1
ATOM 4864 C C . ALA B 1 287 ? 1.294 22.281 6.594 1 92.94 287 ALA B C 1
ATOM 4866 O O . ALA B 1 287 ? 0.893 22.516 7.738 1 92.94 287 ALA B O 1
ATOM 4867 N N . PHE B 1 288 ? 2.576 22.031 6.359 1 95.12 288 PHE B N 1
ATOM 4868 C CA . PHE B 1 288 ? 3.566 21.781 7.398 1 95.12 288 PHE B CA 1
ATOM 4869 C C . PHE B 1 288 ? 3.781 23.031 8.25 1 95.12 288 PHE B C 1
ATOM 4871 O O . PHE B 1 288 ? 4.047 22.938 9.445 1 95.12 288 PHE B O 1
ATOM 4878 N N . THR B 1 289 ? 3.621 24.141 7.68 1 95.62 289 THR B N 1
ATOM 4879 C CA . THR B 1 289 ? 3.947 25.375 8.367 1 95.62 289 THR B CA 1
ATOM 4880 C C . THR B 1 289 ? 2.678 26.094 8.836 1 95.62 289 THR B C 1
ATOM 4882 O O . THR B 1 289 ? 2.721 27.266 9.219 1 95.62 289 THR B O 1
ATOM 4885 N N . ARG B 1 290 ? 1.591 25.422 8.758 1 95.94 290 ARG B N 1
ATOM 4886 C CA . ARG B 1 290 ? 0.349 26.094 9.133 1 95.94 290 ARG B CA 1
ATOM 4887 C C . ARG B 1 290 ? 0.361 26.5 10.602 1 95.94 290 ARG B C 1
ATOM 4889 O O . ARG B 1 290 ? -0.048 27.609 10.953 1 95.94 290 ARG B O 1
ATOM 4896 N N . TYR B 1 291 ? 0.82 25.641 11.453 1 96.31 291 TYR B N 1
ATOM 4897 C CA . TYR B 1 291 ? 0.927 25.984 12.867 1 96.31 291 TYR B CA 1
ATOM 4898 C C . TYR B 1 291 ? 1.766 27.25 13.062 1 96.31 291 TYR B C 1
ATOM 4900 O O . TYR B 1 291 ? 1.344 28.172 13.742 1 96.31 291 TYR B O 1
ATOM 4908 N N . ALA B 1 292 ? 2.898 27.266 12.453 1 96.88 292 ALA B N 1
ATOM 4909 C CA . ALA B 1 292 ? 3.793 28.406 12.555 1 96.88 292 ALA B CA 1
ATOM 4910 C C . ALA B 1 292 ? 3.119 29.672 12.031 1 96.88 292 ALA B C 1
ATOM 4912 O O . ALA B 1 292 ? 3.211 30.734 12.656 1 96.88 292 ALA B O 1
ATOM 4913 N N . ARG B 1 293 ? 2.459 29.531 10.953 1 95.5 293 ARG B N 1
ATOM 4914 C CA . ARG B 1 293 ? 1.783 30.672 10.352 1 95.5 293 ARG B CA 1
ATOM 4915 C C . ARG B 1 293 ? 0.78 31.281 11.328 1 95.5 293 ARG B C 1
ATOM 4917 O O . ARG B 1 293 ? 0.597 32.5 11.352 1 95.5 293 ARG B O 1
ATOM 4924 N N . LEU B 1 294 ? 0.145 30.484 12.109 1 94.81 294 LEU B N 1
ATOM 4925 C CA . LEU B 1 294 ? -0.887 30.938 13.039 1 94.81 294 LEU B CA 1
ATOM 4926 C C . LEU B 1 294 ? -0.265 31.484 14.32 1 94.81 294 LEU B C 1
ATOM 4928 O O . LEU B 1 294 ? -0.92 32.219 15.07 1 94.81 294 LEU B O 1
ATOM 4932 N N . SER B 1 295 ? 1 31.203 14.594 1 94.19 295 SER B N 1
ATOM 4933 C CA . SER B 1 295 ? 1.525 31.438 15.938 1 94.19 295 SER B CA 1
ATOM 4934 C C . SER B 1 295 ? 2.578 32.531 15.93 1 94.19 295 SER B C 1
ATOM 4936 O O . SER B 1 295 ? 2.727 33.281 16.922 1 94.19 295 SER B O 1
ATOM 4938 N N . VAL B 1 296 ? 3.293 32.75 14.852 1 95.62 296 VAL B N 1
ATOM 4939 C CA . VAL B 1 296 ? 4.473 33.625 14.875 1 95.62 296 VAL B CA 1
ATOM 4940 C C . VAL B 1 296 ? 4.066 35.062 14.562 1 95.62 296 VAL B C 1
ATOM 4942 O O . VAL B 1 296 ? 3.076 35.312 13.867 1 95.62 296 VAL B O 1
ATOM 4945 N N . PRO B 1 297 ? 4.828 36 15.008 1 94.69 297 PRO B N 1
ATOM 4946 C CA . PRO B 1 297 ? 4.508 37.406 14.789 1 94.69 297 PRO B CA 1
ATOM 4947 C C . PRO B 1 297 ? 4.66 37.812 13.328 1 94.69 297 PRO B C 1
ATOM 4949 O O . PRO B 1 297 ? 3.938 38.719 12.859 1 94.69 297 PRO B O 1
ATOM 4952 N N . ARG B 1 298 ? 5.582 37.25 12.656 1 96.19 298 ARG B N 1
ATOM 4953 C CA . ARG B 1 298 ? 5.871 37.688 11.297 1 96.19 298 ARG B CA 1
ATOM 4954 C C . ARG B 1 298 ? 6 36.469 10.359 1 96.19 298 ARG B C 1
ATOM 4956 O O . ARG B 1 298 ? 6.68 35.5 10.688 1 96.19 298 ARG B O 1
ATOM 4963 N N . VAL B 1 299 ? 5.328 36.562 9.203 1 95.62 299 VAL B N 1
ATOM 4964 C CA . VAL B 1 299 ? 5.383 35.531 8.188 1 95.62 299 VAL B CA 1
ATOM 4965 C C . VAL B 1 299 ? 5.82 36.125 6.852 1 95.62 299 VAL B C 1
ATOM 4967 O O . VAL B 1 299 ? 5.363 37.188 6.465 1 95.62 299 VAL B O 1
ATOM 4970 N N . ILE B 1 300 ? 6.75 35.5 6.234 1 94 300 ILE B N 1
ATOM 4971 C CA . ILE B 1 300 ? 7.184 35.875 4.891 1 94 300 ILE B CA 1
ATOM 4972 C C . ILE B 1 300 ? 6.824 34.75 3.916 1 94 300 ILE B C 1
ATOM 4974 O O . ILE B 1 300 ? 7.203 33.594 4.121 1 94 300 ILE B O 1
ATOM 4978 N N . GLU B 1 301 ? 6.047 35.062 2.932 1 90.94 301 GLU B N 1
ATOM 4979 C CA . GLU B 1 301 ? 5.598 34.062 1.969 1 90.94 301 GLU B CA 1
ATOM 4980 C C . GLU B 1 301 ? 5.707 34.594 0.539 1 90.94 301 GLU B C 1
ATOM 4982 O O . GLU B 1 301 ? 6.09 35.719 0.321 1 90.94 301 GLU B O 1
ATOM 4987 N N . PHE B 1 302 ? 5.586 33.625 -0.367 1 83.44 302 PHE B N 1
ATOM 4988 C CA . PHE B 1 302 ? 5.695 33.938 -1.787 1 83.44 302 PHE B CA 1
ATOM 4989 C C . PHE B 1 302 ? 4.34 33.812 -2.471 1 83.44 302 PHE B C 1
ATOM 4991 O O . PHE B 1 302 ? 3.537 32.938 -2.133 1 83.44 302 PHE B O 1
ATOM 4998 N N . ASP B 1 303 ? 4.074 34.844 -3.291 1 75.19 303 ASP B N 1
ATOM 4999 C CA . ASP B 1 303 ? 2.789 34.875 -3.98 1 75.19 303 ASP B CA 1
ATOM 5000 C C . ASP B 1 303 ? 2.676 33.75 -5.012 1 75.19 303 ASP B C 1
ATOM 5002 O O . ASP B 1 303 ? 3.602 33.531 -5.793 1 75.19 303 ASP B O 1
ATOM 5006 N N . LEU B 1 304 ? 1.663 33.031 -4.965 1 66.31 304 LEU B N 1
ATOM 5007 C CA . LEU B 1 304 ? 1.396 31.953 -5.895 1 66.31 304 LEU B CA 1
ATOM 5008 C C . LEU B 1 304 ? 1.441 32.438 -7.336 1 66.31 304 LEU B C 1
ATOM 5010 O O . LEU B 1 304 ? 1.965 31.734 -8.211 1 66.31 304 LEU B O 1
ATOM 5014 N N . ASN B 1 305 ? 0.723 33.594 -7.523 1 68.94 305 ASN B N 1
ATOM 5015 C CA . ASN B 1 305 ? 0.599 34.125 -8.875 1 68.94 305 ASN B CA 1
ATOM 5016 C C . ASN B 1 305 ? 1.899 34.781 -9.344 1 68.94 305 ASN B C 1
ATOM 5018 O O . ASN B 1 305 ? 2.127 34.938 -10.547 1 68.94 305 ASN B O 1
ATOM 5022 N N . ASP B 1 306 ? 2.67 35.219 -8.328 1 72.06 306 ASP B N 1
ATOM 5023 C CA . ASP B 1 306 ? 3.998 35.75 -8.625 1 72.06 306 ASP B CA 1
ATOM 5024 C C . ASP B 1 306 ? 5.027 35.25 -7.621 1 72.06 306 ASP B C 1
ATOM 5026 O O . ASP B 1 306 ? 5.379 35.938 -6.672 1 72.06 306 ASP B O 1
ATOM 5030 N N . PRO B 1 307 ? 5.562 34.156 -7.871 1 64.69 307 PRO B N 1
ATOM 5031 C CA . PRO B 1 307 ? 6.441 33.5 -6.895 1 64.69 307 PRO B CA 1
ATOM 5032 C C . PRO B 1 307 ? 7.691 34.312 -6.582 1 64.69 307 PRO B C 1
ATOM 5034 O O . PRO B 1 307 ? 8.367 34.062 -5.582 1 64.69 307 PRO B O 1
ATOM 5037 N N . SER B 1 308 ? 7.938 35.312 -7.391 1 66.62 308 SER B N 1
ATOM 5038 C CA . SER B 1 308 ? 9.117 36.156 -7.156 1 66.62 308 SER B CA 1
ATOM 5039 C C . SER B 1 308 ? 8.828 37.25 -6.148 1 66.62 308 SER B C 1
ATOM 5041 O O . SER B 1 308 ? 9.75 37.844 -5.598 1 66.62 308 SER B O 1
ATOM 5043 N N . ARG B 1 309 ? 7.512 37.312 -5.887 1 79.25 309 ARG B N 1
ATOM 5044 C CA . ARG B 1 309 ? 7.141 38.406 -4.988 1 79.25 309 ARG B CA 1
ATOM 5045 C C . ARG B 1 309 ? 7.102 37.938 -3.539 1 79.25 309 ARG B C 1
ATOM 5047 O O . ARG B 1 309 ? 6.43 36.969 -3.219 1 79.25 309 ARG B O 1
ATOM 5054 N N . LEU B 1 310 ? 7.848 38.625 -2.744 1 82.94 310 LEU B N 1
ATOM 5055 C CA . LEU B 1 310 ? 7.887 38.375 -1.311 1 82.94 310 LEU B CA 1
ATOM 5056 C C . LEU B 1 310 ? 6.797 39.156 -0.582 1 82.94 310 LEU B C 1
ATOM 5058 O O . LEU B 1 310 ? 6.613 40.344 -0.824 1 82.94 310 LEU B O 1
ATOM 5062 N N . VAL B 1 311 ? 5.984 38.438 0.143 1 85.62 311 VAL B N 1
ATOM 5063 C CA . VAL B 1 311 ? 4.945 39.062 0.952 1 85.62 311 VAL B CA 1
ATOM 5064 C C . VAL B 1 311 ? 5.293 38.938 2.434 1 85.62 311 VAL B C 1
ATOM 5066 O O . VAL B 1 311 ? 5.625 37.844 2.904 1 85.62 311 VAL B O 1
ATOM 5069 N N . VAL B 1 312 ? 5.293 40.062 3.102 1 86.94 312 VAL B N 1
ATOM 5070 C CA . VAL B 1 312 ? 5.535 40.062 4.543 1 86.94 312 VAL B CA 1
ATOM 5071 C C . VAL B 1 312 ? 4.223 40.312 5.285 1 86.94 312 VAL B C 1
ATOM 5073 O O . VAL B 1 312 ? 3.52 41.281 4.996 1 86.94 312 VAL B O 1
ATOM 5076 N N . ILE B 1 313 ? 3.865 39.438 6.148 1 88.31 313 ILE B N 1
ATOM 5077 C CA . ILE B 1 313 ? 2.66 39.562 6.965 1 88.31 313 ILE B CA 1
ATOM 5078 C C . ILE B 1 313 ? 3.047 39.719 8.438 1 88.31 313 ILE B C 1
ATOM 5080 O O . ILE B 1 313 ? 3.771 38.875 8.984 1 88.31 313 ILE B O 1
ATOM 5084 N N . GLU B 1 314 ? 2.627 40.844 9.094 1 89.25 314 GLU B N 1
ATOM 5085 C CA . GLU B 1 314 ? 2.912 41.062 10.508 1 89.25 314 GLU B CA 1
ATOM 5086 C C . GLU B 1 314 ? 1.636 41.031 11.344 1 89.25 314 GLU B C 1
ATOM 5088 O O . GLU B 1 314 ? 0.609 41.562 10.938 1 89.25 314 GLU B O 1
ATOM 5093 N N . ARG B 1 315 ? 1.557 40.094 12.297 1 79.56 315 ARG B N 1
ATOM 5094 C CA . ARG B 1 315 ? 0.412 40.031 13.195 1 79.56 315 ARG B CA 1
ATOM 5095 C C . ARG B 1 315 ? 0.529 41.031 14.336 1 79.56 315 ARG B C 1
ATOM 5097 O O . ARG B 1 315 ? 1.623 41.25 14.852 1 79.56 315 ARG B O 1
ATOM 5104 N N . SER B 1 316 ? -0.386 42.062 14.398 1 60.75 316 SER B N 1
ATOM 5105 C CA . SER B 1 316 ? -0.433 43.062 15.477 1 60.75 316 SER B CA 1
ATOM 5106 C C . SER B 1 316 ? -0.662 42.375 16.828 1 60.75 316 SER B C 1
ATOM 5108 O O . SER B 1 316 ? -1.374 41.375 16.906 1 60.75 316 SER B O 1
ATOM 5110 N N . SER B 1 317 ? 0.239 42.344 17.797 1 49.06 317 SER B N 1
ATOM 5111 C CA . SER B 1 317 ? 0.086 41.969 19.188 1 49.06 317 SER B CA 1
ATOM 5112 C C . SER B 1 317 ? -1.248 42.438 19.766 1 49.06 317 SER B C 1
ATOM 5114 O O . SER B 1 317 ? -1.486 43.625 19.875 1 49.06 317 SER B O 1
ATOM 5116 N N . THR B 1 318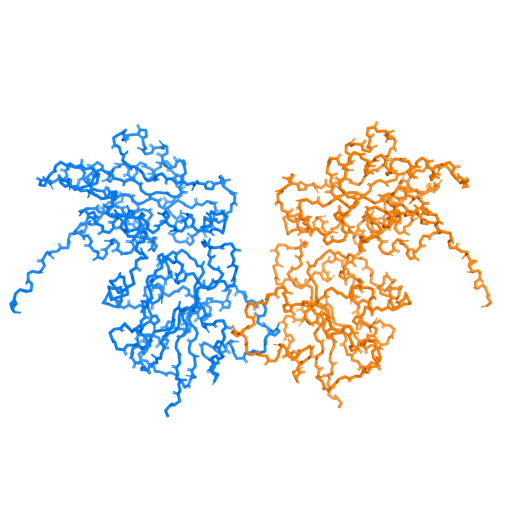 ? -2.434 42.094 19.438 1 41.31 318 THR B N 1
ATOM 5117 C CA . THR B 1 318 ? -3.549 42.531 20.266 1 41.31 318 THR B CA 1
ATOM 5118 C C . THR B 1 318 ? -3.354 42.125 21.719 1 41.31 318 THR B C 1
ATOM 5120 O O . THR B 1 318 ? -3.127 40.938 22.016 1 41.31 318 THR B O 1
ATOM 5123 N N . ASN B 1 319 ? -2.943 43.031 22.688 1 38.16 319 ASN B N 1
ATOM 5124 C CA . ASN B 1 319 ? -2.98 43.156 24.141 1 38.16 319 ASN B CA 1
ATOM 5125 C C . ASN B 1 319 ? -4.363 42.812 24.703 1 38.16 319 ASN B C 1
ATOM 5127 O O . ASN B 1 319 ? -5.301 43.594 24.562 1 38.16 319 ASN B O 1
ATOM 5131 N N . THR B 1 320 ? -4.953 41.719 24.766 1 30.48 320 THR B N 1
ATOM 5132 C CA . THR B 1 320 ? -6.141 41.5 25.578 1 30.48 320 THR B CA 1
ATOM 5133 C C . THR B 1 320 ? -5.789 41.562 27.062 1 30.48 320 THR B C 1
ATOM 5135 O O . THR B 1 320 ? -5.41 40.562 27.672 1 30.48 320 THR B O 1
ATOM 5138 N N . ALA B 1 321 ? -5.066 42.469 27.688 1 32.31 321 ALA B N 1
ATOM 5139 C CA . ALA B 1 321 ? -5.223 42.625 29.141 1 32.31 321 ALA B CA 1
ATOM 5140 C C . ALA B 1 321 ? -6.652 43.031 29.5 1 32.31 321 ALA B C 1
ATOM 5142 O O . ALA B 1 321 ? -6.984 43.188 30.672 1 32.31 321 ALA B O 1
ATOM 5143 N N . SER B 1 322 ? -7.836 43.188 28.688 1 23.03 322 SER B N 1
ATOM 5144 C CA . SER B 1 322 ? -8.734 43.594 29.781 1 23.03 322 SER B CA 1
ATOM 5145 C C . SER B 1 322 ? -9.195 42.375 30.578 1 23.03 322 SER B C 1
ATOM 5147 O O . SER B 1 322 ? -9.445 41.312 30 1 23.03 322 SER B O 1
#

Sequence (644 aa):
MYNRYVLSRRRTGFGDCLWSLAAAWRYAQRTARTLAVDWRGSCYLDQPFTNAFPVFFEPIKDIAGVPFICDNRVNEFSFPGPFFPNWWNKPAIECVYRPDAQVFRERDELDELFQAQDDVEANTVVCDACLMWRCDEEAERQIFCSVKPRAEIQARIDAIYQEHFYGYSAIGVHVRHGNGEDVMDHAPYWADPDLAVHQVCTAINAAKALPHPKPVRVILCTDSARVLDQVSSRFPDLLTIPKSFRADQSGPLHSADLGVEGGISALVEMYLLGLCDTVIRFPPTSAFTRYARLSVPRVIEFDLNDPSRLVVIERSSTNTASMYNRYVLSRRRTGFGDCLWSLAAAWRYAQRTARTLAVDWRGSCYLDQPFTNAFPVFFEPIKDIAGVPFICDNRVNEFSFPGPFFPNWWNKPAIECVYRPDAQVFRERDELDELFQAQDDVEANTVVCDACLMWRCDEEAERQIFCSVKPRAEIQARIDAIYQEHFYGYSAIGVHVRHGNGEDVMDHAPYWADPDLAVHQVCTAINAAKALPHPKPVRVILCTDSARVLDQVSSRFPDLLTIPKSFRADQSGPLHSADLGVEGGISALVEMYLLGLCDTVIRFPPTSAFTRYARLSVPRVIEFDLNDPSRLVVIERSSTNTAS

InterPro domains:
  IPR008716 Nodulation protein Z [PF05830] (3-318)
  IPR008716 Nodulation protein Z [PIRSF020513] (2-321)
  IPR027350 Glycosyltransferase family 23 (GT23) domain [PS51659] (1-314)

Nearest PDB structures (foldseek):
  2ocx-assembly1_A  TM=9.708E-01  e=4.265E-45  Bradyrhizobium sp. WM9
  3six-assembly1_A  TM=9.652E-01  e=2.250E-44  Bradyrhizobium sp. WM9
  3siw-assembly1_A  TM=9.761E-01  e=2.231E-43  Bradyrhizobium sp. WM9
  2hlh-assembly1_A  TM=9.752E-01  e=2.503E-43  Bradyrhizobium sp. WM9
  2hhc-assembly1_A  TM=9.676E-01  e=1.494E-43  Bradyrhizobium sp. WM9

Foldseek 3Di:
DQAFEEEQEDQEAPLQSLQLLLLSVVLCVLVVHAYEYANANHLQAPHRLAQCQVVWWPDDQDQPNHGYHRHSCVVVDDQDWDEPPNVVVDDPVVVVDDDPVNLVVSLVVSLVCLVVSDDDPIRYYYRYHRCHPSDDVVSSQSRLVRIGTDPVLVVVLVVCCVVAPVQAQEEEEEAEDKQPDPDPLQCVLVVPVVVNLVLSLVVVVVVCPDDDPGHYAYEYHYQDPVSVVSNCVVVVRHHYDDADHDDHNPDTSRHNPRHNRVSSRLVSSLVNLLVHQEYEDRAPPDSSNVNNVSRHQKYWHADSVGRNDIDIDGDDPPPPPD/DQAFEEEQEDQEAPLQSLQLLLLSVVLCVLVVHAYEYANANHLQAPHRLAQCQVVWWPDDQDQPNHGYHRHSCVVVDDQDWDEPPNVVVDDPVVVVDQDPVNQVVSLVVSLVCLVVSDDDPIRYYYRYHRCHPSDDVVSSQSSLVRIGTDPVLVVVLVVCCVVAPVQAQEEEEEAEDWQPDDDDLQCVLVVPVVVNLVLSLVLVVVVCPDDDPGHYAYEYHYQDPVSVVSNCVVPVRYHYDDADHDDHNPDTSRHNPRHNRVSSRLVSSLVNLLVHQEYEDRAPPDSSNVNNVSRHQKYWHADSVGRSDIDIDGDDPPPPPD